Protein 9EBX (pdb70)

Foldseek 3Di:
DQVVLQQAKFKEWEWEWEDAANRTWIKIKIWIAHQQLGKTWMKMFTPVFDDLWDPVVCVVVRPCQGAHEDVVFVDHLSRVQAVAWKWKWKWKDWVPAKIKTKIWIFYDDDRYTYIYMYIYIDRGDCCPCTSVVFFDFFQPVPVPVCVVVVLVVQVVVQVVLVVVLLVLLVLLVVLVVVLLVVLLDPDPVCDVVNNLVSQVVSCVSHVQWQKKWRAFQAPPGAIWMWGDDPVDIDTDGDDDDPVLRVVQLPDDAKDKDDWAFDCPPNDTFIWIKIWGFNDDDNGRGIMIITRRLVVCACSFCNPDGAQKFKADAQRATCYGSPPVRHRHHPCVVAPFNQSSVQNVCQLVQHWDKTWGAHRLAFKIKIKTKGKDFSDDPDDSRRMMIMIHIDIGGHDFRWKKKWKKAFDPVQLWIWTWIKTWTQGHVDGTMIMTMTITMHHDDDDHGDGGHIWIWTKTKGWDDDPPDPGDMIIIMMRTHIDD

Secondary structure (DSSP, 8-state):
--TTT-SSEEEEEEEEEEEETTEEEEEEEEEEEETTTTEEEEEEEETTSS-SS-GGGGTTT--TTSSB--SSS---HHHHTTTSEEEEEEEEEETTS-EEEEEEEEEEETTEEEEEEEEEEES--TTSTTTTT-B--S---TTTTTHHHHHHHHHHHHHHHHHHHHHHHHHHHHHHHHHHHHHT---TTS-HHHHHHHHHHHHHH-TTEEEEEEEE-SSS-EEEEEEE-SS-EE-------TTHHHHHHH--S-EEPPPEEEEETTEEEEEEEEEEEE------EEEEEEEESGGGHHHHT-SS--SEEEE-GGGBEEE-SSGGGTTSBHHHH---GGGGHHHHHHHHT--EEEEEE-TTSS-EEEEEEEEEES--S----SEEEEEEEEEE----SEEEEEEEEE-STTSSEEEEEEEEEEBTTS-EEEEEEEEEEEESSSS------EEEEEEEEEEE--TT--SSEEEEEEE-EEE-

Nearest PDB structures (foldseek):
  5wbf-assembly3_C  TM=9.504E-01  e=7.948E-41  Helicobacter pylori 26695
  4w6n-assembly3_C  TM=9.765E-01  e=1.529E-29  synthetic construct
  4w7f-assembly1_A  TM=9.715E-01  e=1.165E-29  synthetic construct
  4w7a-assembly2_C  TM=9.648E-01  e=3.655E-29  synthetic construct
  2g3o-assembly3_F  TM=8.508E-01  e=2.512E-11  Pontellina plumata

B-factor: mean 69.01, std 14.74, range [38.27, 119.97]

Solvent-accessible surface area: 21844 Å² total

Organism: Helicobacter pylori (strain ATCC 700392 / 26695) (NCBI:txid85962)

Radius of gyration: 31.21 Å; Cα contacts (8 Å, |Δi|>4): 1112; chains: 1; bounding box: 50×90×73 Å

Structure (mmCIF, N/CA/C/O backbone):
data_9EBX
#
_entry.id   9EBX
#
_cell.length_a   34.350
_cell.length_b   57.980
_cell.length_c   67.319
_cell.angle_alpha   97.82
_cell.angle_beta   91.43
_cell.angle_gamma   104.24
#
_symmetry.space_group_name_H-M   'P 1'
#
loop_
_entity.id
_entity.type
_entity.pdbx_description
1 polymer 'Green fluorescent protein,Methyl-accepting chemotaxis transducer (TlpC)'
2 water water
#
loop_
_atom_site.group_PDB
_atom_site.id
_atom_site.type_symbol
_atom_site.label_atom_id
_atom_site.label_alt_id
_atom_site.label_comp_id
_atom_site.label_asym_id
_atom_site.label_entity_id
_atom_site.label_seq_id
_atom_site.pdbx_PDB_ins_code
_atom_site.Cartn_x
_atom_site.Cartn_y
_atom_site.Cartn_z
_atom_site.occupancy
_atom_site.B_iso_or_equiv
_atom_site.auth_seq_id
_atom_site.auth_comp_id
_atom_site.auth_asym_id
_atom_site.auth_atom_id
_atom_site.pdbx_PDB_model_num
ATOM 1 N N . LYS A 1 12 ? 14.085 22.039 7.362 1.00 91.32 12 LYS A N 1
ATOM 2 C CA . LYS A 1 12 ? 12.629 21.993 7.224 1.00 90.91 12 LYS A CA 1
ATOM 3 C C . LYS A 1 12 ? 12.160 20.614 6.768 1.00 95.10 12 LYS A C 1
ATOM 4 O O . LYS A 1 12 ? 11.277 20.025 7.388 1.00 91.56 12 LYS A O 1
ATOM 6 N N . GLY A 1 13 ? 12.757 20.113 5.678 1.00 95.47 13 GLY A N 1
ATOM 7 C CA . GLY A 1 13 ? 12.384 18.828 5.109 1.00 94.27 13 GLY A CA 1
ATOM 8 C C . GLY A 1 13 ? 11.290 18.947 4.053 1.00 94.43 13 GLY A C 1
ATOM 9 O O . GLY A 1 13 ? 11.438 18.434 2.946 1.00 93.31 13 GLY A O 1
ATOM 10 N N . GLU A 1 14 ? 10.194 19.627 4.416 1.00 95.79 14 GLU A N 1
ATOM 11 C CA . GLU A 1 14 ? 9.113 19.925 3.489 1.00 93.85 14 GLU A CA 1
ATOM 12 C C . GLU A 1 14 ? 9.619 20.602 2.216 1.00 90.77 14 GLU A C 1
ATOM 13 O O . GLU A 1 14 ? 9.037 20.421 1.148 1.00 95.66 14 GLU A O 1
ATOM 15 N N . GLU A 1 15 ? 10.701 21.382 2.346 1.00 91.05 15 GLU A N 1
ATOM 16 C CA . GLU A 1 15 ? 11.326 22.055 1.216 1.00 99.96 15 GLU A CA 1
ATOM 17 C C . GLU A 1 15 ? 11.740 21.095 0.101 1.00 101.40 15 GLU A C 1
ATOM 18 O O . GLU A 1 15 ? 11.627 21.437 -1.076 1.00 97.81 15 GLU A O 1
ATOM 20 N N . LEU A 1 16 ? 12.218 19.900 0.479 1.00 98.54 16 LEU A N 1
ATOM 21 C CA . LEU A 1 16 ? 12.610 18.885 -0.488 1.00 96.99 16 LEU A CA 1
ATOM 22 C C . LEU A 1 16 ? 11.426 18.488 -1.367 1.00 96.21 16 LEU A C 1
ATOM 23 O O . LEU A 1 16 ? 11.577 18.351 -2.580 1.00 98.85 16 LEU A O 1
ATOM 27 N N . PHE A 1 17 ? 10.251 18.314 -0.746 1.00 92.29 17 PHE A N 1
ATOM 28 C CA . PHE A 1 17 ? 9.038 17.952 -1.463 1.00 94.40 17 PHE A CA 1
ATOM 29 C C . PHE A 1 17 ? 8.285 19.210 -1.890 1.00 96.08 17 PHE A C 1
ATOM 30 O O . PHE A 1 17 ? 7.334 19.626 -1.228 1.00 103.75 17 PHE A O 1
ATOM 38 N N . THR A 1 18 ? 8.737 19.819 -2.993 1.00 94.21 18 THR A N 1
ATOM 39 C CA . THR A 1 18 ? 8.085 20.988 -3.565 1.00 95.59 18 THR A CA 1
ATOM 40 C C . THR A 1 18 ? 7.650 20.776 -5.018 1.00 92.15 18 THR A C 1
ATOM 41 O O . THR A 1 18 ? 6.880 21.570 -5.554 1.00 88.85 18 THR A O 1
ATOM 45 N N . GLY A 1 19 ? 8.145 19.700 -5.646 1.00 90.77 19 GLY A N 1
ATOM 46 C CA . GLY A 1 19 ? 7.732 19.313 -6.985 1.00 86.80 19 GLY A CA 1
ATOM 47 C C . GLY A 1 19 ? 7.802 17.798 -7.162 1.00 82.63 19 GLY A C 1
ATOM 48 O O . GLY A 1 19 ? 7.516 17.056 -6.228 1.00 85.01 19 GLY A O 1
ATOM 49 N N . VAL A 1 20 ? 8.189 17.357 -8.365 1.00 80.74 20 VAL A N 1
ATOM 50 C CA . VAL A 1 20 ? 8.360 15.944 -8.660 1.00 72.73 20 VAL A CA 1
ATOM 51 C C . VAL A 1 20 ? 9.669 15.445 -8.057 1.00 72.06 20 VAL A C 1
ATOM 52 O O . VAL A 1 20 ? 10.726 16.015 -8.312 1.00 77.46 20 VAL A O 1
ATOM 56 N N . VAL A 1 21 ? 9.577 14.382 -7.249 1.00 81.63 21 VAL A N 1
ATOM 57 C CA . VAL A 1 21 ? 10.738 13.739 -6.658 1.00 73.27 21 VAL A CA 1
ATOM 58 C C . VAL A 1 21 ? 10.777 12.299 -7.157 1.00 66.98 21 VAL A C 1
ATOM 59 O O . VAL A 1 21 ? 9.775 11.593 -7.064 1.00 66.29 21 VAL A O 1
ATOM 63 N N . PRO A 1 22 ? 11.916 11.812 -7.699 1.00 66.80 22 PRO A N 1
ATOM 64 C CA . PRO A 1 22 ? 12.008 10.421 -8.129 1.00 70.96 22 PRO A CA 1
ATOM 65 C C . PRO A 1 22 ? 11.908 9.428 -6.974 1.00 75.31 22 PRO A C 1
ATOM 66 O O . PRO A 1 22 ? 12.528 9.624 -5.929 1.00 74.49 22 PRO A O 1
ATOM 70 N N . ILE A 1 23 ? 11.124 8.366 -7.194 1.00 71.22 23 ILE A N 1
ATOM 71 C CA . ILE A 1 23 ? 10.906 7.322 -6.208 1.00 63.20 23 ILE A CA 1
ATOM 72 C C . ILE A 1 23 ? 11.668 6.064 -6.602 1.00 69.22 23 ILE A C 1
ATOM 73 O O . ILE A 1 23 ? 11.697 5.697 -7.775 1.00 69.68 23 ILE A O 1
ATOM 78 N N . LEU A 1 24 ? 12.258 5.408 -5.598 1.00 68.27 24 LEU A N 1
ATOM 79 C CA . LEU A 1 24 ? 12.857 4.097 -5.772 1.00 65.53 24 LEU A CA 1
ATOM 80 C C . LEU A 1 24 ? 12.415 3.208 -4.612 1.00 64.18 24 LEU A C 1
ATOM 81 O O . LEU A 1 24 ? 12.427 3.640 -3.463 1.00 68.14 24 LEU A O 1
ATOM 86 N N . VAL A 1 25 ? 12.008 1.974 -4.928 1.00 60.69 25 VAL A N 1
ATOM 87 C CA . VAL A 1 25 ? 11.534 1.037 -3.925 1.00 55.64 25 VAL A CA 1
ATOM 88 C C . VAL A 1 25 ? 12.217 -0.318 -4.091 1.00 62.45 25 VAL A C 1
ATOM 89 O O . VAL A 1 25 ? 12.341 -0.809 -5.211 1.00 58.41 25 VAL A O 1
ATOM 93 N N . GLU A 1 26 ? 12.631 -0.909 -2.959 1.00 62.30 26 GLU A N 1
ATOM 94 C CA . GLU A 1 26 ? 13.262 -2.220 -2.917 1.00 52.36 26 GLU A CA 1
ATOM 95 C C . GLU A 1 26 ? 12.662 -3.032 -1.770 1.00 59.67 26 GLU A C 1
ATOM 96 O O . GLU A 1 26 ? 12.583 -2.545 -0.645 1.00 53.39 26 GLU A O 1
ATOM 102 N N . LEU A 1 27 ? 12.257 -4.275 -2.058 1.00 56.03 27 LEU A N 1
ATOM 103 C CA . LEU A 1 27 ? 11.590 -5.121 -1.080 1.00 58.75 27 LEU A CA 1
ATOM 104 C C . LEU A 1 27 ? 12.241 -6.501 -1.070 1.00 52.27 27 LEU A C 1
ATOM 105 O O . LEU A 1 27 ? 12.335 -7.145 -2.112 1.00 55.18 27 LEU A O 1
ATOM 110 N N . ASP A 1 28 ? 12.692 -6.931 0.117 1.00 57.88 28 ASP A N 1
ATOM 111 C CA . ASP A 1 28 ? 13.212 -8.274 0.330 1.00 52.93 28 ASP A CA 1
ATOM 112 C C . ASP A 1 28 ? 12.178 -8.995 1.185 1.00 56.91 28 ASP A C 1
ATOM 113 O O . ASP A 1 28 ? 11.860 -8.528 2.275 1.00 63.85 28 ASP A O 1
ATOM 118 N N . GLY A 1 29 ? 11.653 -10.117 0.677 1.00 58.82 29 GLY A N 1
ATOM 119 C CA . GLY A 1 29 ? 10.462 -10.730 1.240 1.00 53.80 29 GLY A CA 1
ATOM 120 C C . GLY A 1 29 ? 10.531 -12.242 1.441 1.00 57.03 29 GLY A C 1
ATOM 121 O O . GLY A 1 29 ? 11.083 -12.960 0.610 1.00 60.78 29 GLY A O 1
ATOM 122 N N . ASP A 1 30 ? 9.945 -12.703 2.555 1.00 53.40 30 ASP A N 1
ATOM 123 C CA . ASP A 1 30 ? 9.750 -14.120 2.823 1.00 57.19 30 ASP A CA 1
ATOM 124 C C . ASP A 1 30 ? 8.345 -14.341 3.383 1.00 48.91 30 ASP A C 1
ATOM 125 O O . ASP A 1 30 ? 7.974 -13.738 4.388 1.00 50.00 30 ASP A O 1
ATOM 130 N N . VAL A 1 31 ? 7.563 -15.204 2.726 1.00 50.93 31 VAL A N 1
ATOM 131 C CA . VAL A 1 31 ? 6.219 -15.519 3.187 1.00 57.12 31 VAL A CA 1
ATOM 132 C C . VAL A 1 31 ? 6.044 -17.033 3.287 1.00 62.41 31 VAL A C 1
ATOM 133 O O . VAL A 1 31 ? 5.932 -17.710 2.269 1.00 65.27 31 VAL A O 1
ATOM 137 N N . ASN A 1 32 ? 6.000 -17.544 4.526 1.00 56.81 32 ASN A N 1
ATOM 138 C CA . ASN A 1 32 ? 6.011 -18.975 4.791 1.00 60.03 32 ASN A CA 1
ATOM 139 C C . ASN A 1 32 ? 7.135 -19.663 4.018 1.00 69.27 32 ASN A C 1
ATOM 140 O O . ASN A 1 32 ? 6.899 -20.637 3.305 1.00 74.42 32 ASN A O 1
ATOM 145 N N . GLY A 1 33 ? 8.354 -19.134 4.112 1.00 64.71 33 GLY A N 1
ATOM 146 C CA . GLY A 1 33 ? 9.492 -19.803 3.454 1.00 66.67 33 GLY A CA 1
ATOM 147 C C . GLY A 1 33 ? 9.641 -19.372 2.011 1.00 72.83 33 GLY A C 1
ATOM 148 O O . GLY A 1 33 ? 10.723 -19.593 1.435 1.00 66.52 33 GLY A O 1
ATOM 149 N N . HIS A 1 34 ? 8.592 -18.778 1.447 1.00 68.24 34 HIS A N 1
ATOM 150 C CA . HIS A 1 34 ? 8.620 -18.335 0.032 1.00 62.60 34 HIS A CA 1
ATOM 151 C C . HIS A 1 34 ? 9.334 -16.989 -0.054 1.00 60.15 34 HIS A C 1
ATOM 152 O O . HIS A 1 34 ? 8.724 -15.948 0.232 1.00 58.08 34 HIS A O 1
ATOM 159 N N . LYS A 1 35 ? 10.600 -17.023 -0.458 1.00 64.80 35 LYS A N 1
ATOM 160 C CA . LYS A 1 35 ? 11.416 -15.790 -0.537 1.00 61.80 35 LYS A CA 1
ATOM 161 C C . LYS A 1 35 ? 11.136 -15.093 -1.867 1.00 55.83 35 LYS A C 1
ATOM 162 O O . LYS A 1 35 ? 11.022 -15.787 -2.891 1.00 59.23 35 LYS A O 1
ATOM 164 N N . PHE A 1 36 ? 11.053 -13.770 -1.834 1.00 46.96 36 PHE A N 1
ATOM 165 C CA . PHE A 1 36 ? 10.703 -13.017 -3.060 1.00 60.57 36 PHE A CA 1
ATOM 166 C C . PHE A 1 36 ? 11.317 -11.645 -2.986 1.00 56.93 36 PHE A C 1
ATOM 167 O O . PHE A 1 36 ? 11.543 -11.121 -1.891 1.00 56.14 36 PHE A O 1
ATOM 175 N N . SER A 1 37 ? 11.575 -11.071 -4.152 1.00 47.78 37 SER A N 1
ATOM 176 C CA . SER A 1 37 ? 12.203 -9.734 -4.195 1.00 54.36 37 SER A CA 1
ATOM 177 C C . SER A 1 37 ? 11.422 -8.835 -5.159 1.00 52.92 37 SER A C 1
ATOM 178 O O . SER A 1 37 ? 11.070 -9.308 -6.252 1.00 52.12 37 SER A O 1
ATOM 181 N N . VAL A 1 38 ? 11.141 -7.602 -4.741 1.00 46.76 38 VAL A N 1
ATOM 182 C CA . VAL A 1 38 ? 10.339 -6.672 -5.586 1.00 57.10 38 VAL A CA 1
ATOM 183 C C . VAL A 1 38 ? 11.082 -5.342 -5.729 1.00 58.78 38 VAL A C 1
ATOM 184 O O . VAL A 1 38 ? 11.500 -4.786 -4.704 1.00 61.29 38 VAL A O 1
ATOM 188 N N . SER A 1 39 ? 11.250 -4.875 -6.958 1.00 53.24 39 SER A N 1
ATOM 189 C CA . SER A 1 39 ? 11.864 -3.587 -7.241 1.00 52.09 39 SER A CA 1
ATOM 190 C C . SER A 1 39 ? 10.836 -2.621 -7.829 1.00 66.52 39 SER A C 1
ATOM 191 O O . SER A 1 39 ? 9.954 -3.032 -8.585 1.00 57.58 39 SER A O 1
ATOM 194 N N . GLY A 1 40 ? 10.969 -1.334 -7.482 1.00 66.24 40 GLY A N 1
ATOM 195 C CA . GLY A 1 40 ? 10.012 -0.318 -7.887 1.00 48.89 40 GLY A CA 1
ATOM 196 C C . GLY A 1 40 ? 10.659 1.021 -8.231 1.00 59.46 40 GLY A C 1
ATOM 197 O O . GLY A 1 40 ? 11.706 1.368 -7.689 1.00 61.00 40 GLY A O 1
ATOM 198 N N . GLU A 1 41 ? 10.008 1.759 -9.138 1.00 55.63 41 GLU A N 1
ATOM 199 C CA . GLU A 1 41 ? 10.473 3.062 -9.587 1.00 64.65 41 GLU A CA 1
ATOM 200 C C . GLU A 1 41 ? 9.264 3.925 -9.936 1.00 62.01 41 GLU A C 1
ATOM 201 O O . GLU A 1 41 ? 8.198 3.406 -10.265 1.00 59.50 41 GLU A O 1
ATOM 203 N N . GLY A 1 42 ? 9.448 5.245 -9.860 1.00 53.41 42 GLY A N 1
ATOM 204 C CA . GLY A 1 42 ? 8.368 6.179 -10.112 1.00 55.63 42 GLY A CA 1
ATOM 205 C C . GLY A 1 42 ? 8.696 7.588 -9.631 1.00 61.82 42 GLY A C 1
ATOM 206 O O . GLY A 1 42 ? 9.859 7.920 -9.412 1.00 61.05 42 GLY A O 1
ATOM 207 N N . GLU A 1 43 ? 7.650 8.403 -9.473 1.00 52.60 43 GLU A N 1
ATOM 208 C CA . GLU A 1 43 ? 7.805 9.803 -9.120 1.00 61.67 43 GLU A CA 1
ATOM 209 C C . GLU A 1 43 ? 6.696 10.211 -8.159 1.00 65.05 43 GLU A C 1
ATOM 210 O O . GLU A 1 43 ? 5.551 9.785 -8.305 1.00 62.19 43 GLU A O 1
ATOM 212 N N . GLY A 1 44 ? 7.060 11.031 -7.171 1.00 66.81 44 GLY A N 1
ATOM 213 C CA . GLY A 1 44 ? 6.102 11.558 -6.215 1.00 74.77 44 GLY A CA 1
ATOM 214 C C . GLY A 1 44 ? 6.040 13.081 -6.277 1.00 72.32 44 GLY A C 1
ATOM 215 O O . GLY A 1 44 ? 7.075 13.746 -6.249 1.00 75.19 44 GLY A O 1
ATOM 216 N N . ASP A 1 45 ? 4.818 13.614 -6.372 1.00 66.37 45 ASP A N 1
ATOM 217 C CA . ASP A 1 45 ? 4.595 15.049 -6.327 1.00 73.67 45 ASP A CA 1
ATOM 218 C C . ASP A 1 45 ? 3.692 15.382 -5.143 1.00 79.15 45 ASP A C 1
ATOM 219 O O . ASP A 1 45 ? 2.493 15.114 -5.177 1.00 83.18 45 ASP A O 1
ATOM 224 N N . ALA A 1 46 ? 4.288 15.975 -4.103 1.00 78.20 46 ALA A N 1
ATOM 225 C CA . ALA A 1 46 ? 3.607 16.205 -2.840 1.00 77.03 46 ALA A CA 1
ATOM 226 C C . ALA A 1 46 ? 2.900 17.557 -2.772 1.00 84.92 46 ALA A C 1
ATOM 227 O O . ALA A 1 46 ? 2.423 17.942 -1.707 1.00 86.93 46 ALA A O 1
ATOM 229 N N . THR A 1 47 ? 2.848 18.273 -3.904 1.00 75.55 47 THR A N 1
ATOM 230 C CA . THR A 1 47 ? 2.011 19.455 -4.030 1.00 84.28 47 THR A CA 1
ATOM 231 C C . THR A 1 47 ? 0.549 19.027 -4.112 1.00 81.62 47 THR A C 1
ATOM 232 O O . THR A 1 47 ? -0.275 19.492 -3.331 1.00 92.39 47 THR A O 1
ATOM 236 N N . TYR A 1 48 ? 0.251 18.145 -5.074 1.00 80.43 48 TYR A N 1
ATOM 237 C CA . TYR A 1 48 ? -1.075 17.564 -5.224 1.00 87.45 48 TYR A CA 1
ATOM 238 C C . TYR A 1 48 ? -1.217 16.284 -4.400 1.00 83.38 48 TYR A C 1
ATOM 239 O O . TYR A 1 48 ? -2.330 15.818 -4.160 1.00 90.67 48 TYR A O 1
ATOM 241 N N . GLY A 1 49 ? -0.080 15.729 -3.962 1.00 78.34 49 GLY A N 1
ATOM 242 C CA . GLY A 1 49 ? -0.055 14.460 -3.255 1.00 79.30 49 GLY A CA 1
ATOM 243 C C . GLY A 1 49 ? -0.346 13.294 -4.194 1.00 74.75 49 GLY A C 1
ATOM 244 O O . GLY A 1 49 ? -1.179 12.444 -3.890 1.00 79.25 49 GLY A O 1
ATOM 245 N N . LYS A 1 50 ? 0.345 13.279 -5.340 1.00 74.31 50 LYS A N 1
ATOM 246 C CA . LYS A 1 50 ? 0.168 12.241 -6.341 1.00 68.36 50 LYS A CA 1
ATOM 247 C C . LYS A 1 50 ? 1.431 11.392 -6.432 1.00 60.55 50 LYS A C 1
ATOM 248 O O . LYS A 1 50 ? 2.541 11.916 -6.359 1.00 57.16 50 LYS A O 1
ATOM 250 N N . LEU A 1 51 ? 1.235 10.078 -6.579 1.00 54.70 51 LEU A N 1
ATOM 251 C CA . LEU A 1 51 ? 2.325 9.135 -6.757 1.00 62.91 51 LEU A CA 1
ATOM 252 C C . LEU A 1 51 ? 1.991 8.241 -7.945 1.00 64.72 51 LEU A C 1
ATOM 253 O O . LEU A 1 51 ? 0.855 7.788 -8.081 1.00 63.73 51 LEU A O 1
ATOM 255 N N . THR A 1 52 ? 2.994 8.019 -8.803 1.00 53.84 52 THR A N 1
ATOM 256 C CA . THR A 1 52 ? 2.871 7.123 -9.939 1.00 53.77 52 THR A CA 1
ATOM 257 C C . THR A 1 52 ? 4.069 6.186 -9.883 1.00 60.70 52 THR A C 1
ATOM 258 O O . THR A 1 52 ? 5.200 6.606 -10.111 1.00 64.86 52 THR A O 1
ATOM 262 N N . LEU A 1 53 ? 3.807 4.925 -9.536 1.00 60.68 53 LEU A N 1
ATOM 263 C CA . LEU A 1 53 ? 4.861 3.956 -9.302 1.00 58.35 53 LEU A CA 1
ATOM 264 C C . LEU A 1 53 ? 4.603 2.695 -10.120 1.00 61.12 53 LEU A C 1
ATOM 265 O O . LEU A 1 53 ? 3.460 2.373 -10.440 1.00 62.30 53 LEU A O 1
ATOM 270 N N . LYS A 1 54 ? 5.694 2.009 -10.475 1.00 54.89 54 LYS A N 1
ATOM 271 C CA . LYS A 1 54 ? 5.621 0.714 -11.126 1.00 53.27 54 LYS A CA 1
ATOM 272 C C . LYS A 1 54 ? 6.517 -0.251 -10.359 1.00 55.12 54 LYS A C 1
ATOM 273 O O . LYS A 1 54 ? 7.637 0.099 -9.993 1.00 52.98 54 LYS A O 1
ATOM 279 N N . PHE A 1 55 ? 5.994 -1.456 -10.112 1.00 51.91 55 PHE A N 1
ATOM 280 C CA . PHE A 1 55 ? 6.725 -2.491 -9.404 1.00 61.38 55 PHE A CA 1
ATOM 281 C C . PHE A 1 55 ? 6.852 -3.729 -10.286 1.00 55.22 55 PHE A C 1
ATOM 282 O O . PHE A 1 55 ? 5.915 -4.080 -11.002 1.00 56.14 55 PHE A O 1
ATOM 290 N N . ILE A 1 56 ? 8.029 -4.365 -10.235 1.00 54.40 56 ILE A N 1
ATOM 291 C CA . ILE A 1 56 ? 8.266 -5.631 -10.908 1.00 57.42 56 ILE A CA 1
ATOM 292 C C . ILE A 1 56 ? 8.816 -6.639 -9.901 1.00 61.37 56 ILE A C 1
ATOM 293 O O . ILE A 1 56 ? 9.482 -6.264 -8.939 1.00 67.24 56 ILE A O 1
ATOM 297 N N . CYS A 1 57 ? 8.521 -7.921 -10.131 1.00 58.84 57 CYS A N 1
ATOM 298 C CA . CYS A 1 57 ? 9.041 -8.993 -9.301 1.00 60.25 57 CYS A CA 1
ATOM 299 C C . CYS A 1 57 ? 10.294 -9.565 -9.958 1.00 69.44 57 CYS A C 1
ATOM 300 O O . CYS A 1 57 ? 10.214 -10.163 -11.030 1.00 74.45 57 CYS A O 1
ATOM 303 N N . THR A 1 58 ? 11.443 -9.373 -9.301 1.00 66.61 58 THR A N 1
ATOM 304 C CA . THR A 1 58 ? 12.729 -9.776 -9.850 1.00 61.65 58 THR A CA 1
ATOM 305 C C . THR A 1 58 ? 12.998 -11.274 -9.706 1.00 67.15 58 THR A C 1
ATOM 306 O O . THR A 1 58 ? 13.905 -11.795 -10.355 1.00 69.76 58 THR A O 1
ATOM 310 N N . THR A 1 59 ? 12.209 -11.950 -8.855 1.00 64.09 59 THR A N 1
ATOM 311 C CA . THR A 1 59 ? 12.409 -13.357 -8.539 1.00 58.75 59 THR A CA 1
ATOM 312 C C . THR A 1 59 ? 11.537 -14.310 -9.358 1.00 63.99 59 THR A C 1
ATOM 313 O O . THR A 1 59 ? 11.626 -15.524 -9.188 1.00 56.23 59 THR A O 1
ATOM 317 N N . GLY A 1 60 ? 10.671 -13.752 -10.215 1.00 65.98 60 GLY A N 1
ATOM 318 C CA . GLY A 1 60 ? 9.723 -14.541 -10.989 1.00 63.56 60 GLY A CA 1
ATOM 319 C C . GLY A 1 60 ? 8.271 -14.241 -10.621 1.00 67.39 60 GLY A C 1
ATOM 320 O O . GLY A 1 60 ? 7.830 -13.101 -10.741 1.00 72.33 60 GLY A O 1
ATOM 321 N N . LYS A 1 61 ? 7.541 -15.277 -10.178 1.00 67.09 61 LYS A N 1
ATOM 322 C CA . LYS A 1 61 ? 6.132 -15.158 -9.834 1.00 58.46 61 LYS A CA 1
ATOM 323 C C . LYS A 1 61 ? 5.974 -14.779 -8.366 1.00 64.98 61 LYS A C 1
ATOM 324 O O . LYS A 1 61 ? 6.608 -15.374 -7.498 1.00 74.86 61 LYS A O 1
ATOM 326 N N . LEU A 1 62 ? 5.114 -13.788 -8.106 1.00 65.74 62 LEU A N 1
ATOM 327 C CA . LEU A 1 62 ? 4.890 -13.296 -6.758 1.00 61.90 62 LEU A CA 1
ATOM 328 C C . LEU A 1 62 ? 4.171 -14.383 -5.961 1.00 64.33 62 LEU A C 1
ATOM 329 O O . LEU A 1 62 ? 3.143 -14.893 -6.405 1.00 64.28 62 LEU A O 1
ATOM 334 N N . PRO A 1 63 ? 4.696 -14.793 -4.780 1.00 58.28 63 PRO A N 1
ATOM 335 C CA . PRO A 1 63 ? 4.053 -15.827 -3.977 1.00 56.02 63 PRO A CA 1
ATOM 336 C C . PRO A 1 63 ? 2.734 -15.372 -3.362 1.00 55.59 63 PRO A C 1
ATOM 337 O O . PRO A 1 63 ? 1.892 -16.196 -3.019 1.00 57.43 63 PRO A O 1
ATOM 341 N N . VAL A 1 64 ? 2.607 -14.049 -3.202 1.00 58.41 64 VAL A N 1
ATOM 342 C CA . VAL A 1 64 ? 1.414 -13.410 -2.678 1.00 59.93 64 VAL A CA 1
ATOM 343 C C . VAL A 1 64 ? 0.789 -12.543 -3.768 1.00 52.44 64 VAL A C 1
ATOM 344 O O . VAL A 1 64 ? 1.470 -12.162 -4.711 1.00 53.30 64 VAL A O 1
ATOM 348 N N . PRO A 1 65 ? -0.518 -12.206 -3.685 1.00 57.38 65 PRO A N 1
ATOM 349 C CA . PRO A 1 65 ? -1.119 -11.244 -4.602 1.00 55.77 65 PRO A CA 1
ATOM 350 C C . PRO A 1 65 ? -0.592 -9.823 -4.420 1.00 52.76 65 PRO A C 1
ATOM 351 O O . PRO A 1 65 ? -0.338 -9.388 -3.301 1.00 56.18 65 PRO A O 1
ATOM 355 N N . TRP A 1 66 ? -0.464 -9.102 -5.538 1.00 51.57 66 TRP A N 1
ATOM 356 C CA . TRP A 1 66 ? 0.046 -7.740 -5.546 1.00 44.27 66 TRP A CA 1
ATOM 357 C C . TRP A 1 66 ? -0.713 -6.763 -4.648 1.00 52.70 66 TRP A C 1
ATOM 358 O O . TRP A 1 66 ? -0.093 -5.902 -4.029 1.00 50.22 66 TRP A O 1
ATOM 369 N N . PRO A 1 67 ? -2.065 -6.818 -4.560 1.00 50.71 67 PRO A N 1
ATOM 370 C CA . PRO A 1 67 ? -2.794 -5.892 -3.700 1.00 52.12 67 PRO A CA 1
ATOM 371 C C . PRO A 1 67 ? -2.345 -5.911 -2.238 1.00 54.97 67 PRO A C 1
ATOM 372 O O . PRO A 1 67 ? -2.417 -4.890 -1.558 1.00 56.53 67 PRO A O 1
ATOM 376 N N . THR A 1 68 ? -1.803 -7.041 -1.792 1.00 52.20 68 THR A N 1
ATOM 377 C CA . THR A 1 68 ? -1.367 -7.189 -0.385 1.00 50.21 68 THR A CA 1
ATOM 378 C C . THR A 1 68 ? -0.116 -6.392 -0.122 1.00 53.78 68 THR A C 1
ATOM 379 O O . THR A 1 68 ? 0.153 -6.115 1.054 1.00 51.35 68 THR A O 1
ATOM 383 N N . LEU A 1 69 ? 0.616 -6.008 -1.164 1.00 49.74 69 LEU A N 1
ATOM 384 C CA . LEU A 1 69 ? 1.921 -5.338 -0.947 1.00 49.59 69 LEU A CA 1
ATOM 385 C C . LEU A 1 69 ? 1.814 -3.822 -1.146 1.00 54.49 69 LEU A C 1
ATOM 386 O O . LEU A 1 69 ? 2.787 -3.126 -0.825 1.00 52.80 69 LEU A O 1
ATOM 391 N N . VAL A 1 70 ? 0.666 -3.329 -1.598 1.00 44.41 70 VAL A N 1
ATOM 392 C CA . VAL A 1 70 ? 0.533 -1.875 -1.905 1.00 50.20 70 VAL A CA 1
ATOM 393 C C . VAL A 1 70 ? 0.944 -1.045 -0.682 1.00 49.64 70 VAL A C 1
ATOM 394 O O . VAL A 1 70 ? 1.841 -0.203 -0.829 1.00 51.27 70 VAL A O 1
ATOM 398 N N . THR A 1 71 ? 0.324 -1.272 0.471 1.00 52.64 71 THR A N 1
ATOM 399 C CA . THR A 1 71 ? 0.598 -0.423 1.649 1.00 53.19 71 THR A CA 1
ATOM 400 C C . THR A 1 71 ? 2.059 -0.500 2.034 1.00 53.07 71 THR A C 1
ATOM 401 O O . THR A 1 71 ? 2.583 0.493 2.548 1.00 54.19 71 THR A O 1
ATOM 405 N N . THR A 1 72 ? 2.723 -1.616 1.776 1.00 42.94 72 THR A N 1
ATOM 406 C CA . THR A 1 72 ? 4.122 -1.718 2.223 1.00 57.50 72 THR A CA 1
ATOM 407 C C . THR A 1 72 ? 5.001 -1.097 1.161 1.00 51.91 72 THR A C 1
ATOM 408 O O . THR A 1 72 ? 5.831 -0.247 1.510 1.00 55.29 72 THR A O 1
ATOM 412 N N . LEU A 1 73 ? 4.793 -1.478 -0.097 1.00 53.50 73 LEU A N 1
ATOM 413 C CA . LEU A 1 73 ? 5.582 -0.926 -1.221 1.00 52.01 73 LEU A CA 1
ATOM 414 C C . LEU A 1 73 ? 5.382 0.597 -1.303 1.00 56.35 73 LEU A C 1
ATOM 415 O O . LEU A 1 73 ? 6.374 1.319 -1.483 1.00 56.74 73 LEU A O 1
ATOM 443 N N . VAL A 1 75 ? 5.905 5.640 1.830 1.00 71.72 75 VAL A N 1
ATOM 444 C CA . VAL A 1 75 ? 6.216 6.731 0.858 1.00 76.76 75 VAL A CA 1
ATOM 445 C C . VAL A 1 75 ? 5.162 7.810 1.154 1.00 70.27 75 VAL A C 1
ATOM 446 O O . VAL A 1 75 ? 4.784 8.576 0.256 1.00 73.53 75 VAL A O 1
ATOM 450 N N . GLN A 1 76 ? 4.703 7.845 2.402 1.00 73.12 76 GLN A N 1
ATOM 451 C CA . GLN A 1 76 ? 3.693 8.843 2.821 1.00 70.31 76 GLN A CA 1
ATOM 452 C C . GLN A 1 76 ? 4.444 10.140 3.087 1.00 63.04 76 GLN A C 1
ATOM 453 O O . GLN A 1 76 ? 3.797 11.132 3.450 1.00 70.23 76 GLN A O 1
ATOM 459 N N . CYS A 1 77 ? 5.764 10.109 2.914 1.00 65.24 77 CYS A N 1
ATOM 460 C CA . CYS A 1 77 ? 6.586 11.330 3.070 1.00 66.34 77 CYS A CA 1
ATOM 461 C C . CYS A 1 77 ? 6.015 12.403 2.142 1.00 85.07 77 CYS A C 1
ATOM 462 O O . CYS A 1 77 ? 6.288 13.593 2.362 1.00 86.90 77 CYS A O 1
ATOM 465 N N . PHE A 1 78 ? 5.254 11.984 1.141 1.00 64.48 78 PHE A N 1
ATOM 466 C CA . PHE A 1 78 ? 4.604 12.945 0.231 1.00 76.94 78 PHE A CA 1
ATOM 467 C C . PHE A 1 78 ? 3.302 13.337 0.854 1.00 84.75 78 PHE A C 1
ATOM 468 O O . PHE A 1 78 ? 3.325 13.796 2.005 1.00 85.32 78 PHE A O 1
ATOM 476 N N . ALA A 1 79 ? 2.202 13.165 0.126 1.00 75.69 79 ALA A N 1
ATOM 477 C CA . ALA A 1 79 ? 0.861 13.453 0.683 1.00 80.47 79 ALA A CA 1
ATOM 478 C C . ALA A 1 79 ? 0.596 14.957 0.723 1.00 83.97 79 ALA A C 1
ATOM 479 O O . ALA A 1 79 ? 1.478 15.739 1.119 1.00 87.43 79 ALA A O 1
ATOM 481 N N . ARG A 1 80 ? -0.616 15.345 0.339 1.00 77.86 80 ARG A N 1
ATOM 482 C CA . ARG A 1 80 ? -0.975 16.781 0.298 1.00 84.29 80 ARG A CA 1
ATOM 483 C C . ARG A 1 80 ? -1.474 17.209 1.678 1.00 84.91 80 ARG A C 1
ATOM 484 O O . ARG A 1 80 ? -2.654 16.958 1.984 1.00 76.95 80 ARG A O 1
ATOM 489 N N . TYR A 1 81 ? -0.595 17.808 2.478 1.00 88.99 81 TYR A N 1
ATOM 490 C CA . TYR A 1 81 ? -1.008 18.324 3.808 1.00 95.55 81 TYR A CA 1
ATOM 491 C C . TYR A 1 81 ? -1.532 19.733 3.601 1.00 86.97 81 TYR A C 1
ATOM 492 O O . TYR A 1 81 ? -0.783 20.620 3.151 1.00 81.80 81 TYR A O 1
ATOM 501 N N . PRO A 1 82 ? -2.817 19.981 3.904 1.00 87.00 82 PRO A N 1
ATOM 502 C CA . PRO A 1 82 ? -3.387 21.304 3.739 1.00 90.05 82 PRO A CA 1
ATOM 503 C C . PRO A 1 82 ? -2.642 22.312 4.579 1.00 94.56 82 PRO A C 1
ATOM 504 O O . PRO A 1 82 ? -1.935 21.922 5.521 1.00 101.14 82 PRO A O 1
ATOM 508 N N . ASP A 1 83 ? -2.808 23.596 4.264 1.00 96.65 83 ASP A N 1
ATOM 509 C CA . ASP A 1 83 ? -2.160 24.673 5.063 1.00 101.01 83 ASP A CA 1
ATOM 510 C C . ASP A 1 83 ? -2.737 24.634 6.480 1.00 99.91 83 ASP A C 1
ATOM 511 O O . ASP A 1 83 ? -1.951 24.772 7.437 1.00 97.21 83 ASP A O 1
ATOM 513 N N . HIS A 1 84 ? -4.054 24.466 6.602 1.00 96.68 84 HIS A N 1
ATOM 514 C CA . HIS A 1 84 ? -4.689 24.313 7.931 1.00 87.69 84 HIS A CA 1
ATOM 515 C C . HIS A 1 84 ? -3.833 23.341 8.734 1.00 98.54 84 HIS A C 1
ATOM 516 O O . HIS A 1 84 ? -3.553 23.606 9.919 1.00 98.80 84 HIS A O 1
ATOM 518 N N . MET A 1 85 ? -3.419 22.243 8.095 1.00 102.08 85 MET A N 1
ATOM 519 C CA . MET A 1 85 ? -2.533 21.258 8.771 1.00 94.65 85 MET A CA 1
ATOM 520 C C . MET A 1 85 ? -1.184 21.931 9.042 1.00 92.44 85 MET A C 1
ATOM 521 O O . MET A 1 85 ? -0.348 21.967 8.122 1.00 95.80 85 MET A O 1
ATOM 523 N N . LYS A 1 86 ? -0.992 22.436 10.261 1.00 96.16 86 LYS A N 1
ATOM 524 C CA . LYS A 1 86 ? 0.245 23.171 10.631 1.00 95.64 86 LYS A CA 1
ATOM 525 C C . LYS A 1 86 ? 1.470 22.632 9.882 1.00 92.99 86 LYS A C 1
ATOM 526 O O . LYS A 1 86 ? 2.209 23.464 9.324 1.00 105.50 86 LYS A O 1
ATOM 528 N N . GLN A 1 87 ? 1.697 21.324 9.898 1.00 82.98 87 GLN A N 1
ATOM 529 C CA . GLN A 1 87 ? 2.930 20.797 9.269 1.00 87.03 87 GLN A CA 1
ATOM 530 C C . GLN A 1 87 ? 4.129 21.560 9.844 1.00 84.79 87 GLN A C 1
ATOM 531 O O . GLN A 1 87 ? 4.242 21.584 11.087 1.00 91.93 87 GLN A O 1
ATOM 533 N N . ASP A 1 89 ? 3.097 16.419 10.128 1.00 94.79 89 ASP A N 1
ATOM 534 C CA . ASP A 1 89 ? 3.990 16.150 8.969 1.00 93.18 89 ASP A CA 1
ATOM 535 C C . ASP A 1 89 ? 5.354 15.683 9.473 1.00 85.49 89 ASP A C 1
ATOM 536 O O . ASP A 1 89 ? 6.358 16.373 9.207 1.00 90.10 89 ASP A O 1
ATOM 538 N N . PHE A 1 90 ? 5.387 14.548 10.160 1.00 82.37 90 PHE A N 1
ATOM 539 C CA . PHE A 1 90 ? 6.680 13.988 10.617 1.00 88.41 90 PHE A CA 1
ATOM 540 C C . PHE A 1 90 ? 7.400 13.470 9.398 1.00 81.47 90 PHE A C 1
ATOM 541 O O . PHE A 1 90 ? 8.635 13.599 9.302 1.00 77.84 90 PHE A O 1
ATOM 549 N N . PHE A 1 91 ? 6.636 12.923 8.459 1.00 79.78 91 PHE A N 1
ATOM 550 C CA . PHE A 1 91 ? 7.226 12.293 7.255 1.00 79.96 91 PHE A CA 1
ATOM 551 C C . PHE A 1 91 ? 8.260 13.194 6.612 1.00 79.34 91 PHE A C 1
ATOM 552 O O . PHE A 1 91 ? 9.356 12.714 6.276 1.00 81.99 91 PHE A O 1
ATOM 560 N N . LYS A 1 92 ? 7.926 14.468 6.425 1.00 82.58 92 LYS A N 1
ATOM 561 C CA . LYS A 1 92 ? 8.855 15.394 5.730 1.00 84.82 92 LYS A CA 1
ATOM 562 C C . LYS A 1 92 ? 9.951 15.854 6.698 1.00 87.04 92 LYS A C 1
ATOM 563 O O . LYS A 1 92 ? 11.126 15.820 6.310 1.00 90.32 92 LYS A O 1
ATOM 569 N N . SER A 1 93 ? 9.575 16.247 7.912 1.00 87.02 93 SER A N 1
ATOM 570 C CA . SER A 1 93 ? 10.556 16.743 8.911 1.00 87.94 93 SER A CA 1
ATOM 571 C C . SER A 1 93 ? 11.765 15.811 9.004 1.00 90.67 93 SER A C 1
ATOM 572 O O . SER A 1 93 ? 12.876 16.317 9.244 1.00 101.13 93 SER A O 1
ATOM 574 N N . ALA A 1 94 ? 11.553 14.510 8.842 1.00 91.29 94 ALA A N 1
ATOM 575 C CA . ALA A 1 94 ? 12.662 13.553 9.046 1.00 93.23 94 ALA A CA 1
ATOM 576 C C . ALA A 1 94 ? 13.364 13.273 7.729 1.00 94.69 94 ALA A C 1
ATOM 577 O O . ALA A 1 94 ? 14.443 12.655 7.743 1.00 88.59 94 ALA A O 1
ATOM 579 N N . MET A 1 95 ? 12.765 13.716 6.628 1.00 93.02 95 MET A N 1
ATOM 580 C CA . MET A 1 95 ? 13.333 13.343 5.308 1.00 94.53 95 MET A CA 1
ATOM 581 C C . MET A 1 95 ? 14.715 13.959 5.069 1.00 97.96 95 MET A C 1
ATOM 582 O O . MET A 1 95 ? 15.477 13.324 4.318 1.00 104.60 95 MET A O 1
ATOM 587 N N . PRO A 1 96 ? 15.105 15.137 5.605 1.00 88.38 96 PRO A N 1
ATOM 588 C CA . PRO A 1 96 ? 16.476 15.584 5.454 1.00 92.71 96 PRO A CA 1
ATOM 589 C C . PRO A 1 96 ? 17.324 14.329 5.631 1.00 99.88 96 PRO A C 1
ATOM 590 O O . PRO A 1 96 ? 18.297 14.164 4.872 1.00 101.74 96 PRO A O 1
ATOM 594 N N . GLU A 1 97 ? 16.977 13.461 6.592 1.00 102.44 97 GLU A N 1
ATOM 595 C CA . GLU A 1 97 ? 17.671 12.157 6.763 1.00 97.92 97 GLU A CA 1
ATOM 596 C C . GLU A 1 97 ? 16.701 11.007 6.402 1.00 101.87 97 GLU A C 1
ATOM 597 O O . GLU A 1 97 ? 16.452 10.823 5.196 1.00 105.46 97 GLU A O 1
ATOM 599 N N . GLY A 1 98 ? 16.162 10.275 7.387 1.00 82.80 98 GLY A N 1
ATOM 600 C CA . GLY A 1 98 ? 15.280 9.126 7.093 1.00 82.47 98 GLY A CA 1
ATOM 601 C C . GLY A 1 98 ? 14.401 8.694 8.263 1.00 91.54 98 GLY A C 1
ATOM 602 O O . GLY A 1 98 ? 14.807 8.936 9.415 1.00 91.70 98 GLY A O 1
ATOM 603 N N . TYR A 1 99 ? 13.246 8.064 7.990 1.00 83.49 99 TYR A N 1
ATOM 604 C CA . TYR A 1 99 ? 12.344 7.552 9.066 1.00 76.39 99 TYR A CA 1
ATOM 605 C C . TYR A 1 99 ? 12.115 6.055 8.894 1.00 78.92 99 TYR A C 1
ATOM 606 O O . TYR A 1 99 ? 12.280 5.537 7.777 1.00 75.86 99 TYR A O 1
ATOM 615 N N . VAL A 1 100 ? 11.725 5.379 9.981 1.00 85.32 100 VAL A N 1
ATOM 616 C CA . VAL A 1 100 ? 11.509 3.902 9.931 1.00 64.55 100 VAL A CA 1
ATOM 617 C C . VAL A 1 100 ? 10.012 3.610 10.017 1.00 65.41 100 VAL A C 1
ATOM 618 O O . VAL A 1 100 ? 9.398 4.009 11.013 1.00 71.54 100 VAL A O 1
ATOM 622 N N . GLN A 1 101 ? 9.471 2.944 9.002 1.00 74.66 101 GLN A N 1
ATOM 623 C CA . GLN A 1 101 ? 8.065 2.581 8.968 1.00 64.60 101 GLN A CA 1
ATOM 624 C C . GLN A 1 101 ? 7.954 1.080 9.209 1.00 67.46 101 GLN A C 1
ATOM 625 O O . GLN A 1 101 ? 8.280 0.277 8.337 1.00 71.41 101 GLN A O 1
ATOM 631 N N . GLU A 1 102 ? 7.528 0.721 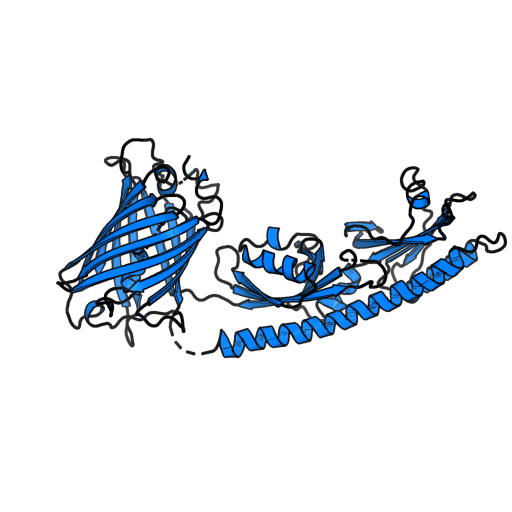10.422 1.00 63.31 102 GLU A N 1
ATOM 632 C CA . GLU A 1 102 ? 7.308 -0.667 10.782 1.00 60.93 102 GLU A CA 1
ATOM 633 C C . GLU A 1 102 ? 5.807 -0.931 10.807 1.00 60.57 102 GLU A C 1
ATOM 634 O O . GLU A 1 102 ? 5.041 -0.098 11.287 1.00 59.14 102 GLU A O 1
ATOM 640 N N . ARG A 1 103 ? 5.402 -2.078 10.248 1.00 51.51 103 ARG A N 1
ATOM 641 C CA . ARG A 1 103 ? 4.013 -2.499 10.281 1.00 53.86 103 ARG A CA 1
ATOM 642 C C . ARG A 1 103 ? 3.860 -3.981 10.598 1.00 53.78 103 ARG A C 1
ATOM 643 O O . ARG A 1 103 ? 4.714 -4.793 10.246 1.00 42.83 103 ARG A O 1
ATOM 651 N N . THR A 1 104 ? 2.742 -4.295 11.264 1.00 48.61 104 THR A N 1
ATOM 652 C CA . THR A 1 104 ? 2.202 -5.641 11.328 1.00 46.39 104 THR A CA 1
ATOM 653 C C . THR A 1 104 ? 0.847 -5.586 10.629 1.00 49.88 104 THR A C 1
ATOM 654 O O . THR A 1 104 ? 0.043 -4.698 10.909 1.00 51.31 104 THR A O 1
ATOM 658 N N . ILE A 1 105 ? 0.609 -6.519 9.704 1.00 52.36 105 ILE A N 1
ATOM 659 C CA . ILE A 1 105 ? -0.659 -6.573 8.995 1.00 53.44 105 ILE A CA 1
ATOM 660 C C . ILE A 1 105 ? -1.247 -7.964 9.208 1.00 55.02 105 ILE A C 1
ATOM 661 O O . ILE A 1 105 ? -0.716 -8.944 8.693 1.00 58.27 105 ILE A O 1
ATOM 666 N N . PHE A 1 106 ? -2.336 -8.027 9.985 1.00 55.49 106 PHE A N 1
ATOM 667 C CA . PHE A 1 106 ? -3.015 -9.273 10.293 1.00 47.50 106 PHE A CA 1
ATOM 668 C C . PHE A 1 106 ? -4.140 -9.498 9.292 1.00 50.02 106 PHE A C 1
ATOM 669 O O . PHE A 1 106 ? -5.003 -8.639 9.140 1.00 61.14 106 PHE A O 1
ATOM 677 N N . PHE A 1 107 ? -4.114 -10.653 8.618 1.00 54.67 107 PHE A N 1
ATOM 678 C CA . PHE A 1 107 ? -5.175 -11.050 7.708 1.00 48.29 107 PHE A CA 1
ATOM 679 C C . PHE A 1 107 ? -6.185 -11.942 8.425 1.00 53.52 107 PHE A C 1
ATOM 680 O O . PHE A 1 107 ? -5.803 -12.914 9.075 1.00 56.86 107 PHE A O 1
ATOM 688 N N . LYS A 1 108 ? -7.475 -11.604 8.292 1.00 57.87 108 LYS A N 1
ATOM 689 C CA . LYS A 1 108 ? -8.542 -12.323 8.972 1.00 51.24 108 LYS A CA 1
ATOM 690 C C . LYS A 1 108 ? -8.520 -13.791 8.550 1.00 63.85 108 LYS A C 1
ATOM 691 O O . LYS A 1 108 ? -8.543 -14.094 7.359 1.00 57.13 108 LYS A O 1
ATOM 695 N N . ASP A 1 109 ? -8.433 -14.686 9.545 1.00 57.94 109 ASP A N 1
ATOM 696 C CA . ASP A 1 109 ? -8.399 -16.126 9.332 1.00 56.42 109 ASP A CA 1
ATOM 697 C C . ASP A 1 109 ? -7.203 -16.582 8.496 1.00 59.22 109 ASP A C 1
ATOM 698 O O . ASP A 1 109 ? -7.301 -17.558 7.755 1.00 57.84 109 ASP A O 1
ATOM 703 N N . ASP A 1 110 ? -6.072 -15.879 8.629 1.00 56.70 110 ASP A N 1
ATOM 704 C CA . ASP A 1 110 ? -4.856 -16.248 7.922 1.00 61.40 110 ASP A CA 1
ATOM 705 C C . ASP A 1 110 ? -3.635 -15.675 8.644 1.00 55.13 110 ASP A C 1
ATOM 706 O O . ASP A 1 110 ? -3.751 -15.205 9.773 1.00 52.60 110 ASP A O 1
ATOM 711 N N . GLY A 1 111 ? -2.466 -15.735 7.994 1.00 54.32 111 GLY A N 1
ATOM 712 C CA . GLY A 1 111 ? -1.214 -15.282 8.582 1.00 53.60 111 GLY A CA 1
ATOM 713 C C . GLY A 1 111 ? -1.110 -13.766 8.716 1.00 57.98 111 GLY A C 1
ATOM 714 O O . GLY A 1 111 ? -2.083 -13.053 8.464 1.00 63.08 111 GLY A O 1
ATOM 715 N N . ASN A 1 112 ? 0.078 -13.290 9.113 1.00 55.07 112 ASN A N 1
ATOM 716 C CA . ASN A 1 112 ? 0.339 -11.864 9.227 1.00 57.46 112 ASN A CA 1
ATOM 717 C C . ASN A 1 112 ? 1.659 -11.466 8.570 1.00 60.94 112 ASN A C 1
ATOM 718 O O . ASN A 1 112 ? 2.621 -12.232 8.603 1.00 58.72 112 ASN A O 1
ATOM 723 N N . TYR A 1 113 ? 1.676 -10.267 7.964 1.00 53.75 113 TYR A N 1
ATOM 724 C CA . TYR A 1 113 ? 2.901 -9.644 7.485 1.00 53.10 113 TYR A CA 1
ATOM 725 C C . TYR A 1 113 ? 3.519 -8.820 8.607 1.00 44.92 113 TYR A C 1
ATOM 726 O O . TYR A 1 113 ? 2.820 -8.062 9.273 1.00 51.37 113 TYR A O 1
ATOM 735 N N . LYS A 1 114 ? 4.836 -8.966 8.775 1.00 50.03 114 LYS A N 1
ATOM 736 C CA . LYS A 1 114 ? 5.626 -8.063 9.593 1.00 54.96 114 LYS A CA 1
ATOM 737 C C . LYS A 1 114 ? 6.631 -7.379 8.675 1.00 51.38 114 LYS A C 1
ATOM 738 O O . LYS A 1 114 ? 7.303 -8.037 7.884 1.00 49.24 114 LYS A O 1
ATOM 744 N N . THR A 1 115 ? 6.712 -6.052 8.805 1.00 47.71 115 THR A N 1
ATOM 745 C CA . THR A 1 115 ? 7.363 -5.207 7.820 1.00 49.06 115 THR A CA 1
ATOM 746 C C . THR A 1 115 ? 8.231 -4.147 8.489 1.00 55.15 115 THR A C 1
ATOM 747 O O . THR A 1 115 ? 7.798 -3.510 9.446 1.00 58.72 115 THR A O 1
ATOM 751 N N . ARG A 1 116 ? 9.453 -3.980 7.968 1.00 54.76 116 ARG A N 1
ATOM 752 C CA . ARG A 1 116 ? 10.362 -2.934 8.410 1.00 61.79 116 ARG A CA 1
ATOM 753 C C . ARG A 1 116 ? 10.851 -2.151 7.194 1.00 58.24 116 ARG A C 1
ATOM 754 O O . ARG A 1 116 ? 11.410 -2.737 6.267 1.00 54.55 116 ARG A O 1
ATOM 762 N N . ALA A 1 117 ? 10.650 -0.828 7.224 1.00 56.73 117 ALA A N 1
ATOM 763 C CA . ALA A 1 117 ? 10.996 0.032 6.104 1.00 65.94 117 ALA A CA 1
ATOM 764 C C . ALA A 1 117 ? 11.886 1.201 6.519 1.00 67.74 117 ALA A C 1
ATOM 765 O O . ALA A 1 117 ? 11.574 1.910 7.473 1.00 66.53 117 ALA A O 1
ATOM 767 N N . GLU A 1 118 ? 12.991 1.384 5.784 1.00 68.37 118 GLU A N 1
ATOM 768 C CA . GLU A 1 118 ? 13.819 2.576 5.885 1.00 73.30 118 GLU A CA 1
ATOM 769 C C . GLU A 1 118 ? 13.505 3.509 4.720 1.00 69.70 118 GLU A C 1
ATOM 770 O O . GLU A 1 118 ? 13.717 3.150 3.565 1.00 68.38 118 GLU A O 1
ATOM 776 N N . VAL A 1 119 ? 12.991 4.702 5.043 1.00 74.03 119 VAL A N 1
ATOM 777 C CA . VAL A 1 119 ? 12.655 5.700 4.041 1.00 75.23 119 VAL A CA 1
ATOM 778 C C . VAL A 1 119 ? 13.649 6.853 4.145 1.00 79.47 119 VAL A C 1
ATOM 779 O O . VAL A 1 119 ? 13.526 7.702 5.026 1.00 82.26 119 VAL A O 1
ATOM 783 N N . LYS A 1 120 ? 14.629 6.863 3.231 1.00 81.77 120 LYS A N 1
ATOM 784 C CA . LYS A 1 120 ? 15.734 7.807 3.263 1.00 79.85 120 LYS A CA 1
ATOM 785 C C . LYS A 1 120 ? 16.053 8.331 1.865 1.00 77.39 120 LYS A C 1
ATOM 786 O O . LYS A 1 120 ? 16.067 7.567 0.902 1.00 78.04 120 LYS A O 1
ATOM 791 N N . PHE A 1 121 ? 16.305 9.643 1.774 1.00 88.36 121 PHE A N 1
ATOM 792 C CA . PHE A 1 121 ? 16.809 10.260 0.557 1.00 82.77 121 PHE A CA 1
ATOM 793 C C . PHE A 1 121 ? 18.197 9.715 0.234 1.00 78.49 121 PHE A C 1
ATOM 794 O O . PHE A 1 121 ? 19.128 9.894 1.013 1.00 83.95 121 PHE A O 1
ATOM 802 N N . GLU A 1 122 ? 18.308 9.021 -0.904 1.00 73.08 122 GLU A N 1
ATOM 803 C CA . GLU A 1 122 ? 19.586 8.548 -1.404 1.00 79.72 122 GLU A CA 1
ATOM 804 C C . GLU A 1 122 ? 19.884 9.329 -2.679 1.00 88.12 122 GLU A C 1
ATOM 805 O O . GLU A 1 122 ? 19.390 8.988 -3.752 1.00 81.77 122 GLU A O 1
ATOM 811 N N . GLY A 1 123 ? 20.682 10.395 -2.528 1.00 87.57 123 GLY A N 1
ATOM 812 C CA . GLY A 1 123 ? 20.837 11.405 -3.561 1.00 79.14 123 GLY A CA 1
ATOM 813 C C . GLY A 1 123 ? 19.635 12.345 -3.579 1.00 83.67 123 GLY A C 1
ATOM 814 O O . GLY A 1 123 ? 19.262 12.888 -2.541 1.00 83.30 123 GLY A O 1
ATOM 815 N N . ASP A 1 124 ? 19.051 12.530 -4.771 1.00 85.36 124 ASP A N 1
ATOM 816 C CA . ASP A 1 124 ? 17.811 13.271 -4.939 1.00 84.63 124 ASP A CA 1
ATOM 817 C C . ASP A 1 124 ? 16.607 12.332 -5.008 1.00 85.66 124 ASP A C 1
ATOM 818 O O . ASP A 1 124 ? 15.464 12.784 -4.977 1.00 86.63 124 ASP A O 1
ATOM 823 N N . THR A 1 125 ? 16.884 11.026 -5.117 1.00 83.64 125 THR A N 1
ATOM 824 C CA . THR A 1 125 ? 15.853 10.009 -5.235 1.00 85.67 125 THR A CA 1
ATOM 825 C C . THR A 1 125 ? 15.446 9.480 -3.861 1.00 81.82 125 THR A C 1
ATOM 826 O O . THR A 1 125 ? 16.294 9.034 -3.091 1.00 82.03 125 THR A O 1
ATOM 830 N N . LEU A 1 126 ? 14.141 9.527 -3.568 1.00 82.77 126 LEU A N 1
ATOM 831 C CA . LEU A 1 126 ? 13.607 9.003 -2.321 1.00 76.66 126 LEU A CA 1
ATOM 832 C C . LEU A 1 126 ? 13.501 7.484 -2.434 1.00 72.26 126 LEU A C 1
ATOM 833 O O . LEU A 1 126 ? 12.781 6.976 -3.291 1.00 66.04 126 LEU A O 1
ATOM 838 N N . VAL A 1 127 ? 14.228 6.780 -1.554 1.00 64.34 127 VAL A N 1
ATOM 839 C CA . VAL A 1 127 ? 14.363 5.334 -1.616 1.00 65.44 127 VAL A CA 1
ATOM 840 C C . VAL A 1 127 ? 13.697 4.649 -0.423 1.00 76.78 127 VAL A C 1
ATOM 841 O O . VAL A 1 127 ? 14.113 4.847 0.719 1.00 72.86 127 VAL A O 1
ATOM 843 N N . ASN A 1 128 ? 12.665 3.841 -0.707 1.00 70.57 128 ASN A N 1
ATOM 844 C CA . ASN A 1 128 ? 12.002 3.017 0.292 1.00 55.88 128 ASN A CA 1
ATOM 845 C C . ASN A 1 128 ? 12.570 1.599 0.273 1.00 60.93 128 ASN A C 1
ATOM 846 O O . ASN A 1 128 ? 12.376 0.871 -0.696 1.00 65.93 128 ASN A O 1
ATOM 851 N N . ARG A 1 129 ? 13.252 1.207 1.357 1.00 64.61 129 ARG A N 1
ATOM 852 C CA . ARG A 1 129 ? 13.934 -0.078 1.429 1.00 64.67 129 ARG A CA 1
ATOM 853 C C . ARG A 1 129 ? 13.267 -0.985 2.464 1.00 61.19 129 ARG A C 1
ATOM 854 O O . ARG A 1 129 ? 13.314 -0.701 3.659 1.00 61.04 129 ARG A O 1
ATOM 862 N N . ILE A 1 130 ? 12.662 -2.082 1.988 1.00 58.81 130 ILE A N 1
ATOM 863 C CA . ILE A 1 130 ? 11.772 -2.904 2.794 1.00 46.66 130 ILE A CA 1
ATOM 864 C C . ILE A 1 130 ? 12.317 -4.300 3.078 1.00 55.04 130 ILE A C 1
ATOM 865 O O . ILE A 1 130 ? 12.772 -4.990 2.167 1.00 48.30 130 ILE A O 1
ATOM 870 N N . GLU A 1 131 ? 12.201 -4.730 4.339 1.00 41.70 131 GLU A N 1
ATOM 871 C CA . GLU A 1 131 ? 12.255 -6.145 4.669 1.00 53.27 131 GLU A CA 1
ATOM 872 C C . GLU A 1 131 ? 10.848 -6.598 5.052 1.00 54.12 131 GLU A C 1
ATOM 873 O O . GLU A 1 131 ? 10.157 -5.911 5.803 1.00 55.05 131 GLU A O 1
ATOM 879 N N . LEU A 1 132 ? 10.433 -7.757 4.530 1.00 52.56 132 LEU A N 1
ATOM 880 C CA . LEU A 1 132 ? 9.103 -8.284 4.789 1.00 48.43 132 LEU A CA 1
ATOM 881 C C . LEU A 1 132 ? 9.160 -9.766 5.145 1.00 53.67 132 LEU A C 1
ATOM 882 O O . LEU A 1 132 ? 9.705 -10.571 4.387 1.00 50.06 132 LEU A O 1
ATOM 887 N N . LYS A 1 133 ? 8.577 -10.095 6.307 1.00 51.94 133 LYS A N 1
ATOM 888 C CA . LYS A 1 133 ? 8.416 -11.4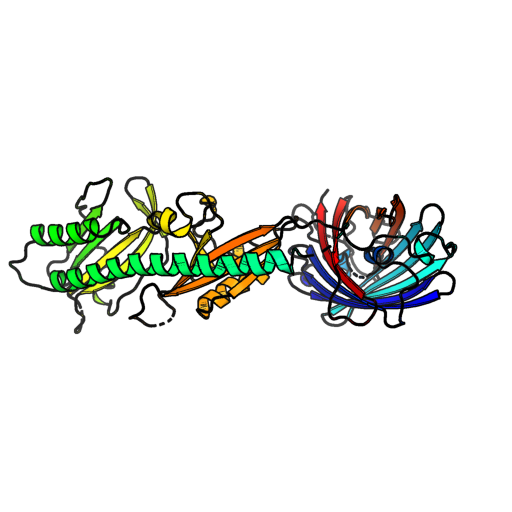67 6.761 1.00 50.47 133 LYS A CA 1
ATOM 889 C C . LYS A 1 133 ? 6.931 -11.778 6.932 1.00 49.01 133 LYS A C 1
ATOM 890 O O . LYS A 1 133 ? 6.198 -11.012 7.557 1.00 52.67 133 LYS A O 1
ATOM 892 N N . GLY A 1 134 ? 6.500 -12.915 6.374 1.00 49.55 134 GLY A N 1
ATOM 893 C CA . GLY A 1 134 ? 5.132 -13.383 6.529 1.00 55.25 134 GLY A CA 1
ATOM 894 C C . GLY A 1 134 ? 5.066 -14.818 7.046 1.00 58.86 134 GLY A C 1
ATOM 895 O O . GLY A 1 134 ? 5.611 -15.723 6.420 1.00 63.40 134 GLY A O 1
ATOM 896 N N . ILE A 1 135 ? 4.387 -15.010 8.184 1.00 53.92 135 ILE A N 1
ATOM 897 C CA . ILE A 1 135 ? 4.207 -16.329 8.774 1.00 65.28 135 ILE A CA 1
ATOM 898 C C . ILE A 1 135 ? 2.731 -16.668 8.968 1.00 59.36 135 ILE A C 1
ATOM 899 O O . ILE A 1 135 ? 1.879 -15.788 8.908 1.00 62.15 135 ILE A O 1
ATOM 904 N N . ASP A 1 136 ? 2.463 -17.958 9.213 1.00 69.27 136 ASP A N 1
ATOM 905 C CA . ASP A 1 136 ? 1.154 -18.458 9.604 1.00 59.23 136 ASP A CA 1
ATOM 906 C C . ASP A 1 136 ? 0.118 -18.354 8.488 1.00 64.03 136 ASP A C 1
ATOM 907 O O . ASP A 1 136 ? -1.078 -18.308 8.757 1.00 65.53 136 ASP A O 1
ATOM 912 N N . PHE A 1 137 ? 0.577 -18.335 7.233 1.00 63.15 137 PHE A N 1
ATOM 913 C CA . PHE A 1 137 ? -0.331 -18.239 6.103 1.00 68.50 137 PHE A CA 1
ATOM 914 C C . PHE A 1 137 ? -0.762 -19.634 5.661 1.00 66.70 137 PHE A C 1
ATOM 915 O O . PHE A 1 137 ? 0.008 -20.586 5.766 1.00 61.88 137 PHE A O 1
ATOM 923 N N . LYS A 1 138 ? -2.007 -19.729 5.177 1.00 68.14 138 LYS A N 1
ATOM 924 C CA . LYS A 1 138 ? -2.594 -20.989 4.750 1.00 64.01 138 LYS A CA 1
ATOM 925 C C . LYS A 1 138 ? -2.402 -21.176 3.248 1.00 68.35 138 LYS A C 1
ATOM 926 O O . LYS A 1 138 ? -2.996 -20.453 2.450 1.00 75.77 138 LYS A O 1
ATOM 928 N N . GLU A 1 139 ? -1.553 -22.140 2.869 1.00 71.80 139 GLU A N 1
ATOM 929 C CA . GLU A 1 139 ? -1.435 -22.552 1.479 1.00 76.15 139 GLU A CA 1
ATOM 930 C C . GLU A 1 139 ? -2.812 -23.001 0.998 1.00 79.17 139 GLU A C 1
ATOM 931 O O . GLU A 1 139 ? -3.509 -23.723 1.707 1.00 86.12 139 GLU A O 1
ATOM 937 N N . ASP A 1 140 ? -3.200 -22.543 -0.198 1.00 71.00 140 ASP A N 1
ATOM 938 C CA . ASP A 1 140 ? -4.537 -22.771 -0.727 1.00 80.16 140 ASP A CA 1
ATOM 939 C C . ASP A 1 140 ? -5.581 -21.878 -0.054 1.00 82.97 140 ASP A C 1
ATOM 940 O O . ASP A 1 140 ? -6.757 -21.924 -0.410 1.00 94.00 140 ASP A O 1
ATOM 942 N N . GLY A 1 141 ? -5.142 -21.059 0.911 1.00 75.72 141 GLY A N 1
ATOM 943 C CA . GLY A 1 141 ? -5.954 -19.976 1.436 1.00 62.44 141 GLY A CA 1
ATOM 944 C C . GLY A 1 141 ? -6.077 -18.851 0.410 1.00 72.66 141 GLY A C 1
ATOM 945 O O . GLY A 1 141 ? -5.752 -19.036 -0.762 1.00 63.31 141 GLY A O 1
ATOM 946 N N . ASN A 1 142 ? -6.545 -17.685 0.864 1.00 69.83 142 ASN A N 1
ATOM 947 C CA . ASN A 1 142 ? -6.799 -16.561 -0.022 1.00 65.86 142 ASN A CA 1
ATOM 948 C C . ASN A 1 142 ? -5.506 -16.022 -0.625 1.00 66.39 142 ASN A C 1
ATOM 949 O O . ASN A 1 142 ? -5.414 -15.838 -1.837 1.00 65.48 142 ASN A O 1
ATOM 954 N N . ILE A 1 143 ? -4.512 -15.797 0.238 1.00 61.95 143 ILE A N 1
ATOM 955 C CA . ILE A 1 143 ? -3.296 -15.097 -0.138 1.00 58.96 143 ILE A CA 1
ATOM 956 C C . ILE A 1 143 ? -2.353 -16.009 -0.916 1.00 58.84 143 ILE A C 1
ATOM 957 O O . ILE A 1 143 ? -2.065 -15.750 -2.079 1.00 63.02 143 ILE A O 1
ATOM 962 N N . LEU A 1 144 ? -1.893 -17.088 -0.272 1.00 71.40 144 LEU A N 1
ATOM 963 C CA . LEU A 1 144 ? -0.974 -18.027 -0.898 1.00 64.32 144 LEU A CA 1
ATOM 964 C C . LEU A 1 144 ? -1.641 -18.788 -2.040 1.00 64.26 144 LEU A C 1
ATOM 965 O O . LEU A 1 144 ? -0.982 -19.140 -3.015 1.00 68.38 144 LEU A O 1
ATOM 970 N N . GLY A 1 145 ? -2.952 -19.028 -1.910 1.00 66.06 145 GLY A N 1
ATOM 971 C CA . GLY A 1 145 ? -3.730 -19.674 -2.955 1.00 70.96 145 GLY A CA 1
ATOM 972 C C . GLY A 1 145 ? -4.234 -18.737 -4.053 1.00 66.48 145 GLY A C 1
ATOM 973 O O . GLY A 1 145 ? -4.959 -19.177 -4.942 1.00 67.05 145 GLY A O 1
ATOM 974 N N . HIS A 1 146 ? -3.850 -17.454 -3.981 1.00 65.46 146 HIS A N 1
ATOM 975 C CA . HIS A 1 146 ? -4.120 -16.486 -5.035 1.00 62.90 146 HIS A CA 1
ATOM 976 C C . HIS A 1 146 ? -5.597 -16.496 -5.420 1.00 59.22 146 HIS A C 1
ATOM 977 O O . HIS A 1 146 ? -5.966 -17.016 -6.471 1.00 66.60 146 HIS A O 1
ATOM 984 N N . LYS A 1 147 ? -6.429 -15.932 -4.536 1.00 65.04 147 LYS A N 1
ATOM 985 C CA . LYS A 1 147 ? -7.870 -15.889 -4.726 1.00 55.76 147 LYS A CA 1
ATOM 986 C C . LYS A 1 147 ? -8.413 -14.463 -4.645 1.00 68.54 147 LYS A C 1
ATOM 987 O O . LYS A 1 147 ? -9.626 -14.266 -4.625 1.00 71.48 147 LYS A O 1
ATOM 991 N N . LEU A 1 148 ? -7.508 -13.476 -4.629 1.00 63.19 148 LEU A N 1
ATOM 992 C CA . LEU A 1 148 ? -7.878 -12.077 -4.489 1.00 70.04 148 LEU A CA 1
ATOM 993 C C . LEU A 1 148 ? -7.943 -11.411 -5.860 1.00 67.04 148 LEU A C 1
ATOM 994 O O . LEU A 1 148 ? -7.242 -11.817 -6.783 1.00 66.16 148 LEU A O 1
ATOM 999 N N . GLU A 1 149 ? -8.795 -10.387 -5.976 1.00 71.41 149 GLU A N 1
ATOM 1000 C CA . GLU A 1 149 ? -8.870 -9.581 -7.184 1.00 68.78 149 GLU A CA 1
ATOM 1001 C C . GLU A 1 149 ? -7.729 -8.574 -7.212 1.00 63.18 149 GLU A C 1
ATOM 1002 O O . GLU A 1 149 ? -7.174 -8.237 -6.171 1.00 64.72 149 GLU A O 1
ATOM 1008 N N . TYR A 1 150 ? -7.426 -8.076 -8.415 1.00 65.06 150 TYR A N 1
ATOM 1009 C CA . TYR A 1 150 ? -6.342 -7.133 -8.620 1.00 55.02 150 TYR A CA 1
ATOM 1010 C C . TYR A 1 150 ? -6.851 -5.720 -8.905 1.00 65.73 150 TYR A C 1
ATOM 1011 O O . TYR A 1 150 ? -6.489 -4.777 -8.204 1.00 72.58 150 TYR A O 1
ATOM 1020 N N . ASN A 1 151 ? -7.676 -5.585 -9.951 1.00 70.12 151 ASN A N 1
ATOM 1021 C CA . ASN A 1 151 ? -8.132 -4.285 -10.421 1.00 75.74 151 ASN A CA 1
ATOM 1022 C C . ASN A 1 151 ? -9.511 -3.932 -9.864 1.00 82.86 151 ASN A C 1
ATOM 1023 O O . ASN A 1 151 ? -10.099 -4.706 -9.110 1.00 69.87 151 ASN A O 1
ATOM 1028 N N . SER A 1 152 ? -10.021 -2.764 -10.273 1.00 85.96 152 SER A N 1
ATOM 1029 C CA . SER A 1 152 ? -11.320 -2.268 -9.845 1.00 88.45 152 SER A CA 1
ATOM 1030 C C . SER A 1 152 ? -12.480 -2.970 -10.552 1.00 86.24 152 SER A C 1
ATOM 1031 O O . SER A 1 152 ? -13.303 -2.319 -11.193 1.00 86.24 152 SER A O 1
ATOM 1034 N N . SER A 1 153 ? -12.554 -4.299 -10.402 1.00 84.13 153 SER A N 1
ATOM 1035 C CA . SER A 1 153 ? -13.503 -5.124 -11.137 1.00 89.55 153 SER A CA 1
ATOM 1036 C C . SER A 1 153 ? -13.384 -4.913 -12.651 1.00 90.06 153 SER A C 1
ATOM 1037 O O . SER A 1 153 ? -13.014 -5.833 -13.378 1.00 89.43 153 SER A O 1
ATOM 1039 N N . PHE A 1 161 ? -10.902 -2.690 -23.356 1.00 102.59 161 PHE A N 1
ATOM 1040 C CA . PHE A 1 161 ? -11.786 -1.644 -23.874 1.00 108.98 161 PHE A CA 1
ATOM 1041 C C . PHE A 1 161 ? -11.525 -0.331 -23.134 1.00 116.08 161 PHE A C 1
ATOM 1042 O O . PHE A 1 161 ? -10.479 -0.178 -22.506 1.00 111.68 161 PHE A O 1
ATOM 1044 N N . THR A 1 162 ? -12.473 0.613 -23.237 1.00 114.94 162 THR A N 1
ATOM 1045 C CA . THR A 1 162 ? -12.440 1.883 -22.523 1.00 115.81 162 THR A CA 1
ATOM 1046 C C . THR A 1 162 ? -11.247 2.740 -22.948 1.00 112.33 162 THR A C 1
ATOM 1047 O O . THR A 1 162 ? -11.410 3.659 -23.747 1.00 113.29 162 THR A O 1
ATOM 1051 N N . GLU A 1 163 ? -10.054 2.435 -22.417 1.00 112.16 163 GLU A N 1
ATOM 1052 C CA . GLU A 1 163 ? -8.855 3.190 -22.747 1.00 111.23 163 GLU A CA 1
ATOM 1053 C C . GLU A 1 163 ? -8.483 3.044 -24.223 1.00 110.22 163 GLU A C 1
ATOM 1054 O O . GLU A 1 163 ? -7.871 3.944 -24.795 1.00 108.00 163 GLU A O 1
ATOM 1060 N N . SER A 1 164 ? -8.857 1.908 -24.828 1.00 107.45 164 SER A N 1
ATOM 1061 C CA . SER A 1 164 ? -8.607 1.660 -26.239 1.00 106.73 164 SER A CA 1
ATOM 1062 C C . SER A 1 164 ? -9.782 2.095 -27.113 1.00 107.65 164 SER A C 1
ATOM 1063 O O . SER A 1 164 ? -9.735 3.159 -27.726 1.00 103.37 164 SER A O 1
ATOM 1066 N N . VAL A 1 165 ? -10.837 1.270 -27.147 1.00 108.46 165 VAL A N 1
ATOM 1067 C CA . VAL A 1 165 ? -11.922 1.430 -28.104 1.00 105.60 165 VAL A CA 1
ATOM 1068 C C . VAL A 1 165 ? -12.648 2.764 -27.950 1.00 105.73 165 VAL A C 1
ATOM 1069 O O . VAL A 1 165 ? -12.975 3.406 -28.946 1.00 101.17 165 VAL A O 1
ATOM 1071 N N . LEU A 1 166 ? -12.886 3.174 -26.698 1.00 108.69 166 LEU A N 1
ATOM 1072 C CA . LEU A 1 166 ? -13.635 4.388 -26.415 1.00 104.98 166 LEU A CA 1
ATOM 1073 C C . LEU A 1 166 ? -12.722 5.612 -26.386 1.00 103.89 166 LEU A C 1
ATOM 1074 O O . LEU A 1 166 ? -12.929 6.546 -27.156 1.00 105.17 166 LEU A O 1
ATOM 1076 N N . GLN A 1 167 ? -11.706 5.591 -25.511 1.00 109.21 167 GLN A N 1
ATOM 1077 C CA . GLN A 1 167 ? -10.882 6.764 -25.257 1.00 105.34 167 GLN A CA 1
ATOM 1078 C C . GLN A 1 167 ? -10.144 7.243 -26.505 1.00 99.89 167 GLN A C 1
ATOM 1079 O O . GLN A 1 167 ? -10.164 8.434 -26.809 1.00 101.59 167 GLN A O 1
ATOM 1081 N N . SER A 1 168 ? -9.503 6.311 -27.224 1.00 98.33 168 SER A N 1
ATOM 1082 C CA . SER A 1 168 ? -8.754 6.650 -28.425 1.00 98.94 168 SER A CA 1
ATOM 1083 C C . SER A 1 168 ? -9.666 7.211 -29.514 1.00 96.76 168 SER A C 1
ATOM 1084 O O . SER A 1 168 ? -9.390 8.275 -30.063 1.00 96.03 168 SER A O 1
ATOM 1086 N N . GLN A 1 169 ? -10.760 6.497 -29.804 1.00 98.61 169 GLN A N 1
ATOM 1087 C CA . GLN A 1 169 ? -11.714 6.922 -30.816 1.00 97.23 169 GLN A CA 1
ATOM 1088 C C . GLN A 1 169 ? -12.478 8.177 -30.394 1.00 97.42 169 GLN A C 1
ATOM 1089 O O . GLN A 1 169 ? -12.880 8.967 -31.246 1.00 95.72 169 GLN A O 1
ATOM 1091 N N . ALA A 1 170 ? -12.681 8.348 -29.079 1.00 95.53 170 ALA A N 1
ATOM 1092 C CA . ALA A 1 170 ? -13.324 9.539 -28.546 1.00 93.10 170 ALA A CA 1
ATOM 1093 C C . ALA A 1 170 ? -12.455 10.768 -28.799 1.00 96.11 170 ALA A C 1
ATOM 1094 O O . ALA A 1 170 ? -12.938 11.780 -29.304 1.00 98.67 170 ALA A O 1
ATOM 1096 N N . THR A 1 171 ? -11.169 10.656 -28.445 1.00 96.28 171 THR A N 1
ATOM 1097 C CA . THR A 1 171 ? -10.194 11.700 -28.718 1.00 96.40 171 THR A CA 1
ATOM 1098 C C . THR A 1 171 ? -9.994 11.890 -30.221 1.00 89.88 171 THR A C 1
ATOM 1099 O O . THR A 1 171 ? -9.814 13.012 -30.684 1.00 86.47 171 THR A O 1
ATOM 1101 N N . GLU A 1 172 ? -10.031 10.784 -30.975 1.00 89.03 172 GLU A N 1
ATOM 1102 C CA . GLU A 1 172 ? -9.910 10.836 -32.424 1.00 87.51 172 GLU A CA 1
ATOM 1103 C C . GLU A 1 172 ? -10.989 11.732 -33.028 1.00 86.70 172 GLU A C 1
ATOM 1104 O O . GLU A 1 172 ? -10.689 12.597 -33.848 1.00 94.54 172 GLU A O 1
ATOM 1106 N N . LEU A 1 173 ? -12.242 11.519 -32.606 1.00 86.57 173 LEU A N 1
ATOM 1107 C CA . LEU A 1 173 ? -13.359 12.334 -33.059 1.00 87.45 173 LEU A CA 1
ATOM 1108 C C . LEU A 1 173 ? -13.210 13.775 -32.578 1.00 87.82 173 LEU A C 1
ATOM 1109 O O . LEU A 1 173 ? -13.541 14.709 -33.305 1.00 83.17 173 LEU A O 1
ATOM 1111 N N . LEU A 1 174 ? -12.704 13.941 -31.349 1.00 87.91 174 LEU A N 1
ATOM 1112 C CA . LEU A 1 174 ? -12.494 15.257 -30.765 1.00 84.50 174 LEU A CA 1
ATOM 1113 C C . LEU A 1 174 ? -11.702 16.183 -31.688 1.00 87.83 174 LEU A C 1
ATOM 1114 O O . LEU A 1 174 ? -12.047 17.356 -31.821 1.00 83.58 174 LEU A O 1
ATOM 1116 N N . GLN A 1 175 ? -10.653 15.641 -32.325 1.00 77.36 175 GLN A N 1
ATOM 1117 C CA . GLN A 1 175 ? -9.768 16.424 -33.174 1.00 80.82 175 GLN A CA 1
ATOM 1118 C C . GLN A 1 175 ? -10.396 16.842 -34.503 1.00 82.97 175 GLN A C 1
ATOM 1119 O O . GLN A 1 175 ? -10.208 17.974 -34.941 1.00 81.69 175 GLN A O 1
ATOM 1125 N N . LYS A 1 176 ? -11.117 15.917 -35.149 1.00 84.44 176 LYS A N 1
ATOM 1126 C CA . LYS A 1 176 ? -11.857 16.228 -36.364 1.00 75.02 176 LYS A CA 1
ATOM 1127 C C . LYS A 1 176 ? -12.848 17.361 -36.111 1.00 71.16 176 LYS A C 1
ATOM 1128 O O . LYS A 1 176 ? -12.968 18.272 -36.927 1.00 79.27 176 LYS A O 1
ATOM 1130 N N . LYS A 1 177 ? -13.543 17.293 -34.968 1.00 74.03 177 LYS A N 1
ATOM 1131 C CA . LYS A 1 177 ? -14.477 18.328 -34.554 1.00 78.65 177 LYS A CA 1
ATOM 1132 C C . LYS A 1 177 ? -13.748 19.626 -34.218 1.00 71.44 177 LYS A C 1
ATOM 1133 O O . LYS A 1 177 ? -14.215 20.708 -34.567 1.00 80.49 177 LYS A O 1
ATOM 1135 N N . ALA A 1 178 ? -12.599 19.504 -33.544 1.00 76.49 178 ALA A N 1
ATOM 1136 C CA . ALA A 1 178 ? -11.775 20.651 -33.192 1.00 71.73 178 ALA A CA 1
ATOM 1137 C C . ALA A 1 178 ? -11.155 21.308 -34.424 1.00 67.99 178 ALA A C 1
ATOM 1138 O O . ALA A 1 178 ? -10.911 22.512 -34.427 1.00 62.76 178 ALA A O 1
ATOM 1140 N N . GLN A 1 179 ? -10.895 20.503 -35.461 1.00 67.84 179 GLN A N 1
ATOM 1141 C CA . GLN A 1 179 ? -10.438 21.016 -36.741 1.00 74.45 179 GLN A CA 1
ATOM 1142 C C . GLN A 1 179 ? -11.585 21.722 -37.463 1.00 76.85 179 GLN A C 1
ATOM 1143 O O . GLN A 1 179 ? -11.390 22.799 -38.023 1.00 77.97 179 GLN A O 1
ATOM 1149 N N . LEU A 1 180 ? -12.778 21.107 -37.428 1.00 75.98 180 LEU A N 1
ATOM 1150 C CA . LEU A 1 180 ? -13.955 21.636 -38.102 1.00 78.63 180 LEU A CA 1
ATOM 1151 C C . LEU A 1 180 ? -14.289 23.050 -37.631 1.00 74.11 180 LEU A C 1
ATOM 1152 O O . LEU A 1 180 ? -14.485 23.944 -38.451 1.00 76.99 180 LEU A O 1
ATOM 1154 N N . VAL A 1 181 ? -14.332 23.244 -36.308 1.00 74.40 181 VAL A N 1
ATOM 1155 C CA . VAL A 1 181 ? -14.612 24.549 -35.731 1.00 72.57 181 VAL A CA 1
ATOM 1156 C C . VAL A 1 181 ? -13.499 25.524 -36.117 1.00 72.32 181 VAL A C 1
ATOM 1157 O O . VAL A 1 181 ? -13.777 26.615 -36.611 1.00 60.54 181 VAL A O 1
ATOM 1161 N N . SER A 1 182 ? -12.244 25.099 -35.907 1.00 65.57 182 SER A N 1
ATOM 1162 C CA . SER A 1 182 ? -11.067 25.866 -36.291 1.00 65.53 182 SER A CA 1
ATOM 1163 C C . SER A 1 182 ? -11.203 26.561 -37.646 1.00 67.23 182 SER A C 1
ATOM 1164 O O . SER A 1 182 ? -10.965 27.762 -37.755 1.00 59.02 182 SER A O 1
ATOM 1167 N N . PHE A 1 183 ? -11.586 25.794 -38.673 1.00 69.41 183 PHE A N 1
ATOM 1168 C CA . PHE A 1 183 ? -11.811 26.345 -39.999 1.00 72.23 183 PHE A CA 1
ATOM 1169 C C . PHE A 1 183 ? -12.785 27.517 -39.922 1.00 65.36 183 PHE A C 1
ATOM 1170 O O . PHE A 1 183 ? -12.476 28.614 -40.376 1.00 67.74 183 PHE A O 1
ATOM 1178 N N . LYS A 1 184 ? -13.949 27.273 -39.309 1.00 67.63 184 LYS A N 1
ATOM 1179 C CA . LYS A 1 184 ? -14.993 28.276 -39.184 1.00 59.53 184 LYS A CA 1
ATOM 1180 C C . LYS A 1 184 ? -14.461 29.568 -38.567 1.00 64.14 184 LYS A C 1
ATOM 1181 O O . LYS A 1 184 ? -14.692 30.646 -39.110 1.00 67.28 184 LYS A O 1
ATOM 1187 N N . ILE A 1 185 ? -13.723 29.440 -37.455 1.00 66.23 185 ILE A N 1
ATOM 1188 C CA . ILE A 1 185 ? -13.249 30.590 -36.700 1.00 58.71 185 ILE A CA 1
ATOM 1189 C C . ILE A 1 185 ? -12.248 31.387 -37.534 1.00 59.17 185 ILE A C 1
ATOM 1190 O O . ILE A 1 185 ? -12.189 32.610 -37.430 1.00 63.51 185 ILE A O 1
ATOM 1195 N N . GLN A 1 186 ? -11.469 30.682 -38.363 1.00 57.22 186 GLN A N 1
ATOM 1196 C CA . GLN A 1 186 ? -10.551 31.325 -39.291 1.00 59.36 186 GLN A CA 1
ATOM 1197 C C . GLN A 1 186 ? -11.321 32.003 -40.427 1.00 62.33 186 GLN A C 1
ATOM 1198 O O . GLN A 1 186 ? -10.859 32.993 -40.996 1.00 59.44 186 GLN A O 1
ATOM 1200 N N . GLY A 1 187 ? -12.496 31.449 -40.753 1.00 62.85 187 GLY A N 1
ATOM 1201 C CA . GLY A 1 187 ? -13.415 32.054 -41.703 1.00 63.56 187 GLY A CA 1
ATOM 1202 C C . GLY A 1 187 ? -13.928 33.423 -41.257 1.00 60.62 187 GLY A C 1
ATOM 1203 O O . GLY A 1 187 ? -13.865 34.387 -42.018 1.00 59.09 187 GLY A O 1
ATOM 1204 N N . ILE A 1 188 ? -14.437 33.501 -40.021 1.00 57.79 188 ILE A N 1
ATOM 1205 C CA . ILE A 1 188 ? -14.955 34.755 -39.499 1.00 59.08 188 ILE A CA 1
ATOM 1206 C C . ILE A 1 188 ? -13.849 35.805 -39.565 1.00 63.57 188 ILE A C 1
ATOM 1207 O O . ILE A 1 188 ? -14.047 36.884 -40.116 1.00 62.16 188 ILE A O 1
ATOM 1212 N N . MET A 1 189 ? -12.678 35.466 -39.014 1.00 65.71 189 MET A N 1
ATOM 1213 C CA . MET A 1 189 ? -11.568 36.401 -38.923 1.00 62.67 189 MET A CA 1
ATOM 1214 C C . MET A 1 189 ? -11.071 36.822 -40.305 1.00 61.61 189 MET A C 1
ATOM 1215 O O . MET A 1 189 ? -10.640 37.959 -40.493 1.00 62.48 189 MET A O 1
ATOM 1220 N N . LYS A 1 190 ? -11.139 35.894 -41.268 1.00 60.22 190 LYS A N 1
ATOM 1221 C CA . LYS A 1 190 ? -10.778 36.189 -42.645 1.00 65.36 190 LYS A CA 1
ATOM 1222 C C . LYS A 1 190 ? -11.659 37.301 -43.214 1.00 67.27 190 LYS A C 1
ATOM 1223 O O . LYS A 1 190 ? -11.158 38.214 -43.866 1.00 60.59 190 LYS A O 1
ATOM 1225 N N . ARG A 1 191 ? -12.968 37.225 -42.942 1.00 63.90 191 ARG A N 1
ATOM 1226 C CA . ARG A 1 191 ? -13.913 38.244 -43.368 1.00 65.63 191 ARG A CA 1
ATOM 1227 C C . ARG A 1 191 ? -13.637 39.596 -42.714 1.00 63.30 191 ARG A C 1
ATOM 1228 O O . ARG A 1 191 ? -13.761 40.630 -43.366 1.00 72.14 191 ARG A O 1
ATOM 1236 N N . ILE A 1 192 ? -13.270 39.577 -41.427 1.00 61.29 192 ILE A N 1
ATOM 1237 C CA . ILE A 1 192 ? -13.052 40.797 -40.665 1.00 60.81 192 ILE A CA 1
ATOM 1238 C C . ILE A 1 192 ? -11.801 41.530 -41.151 1.00 58.76 192 ILE A C 1
ATOM 1239 O O . ILE A 1 192 ? -11.855 42.721 -41.441 1.00 52.69 192 ILE A O 1
ATOM 1244 N N . PHE A 1 193 ? -10.673 40.814 -41.233 1.00 59.58 193 PHE A N 1
ATOM 1245 C CA . PHE A 1 193 ? -9.433 41.393 -41.734 1.00 60.36 193 PHE A CA 1
ATOM 1246 C C . PHE A 1 193 ? -9.574 41.886 -43.171 1.00 66.03 193 PHE A C 1
ATOM 1247 O O . PHE A 1 193 ? -8.924 42.851 -43.568 1.00 73.05 193 PHE A O 1
ATOM 1255 N N . MET A 1 194 ? -10.433 41.214 -43.941 1.00 64.42 194 MET A N 1
ATOM 1256 C CA . MET A 1 194 ? -10.686 41.583 -45.323 1.00 61.95 194 MET A CA 1
ATOM 1257 C C . MET A 1 194 ? -11.401 42.933 -45.373 1.00 60.42 194 MET A C 1
ATOM 1258 O O . MET A 1 194 ? -11.063 43.790 -46.187 1.00 63.84 194 MET A O 1
ATOM 1263 N N . GLY A 1 195 ? -12.374 43.124 -44.472 1.00 60.04 195 GLY A N 1
ATOM 1264 C CA . GLY A 1 195 ? -13.047 44.405 -44.324 1.00 52.25 195 GLY A CA 1
ATOM 1265 C C . GLY A 1 195 ? -12.108 45.510 -43.846 1.00 60.97 195 GLY A C 1
ATOM 1266 O O . GLY A 1 195 ? -12.220 46.657 -44.277 1.00 62.98 195 GLY A O 1
ATOM 1267 N N . ALA A 1 196 ? -11.189 45.140 -42.946 1.00 59.16 196 ALA A N 1
ATOM 1268 C CA . ALA A 1 196 ? -10.201 46.055 -42.402 1.00 58.18 196 ALA A CA 1
ATOM 1269 C C . ALA A 1 196 ? -9.200 46.518 -43.460 1.00 52.33 196 ALA A C 1
ATOM 1270 O O . ALA A 1 196 ? -8.627 47.599 -43.343 1.00 56.23 196 ALA A O 1
ATOM 1272 N N . ASN A 1 197 ? -8.986 45.681 -44.481 1.00 56.88 197 ASN A N 1
ATOM 1273 C CA . ASN A 1 197 ? -8.186 46.053 -45.636 1.00 61.61 197 ASN A CA 1
ATOM 1274 C C . ASN A 1 197 ? -8.815 47.216 -46.403 1.00 61.67 197 ASN A C 1
ATOM 1275 O O . ASN A 1 197 ? -8.133 48.185 -46.731 1.00 62.37 197 ASN A O 1
ATOM 1280 N N . THR A 1 198 ? -10.127 47.119 -46.662 1.00 61.12 198 THR A N 1
ATOM 1281 C CA . THR A 1 198 ? -10.825 48.115 -47.463 1.00 58.86 198 THR A CA 1
ATOM 1282 C C . THR A 1 198 ? -10.879 49.454 -46.728 1.00 57.91 198 THR A C 1
ATOM 1283 O O . THR A 1 198 ? -10.638 50.497 -47.328 1.00 57.10 198 THR A O 1
ATOM 1287 N N . LEU A 1 199 ? -11.180 49.409 -45.424 1.00 71.98 199 LEU A N 1
ATOM 1288 C CA . LEU A 1 199 ? -11.202 50.603 -44.592 1.00 66.22 199 LEU A CA 1
ATOM 1289 C C . LEU A 1 199 ? -9.855 51.317 -44.508 1.00 65.88 199 LEU A C 1
ATOM 1290 O O . LEU A 1 199 ? -9.797 52.543 -44.524 1.00 62.05 199 LEU A O 1
ATOM 1295 N N . GLU A 1 200 ? -8.776 50.538 -44.387 1.00 66.24 200 GLU A N 1
ATOM 1296 C CA . GLU A 1 200 ? -7.434 51.093 -44.360 1.00 62.83 200 GLU A CA 1
ATOM 1297 C C . GLU A 1 200 ? -7.197 51.950 -45.601 1.00 60.79 200 GLU A C 1
ATOM 1298 O O . GLU A 1 200 ? -6.749 53.090 -45.494 1.00 58.59 200 GLU A O 1
ATOM 1304 N N . LYS A 1 201 ? -7.512 51.383 -46.772 1.00 61.80 201 LYS A N 1
ATOM 1305 C CA . LYS A 1 201 ? -7.353 52.083 -48.038 1.00 65.79 201 LYS A CA 1
ATOM 1306 C C . LYS A 1 201 ? -8.125 53.399 -48.024 1.00 58.21 201 LYS A C 1
ATOM 1307 O O . LYS A 1 201 ? -7.561 54.458 -48.293 1.00 60.60 201 LYS A O 1
ATOM 1313 N N . PHE A 1 202 ? -9.424 53.302 -47.712 1.00 54.29 202 PHE A N 1
ATOM 1314 C CA . PHE A 1 202 ? -10.299 54.457 -47.636 1.00 50.88 202 PHE A CA 1
ATOM 1315 C C . PHE A 1 202 ? -9.765 55.491 -46.650 1.00 54.78 202 PHE A C 1
ATOM 1316 O O . PHE A 1 202 ? -9.579 56.651 -47.007 1.00 61.24 202 PHE A O 1
ATOM 1324 N N . LEU A 1 203 ? -9.522 55.048 -45.410 1.00 66.23 203 LEU A N 1
ATOM 1325 C CA . LEU A 1 203 ? -9.160 55.941 -44.319 1.00 61.96 203 LEU A CA 1
ATOM 1326 C C . LEU A 1 203 ? -7.778 56.571 -44.478 1.00 58.39 203 LEU A C 1
ATOM 1327 O O . LEU A 1 203 ? -7.566 57.696 -44.029 1.00 56.44 203 LEU A O 1
ATOM 1332 N N . SER A 1 204 ? -6.854 55.846 -45.123 1.00 56.50 204 SER A N 1
ATOM 1333 C CA . SER A 1 204 ? -5.505 56.341 -45.352 1.00 56.10 204 SER A CA 1
ATOM 1334 C C . SER A 1 204 ? -5.446 57.422 -46.433 1.00 60.37 204 SER A C 1
ATOM 1335 O O . SER A 1 204 ? -4.378 57.961 -46.715 1.00 50.04 204 SER A O 1
ATOM 1338 N N . ASP A 1 205 ? -6.605 57.724 -47.035 1.00 60.80 205 ASP A N 1
ATOM 1339 C CA . ASP A 1 205 ? -6.739 58.807 -47.995 1.00 60.15 205 ASP A CA 1
ATOM 1340 C C . ASP A 1 205 ? -6.906 60.142 -47.270 1.00 63.45 205 ASP A C 1
ATOM 1341 O O . ASP A 1 205 ? -7.959 60.408 -46.691 1.00 62.84 205 ASP A O 1
ATOM 1346 N N . GLU A 1 206 ? -5.863 60.982 -47.333 1.00 61.86 206 GLU A N 1
ATOM 1347 C CA . GLU A 1 206 ? -5.832 62.256 -46.631 1.00 54.63 206 GLU A CA 1
ATOM 1348 C C . GLU A 1 206 ? -6.479 63.414 -47.391 1.00 66.74 206 GLU A C 1
ATOM 1349 O O . GLU A 1 206 ? -6.100 64.566 -47.194 1.00 74.13 206 GLU A O 1
ATOM 1355 N N . ASN A 1 207 ? -7.458 63.118 -48.253 1.00 67.06 207 ASN A N 1
ATOM 1356 C CA . ASN A 1 207 ? -8.075 64.143 -49.077 1.00 57.70 207 ASN A CA 1
ATOM 1357 C C . ASN A 1 207 ? -9.043 64.999 -48.261 1.00 61.83 207 ASN A C 1
ATOM 1358 O O . ASN A 1 207 ? -9.986 64.481 -47.665 1.00 61.46 207 ASN A O 1
ATOM 1363 N N . SER A 1 208 ? -8.803 66.316 -48.275 1.00 70.03 208 SER A N 1
ATOM 1364 C CA . SER A 1 208 ? -9.597 67.291 -47.541 1.00 62.76 208 SER A CA 1
ATOM 1365 C C . SER A 1 208 ? -11.111 67.150 -47.677 1.00 66.64 208 SER A C 1
ATOM 1366 O O . SER A 1 208 ? -11.834 67.337 -46.701 1.00 76.38 208 SER A O 1
ATOM 1368 N N . ALA A 1 209 ? -11.579 66.842 -48.893 1.00 59.17 209 ALA A N 1
ATOM 1369 C CA . ALA A 1 209 ? -13.003 66.830 -49.194 1.00 60.68 209 ALA A CA 1
ATOM 1370 C C . ALA A 1 209 ? -13.735 65.595 -48.671 1.00 58.61 209 ALA A C 1
ATOM 1371 O O . ALA A 1 209 ? -14.966 65.564 -48.682 1.00 65.10 209 ALA A O 1
ATOM 1373 N N . ILE A 1 210 ? -12.979 64.578 -48.233 1.00 65.27 210 ILE A N 1
ATOM 1374 C CA . ILE A 1 210 ? -13.563 63.413 -47.587 1.00 65.83 210 ILE A CA 1
ATOM 1375 C C . ILE A 1 210 ? -13.947 63.806 -46.162 1.00 65.93 210 ILE A C 1
ATOM 1376 O O . ILE A 1 210 ? -13.111 63.780 -45.259 1.00 68.76 210 ILE A O 1
ATOM 1381 N N . ASN A 1 211 ? -15.220 64.180 -45.984 1.00 55.87 211 ASN A N 1
ATOM 1382 C CA . ASN A 1 211 ? -15.737 64.586 -44.686 1.00 63.27 211 ASN A CA 1
ATOM 1383 C C . ASN A 1 211 ? -15.810 63.421 -43.698 1.00 59.99 211 ASN A C 1
ATOM 1384 O O . ASN A 1 211 ? -15.690 62.257 -44.079 1.00 54.89 211 ASN A O 1
ATOM 1389 N N . ASP A 1 212 ? -16.015 63.757 -42.420 1.00 56.11 212 ASP A N 1
ATOM 1390 C CA . ASP A 1 212 ? -16.136 62.759 -41.372 1.00 64.93 212 ASP A CA 1
ATOM 1391 C C . ASP A 1 212 ? -17.455 61.991 -41.443 1.00 65.06 212 ASP A C 1
ATOM 1392 O O . ASP A 1 212 ? -17.486 60.803 -41.127 1.00 65.95 212 ASP A O 1
ATOM 1397 N N . THR A 1 213 ? -18.536 62.655 -41.873 1.00 52.42 213 THR A N 1
ATOM 1398 C CA . THR A 1 213 ? -19.822 61.983 -41.994 1.00 51.74 213 THR A CA 1
ATOM 1399 C C . THR A 1 213 ? -19.732 60.786 -42.939 1.00 57.42 213 THR A C 1
ATOM 1400 O O . THR A 1 213 ? -20.457 59.809 -42.766 1.00 62.21 213 THR A O 1
ATOM 1402 N N . LEU A 1 214 ? -18.829 60.869 -43.927 1.00 58.86 214 LEU A N 1
ATOM 1403 C CA . LEU A 1 214 ? -18.616 59.793 -44.884 1.00 58.78 214 LEU A CA 1
ATOM 1404 C C . LEU A 1 214 ? -17.668 58.725 -44.336 1.00 59.72 214 LEU A C 1
ATOM 1405 O O . LEU A 1 214 ? -17.778 57.550 -44.686 1.00 54.32 214 LEU A O 1
ATOM 1410 N N . LYS A 1 215 ? -16.726 59.145 -43.483 1.00 57.96 215 LYS A N 1
ATOM 1411 C CA . LYS A 1 215 ? -15.885 58.207 -42.758 1.00 59.30 215 LYS A CA 1
ATOM 1412 C C . LYS A 1 215 ? -16.732 57.370 -41.802 1.00 57.05 215 LYS A C 1
ATOM 1413 O O . LYS A 1 215 ? -16.537 56.162 -41.702 1.00 50.59 215 LYS A O 1
ATOM 1419 N N . ARG A 1 216 ? -17.699 58.015 -41.138 1.00 56.30 216 ARG A N 1
ATOM 1420 C CA . ARG A 1 216 ? -18.594 57.321 -40.225 1.00 58.60 216 ARG A CA 1
ATOM 1421 C C . ARG A 1 216 ? -19.385 56.227 -40.936 1.00 58.83 216 ARG A C 1
ATOM 1422 O O . ARG A 1 216 ? -19.629 55.171 -40.354 1.00 60.95 216 ARG A O 1
ATOM 1430 N N . ARG A 1 217 ? -19.773 56.483 -42.193 1.00 53.09 217 ARG A N 1
ATOM 1431 C CA . ARG A 1 217 ? -20.535 55.512 -42.963 1.00 56.43 217 ARG A CA 1
ATOM 1432 C C . ARG A 1 217 ? -19.690 54.275 -43.253 1.00 49.42 217 ARG A C 1
ATOM 1433 O O . ARG A 1 217 ? -20.162 53.153 -43.092 1.00 47.83 217 ARG A O 1
ATOM 1435 N N . MET A 1 218 ? -18.437 54.495 -43.670 1.00 54.92 218 MET A N 1
ATOM 1436 C CA . MET A 1 218 ? -17.520 53.408 -43.975 1.00 49.59 218 MET A CA 1
ATOM 1437 C C . MET A 1 218 ? -17.202 52.603 -42.715 1.00 58.25 218 MET A C 1
ATOM 1438 O O . MET A 1 218 ? -17.057 51.383 -42.774 1.00 51.00 218 MET A O 1
ATOM 1443 N N . LEU A 1 219 ? -17.089 53.300 -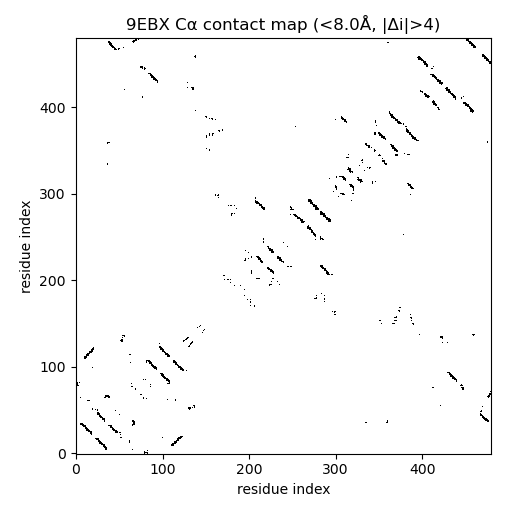41.577 1.00 48.99 219 LEU A N 1
ATOM 1444 C CA . LEU A 1 219 ? -16.902 52.643 -40.294 1.00 54.30 219 LEU A CA 1
ATOM 1445 C C . LEU A 1 219 ? -18.123 51.794 -39.961 1.00 52.29 219 LEU A C 1
ATOM 1446 O O . LEU A 1 219 ? -17.984 50.655 -39.526 1.00 51.19 219 LEU A O 1
ATOM 1451 N N . SER A 1 220 ? -19.316 52.346 -40.206 1.00 51.77 220 SER A N 1
ATOM 1452 C CA . SER A 1 220 ? -20.554 51.645 -39.911 1.00 46.05 220 SER A CA 1
ATOM 1453 C C . SER A 1 220 ? -20.714 50.366 -40.728 1.00 48.34 220 SER A C 1
ATOM 1454 O O . SER A 1 220 ? -21.170 49.356 -40.200 1.00 60.36 220 SER A O 1
ATOM 1457 N N . GLU A 1 221 ? -20.318 50.401 -42.006 1.00 51.73 221 GLU A N 1
ATOM 1458 C CA . GLU A 1 221 ? -20.490 49.248 -42.878 1.00 56.91 221 GLU A CA 1
ATOM 1459 C C . GLU A 1 221 ? -19.601 48.087 -42.444 1.00 51.61 221 GLU A C 1
ATOM 1460 O O . GLU A 1 221 ? -20.062 46.947 -42.399 1.00 58.72 221 GLU A O 1
ATOM 1466 N N . PHE A 1 222 ? -18.338 48.392 -42.117 1.00 51.44 222 PHE A N 1
ATOM 1467 C CA . PHE A 1 222 ? -17.414 47.403 -41.582 1.00 49.22 222 PHE A CA 1
ATOM 1468 C C . PHE A 1 222 ? -18.045 46.644 -40.418 1.00 42.02 222 PHE A C 1
ATOM 1469 O O . PHE A 1 222 ? -18.036 45.417 -40.405 1.00 49.08 222 PHE A O 1
ATOM 1477 N N . LEU A 1 223 ? -18.605 47.391 -39.459 1.00 42.13 223 LEU A N 1
ATOM 1478 C CA . LEU A 1 223 ? -19.346 46.811 -38.351 1.00 42.90 223 LEU A CA 1
ATOM 1479 C C . LEU A 1 223 ? -20.540 45.997 -38.846 1.00 56.68 223 LEU A C 1
ATOM 1480 O O . LEU A 1 223 ? -20.696 44.839 -38.465 1.00 50.17 223 LEU A O 1
ATOM 1485 N N . LEU A 1 224 ? -21.375 46.596 -39.703 1.00 47.41 224 LEU A N 1
ATOM 1486 C CA . LEU A 1 224 ? -22.577 45.921 -40.168 1.00 42.49 224 LEU A CA 1
ATOM 1487 C C . LEU A 1 224 ? -22.268 44.579 -40.827 1.00 42.21 224 LEU A C 1
ATOM 1488 O O . LEU A 1 224 ? -23.052 43.640 -40.709 1.00 57.97 224 LEU A O 1
ATOM 1493 N N . ALA A 1 225 ? -21.121 44.491 -41.509 1.00 43.09 225 ALA A N 1
ATOM 1494 C CA . ALA A 1 225 ? -20.722 43.260 -42.171 1.00 49.73 225 ALA A CA 1
ATOM 1495 C C . ALA A 1 225 ? -20.045 42.273 -41.219 1.00 59.23 225 ALA A C 1
ATOM 1496 O O . ALA A 1 225 ? -19.826 41.117 -41.582 1.00 67.12 225 ALA A O 1
ATOM 1498 N N . ASN A 1 226 ? -19.720 42.729 -40.001 1.00 52.12 226 ASN A N 1
ATOM 1499 C CA . ASN A 1 226 ? -18.976 41.927 -39.040 1.00 50.92 226 ASN A CA 1
ATOM 1500 C C . ASN A 1 226 ? -19.455 42.167 -37.611 1.00 50.23 226 ASN A C 1
ATOM 1501 O O . ASN A 1 226 ? -18.887 42.998 -36.901 1.00 50.59 226 ASN A O 1
ATOM 1506 N N . PRO A 1 227 ? -20.497 41.440 -37.142 1.00 45.65 227 PRO A N 1
ATOM 1507 C CA . PRO A 1 227 ? -21.059 41.671 -35.815 1.00 43.58 227 PRO A CA 1
ATOM 1508 C C . PRO A 1 227 ? -20.190 41.146 -34.668 1.00 64.10 227 PRO A C 1
ATOM 1509 O O . PRO A 1 227 ? -20.455 41.431 -33.499 1.00 57.91 227 PRO A O 1
ATOM 1513 N N . HIS A 1 228 ? -19.137 40.389 -35.002 1.00 51.57 228 HIS A N 1
ATOM 1514 C CA . HIS A 1 228 ? -18.130 40.032 -34.017 1.00 62.77 228 HIS A CA 1
ATOM 1515 C C . HIS A 1 228 ? -17.215 41.204 -33.661 1.00 60.31 228 HIS A C 1
ATOM 1516 O O . HIS A 1 228 ? -16.407 41.085 -32.742 1.00 54.77 228 HIS A O 1
ATOM 1523 N N . VAL A 1 229 ? -17.328 42.322 -34.392 1.00 52.84 229 VAL A N 1
ATOM 1524 C CA . VAL A 1 229 ? -16.610 43.535 -34.034 1.00 54.30 229 VAL A CA 1
ATOM 1525 C C . VAL A 1 229 ? -17.542 44.480 -33.282 1.00 54.44 229 VAL A C 1
ATOM 1526 O O . VAL A 1 229 ? -18.536 44.935 -33.833 1.00 55.95 229 VAL A O 1
ATOM 1530 N N . LEU A 1 230 ? -17.205 44.767 -32.020 1.00 59.77 230 LEU A N 1
ATOM 1531 C CA . LEU A 1 230 ? -17.974 45.681 -31.191 1.00 55.37 230 LEU A CA 1
ATOM 1532 C C . LEU A 1 230 ? -17.820 47.140 -31.614 1.00 50.35 230 LEU A C 1
ATOM 1533 O O . LEU A 1 230 ? -18.782 47.909 -31.583 1.00 51.19 230 LEU A O 1
ATOM 1538 N N . LEU A 1 231 ? -16.591 47.514 -31.987 1.00 46.95 231 LEU A N 1
ATOM 1539 C CA . LEU A 1 231 ? -16.214 48.911 -32.078 1.00 43.47 231 LEU A CA 1
ATOM 1540 C C . LEU A 1 231 ? -15.096 49.083 -33.102 1.00 54.90 231 LEU A C 1
ATOM 1541 O O . LEU A 1 231 ? -14.320 48.159 -33.339 1.00 49.60 231 LEU A O 1
ATOM 1546 N N . VAL A 1 232 ? -15.064 50.262 -33.734 1.00 45.45 232 VAL A N 1
ATOM 1547 C CA . VAL A 1 232 ? -14.033 50.601 -34.699 1.00 42.24 232 VAL A CA 1
ATOM 1548 C C . VAL A 1 232 ? -13.720 52.084 -34.546 1.00 49.18 232 VAL A C 1
ATOM 1549 O O . VAL A 1 232 ? -14.582 52.851 -34.127 1.00 49.73 232 VAL A O 1
ATOM 1553 N N . SER A 1 233 ? -12.475 52.459 -34.867 1.00 49.23 233 SER A N 1
ATOM 1554 C CA . SER A 1 233 ? -12.019 53.832 -34.740 1.00 50.81 233 SER A CA 1
ATOM 1555 C C . SER A 1 233 ? -11.015 54.218 -35.824 1.00 54.17 233 SER A C 1
ATOM 1556 O O . SER A 1 233 ? -10.087 53.471 -36.123 1.00 53.61 233 SER A O 1
ATOM 1559 N N . ALA A 1 234 ? -11.230 55.394 -36.419 1.00 52.73 234 ALA A N 1
ATOM 1560 C CA . ALA A 1 234 ? -10.240 56.024 -37.270 1.00 54.62 234 ALA A CA 1
ATOM 1561 C C . ALA A 1 234 ? -9.509 57.016 -36.378 1.00 46.25 234 ALA A C 1
ATOM 1562 O O . ALA A 1 234 ? -10.122 57.926 -35.834 1.00 47.76 234 ALA A O 1
ATOM 1564 N N . ILE A 1 235 ? -8.210 56.795 -36.179 1.00 55.70 235 ILE A N 1
ATOM 1565 C CA . ILE A 1 235 ? -7.414 57.701 -35.371 1.00 60.47 235 ILE A CA 1
ATOM 1566 C C . ILE A 1 235 ? -6.488 58.454 -36.319 1.00 57.78 235 ILE A C 1
ATOM 1567 O O . ILE A 1 235 ? -5.869 57.846 -37.189 1.00 59.47 235 ILE A O 1
ATOM 1572 N N . TYR A 1 236 ? -6.440 59.781 -36.155 1.00 54.34 236 TYR A N 1
ATOM 1573 C CA . TYR A 1 236 ? -5.599 60.638 -36.970 1.00 63.00 236 TYR A CA 1
ATOM 1574 C C . TYR A 1 236 ? -4.611 61.375 -36.073 1.00 62.85 236 TYR A C 1
ATOM 1575 O O . TYR A 1 236 ? -5.003 61.962 -35.067 1.00 69.59 236 TYR A O 1
ATOM 1584 N N . THR A 1 237 ? -3.328 61.295 -36.442 1.00 71.18 237 THR A N 1
ATOM 1585 C CA . THR A 1 237 ? -2.247 61.927 -35.700 1.00 79.39 237 THR A CA 1
ATOM 1586 C C . THR A 1 237 ? -1.474 62.923 -36.561 1.00 78.38 237 THR A C 1
ATOM 1587 O O . THR A 1 237 ? -0.499 63.512 -36.107 1.00 79.05 237 THR A O 1
ATOM 1591 N N . ASN A 1 238 ? -1.935 63.115 -37.801 1.00 80.83 238 ASN A N 1
ATOM 1592 C CA . ASN A 1 238 ? -1.228 63.922 -38.783 1.00 90.62 238 ASN A CA 1
ATOM 1593 C C . ASN A 1 238 ? -1.233 65.401 -38.398 1.00 89.56 238 ASN A C 1
ATOM 1594 O O . ASN A 1 238 ? -0.271 65.884 -37.805 1.00 92.79 238 ASN A O 1
ATOM 1599 N N . ASN A 1 239 ? -2.315 66.109 -38.743 1.00 90.56 239 ASN A N 1
ATOM 1600 C CA . ASN A 1 239 ? -2.462 67.521 -38.426 1.00 92.71 239 ASN A CA 1
ATOM 1601 C C . ASN A 1 239 ? -3.803 67.796 -37.748 1.00 87.76 239 ASN A C 1
ATOM 1602 O O . ASN A 1 239 ? -3.867 68.566 -36.791 1.00 87.29 239 ASN A O 1
ATOM 1604 N N . ASN A 1 240 ? -4.869 67.163 -38.255 1.00 90.89 240 ASN A N 1
ATOM 1605 C CA . ASN A 1 240 ? -6.192 67.255 -37.657 1.00 90.08 240 ASN A CA 1
ATOM 1606 C C . ASN A 1 240 ? -6.376 66.165 -36.603 1.00 87.87 240 ASN A C 1
ATOM 1607 O O . ASN A 1 240 ? -7.165 65.243 -36.797 1.00 86.54 240 ASN A O 1
ATOM 1612 N N . GLU A 1 241 ? -5.646 66.290 -35.487 1.00 87.64 241 GLU A N 1
ATOM 1613 C CA . GLU A 1 241 ? -5.627 65.273 -34.447 1.00 76.63 241 GLU A CA 1
ATOM 1614 C C . GLU A 1 241 ? -7.030 64.950 -33.935 1.00 72.40 241 GLU A C 1
ATOM 1615 O O . GLU A 1 241 ? -7.586 65.699 -33.136 1.00 76.11 241 GLU A O 1
ATOM 1617 N N . ARG A 1 242 ? -7.593 63.828 -34.406 1.00 68.63 242 ARG A N 1
ATOM 1618 C CA . ARG A 1 242 ? -8.936 63.416 -34.027 1.00 73.08 242 ARG A CA 1
ATOM 1619 C C . ARG A 1 242 ? -9.116 61.901 -34.105 1.00 70.12 242 ARG A C 1
ATOM 1620 O O . ARG A 1 242 ? -8.299 61.203 -34.706 1.00 64.74 242 ARG A O 1
ATOM 1628 N N . VAL A 1 243 ? -10.200 61.418 -33.481 1.00 60.59 243 VAL A N 1
ATOM 1629 C CA . VAL A 1 243 ? -10.589 60.016 -33.515 1.00 58.72 243 VAL A CA 1
ATOM 1630 C C . VAL A 1 243 ? -12.068 59.918 -33.878 1.00 61.51 243 VAL A C 1
ATOM 1631 O O . VAL A 1 243 ? -12.905 60.555 -33.243 1.00 67.52 243 VAL A O 1
ATOM 1635 N N . ILE A 1 244 ? -12.369 59.117 -34.908 1.00 58.88 244 ILE A N 1
ATOM 1636 C CA . ILE A 1 244 ? -13.735 58.860 -35.329 1.00 52.98 244 ILE A CA 1
ATOM 1637 C C . ILE A 1 244 ? -14.101 57.422 -34.973 1.00 50.42 244 ILE A C 1
ATOM 1638 O O . ILE A 1 244 ? -13.601 56.488 -35.595 1.00 58.03 244 ILE A O 1
ATOM 1643 N N . THR A 1 245 ? -14.981 57.258 -33.977 1.00 48.20 245 THR A N 1
ATOM 1644 C CA . THR A 1 245 ? -15.394 55.944 -33.510 1.00 53.46 245 THR A CA 1
ATOM 1645 C C . THR A 1 245 ? -16.846 55.628 -33.866 1.00 51.64 245 THR A C 1
ATOM 1646 O O . THR A 1 245 ? -17.724 56.464 -33.678 1.00 54.41 245 THR A O 1
ATOM 1650 N N . ALA A 1 246 ? -17.082 54.407 -34.365 1.00 49.40 246 ALA A N 1
ATOM 1651 C CA . ALA A 1 246 ? -18.413 53.826 -34.439 1.00 46.47 246 ALA A CA 1
ATOM 1652 C C . ALA A 1 246 ? -18.501 52.574 -33.566 1.00 47.08 246 ALA A C 1
ATOM 1653 O O . ALA A 1 246 ? -17.641 51.699 -33.638 1.00 52.90 246 ALA A O 1
ATOM 1655 N N . MET A 1 247 ? -19.561 52.491 -32.755 1.00 52.46 247 MET A N 1
ATOM 1656 C CA . MET A 1 247 ? -19.763 51.369 -31.855 1.00 54.75 247 MET A CA 1
ATOM 1657 C C . MET A 1 247 ? -21.107 50.711 -32.155 1.00 59.47 247 MET A C 1
ATOM 1658 O O . MET A 1 247 ? -22.117 51.396 -32.318 1.00 56.34 247 MET A O 1
ATOM 1663 N N . SER A 1 248 ? -21.099 49.374 -32.206 1.00 55.76 248 SER A N 1
ATOM 1664 C CA . SER A 1 248 ? -22.273 48.589 -32.549 1.00 53.55 248 SER A CA 1
ATOM 1665 C C . SER A 1 248 ? -22.947 48.02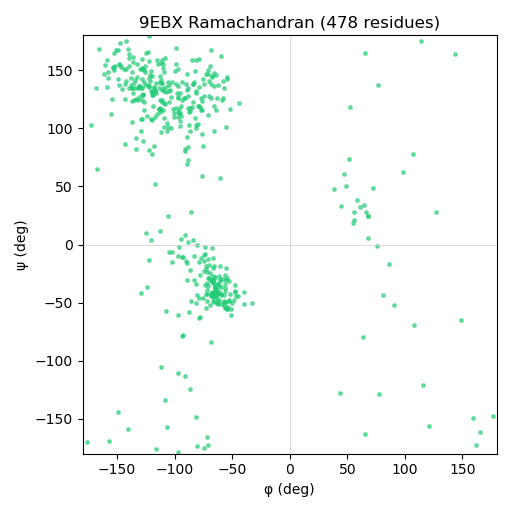2 -31.299 1.00 66.47 248 SER A C 1
ATOM 1666 O O . SER A 1 248 ? -22.383 47.170 -30.612 1.00 64.67 248 SER A O 1
ATOM 1669 N N . MET A 1 249 ? -24.166 48.502 -31.022 1.00 66.63 249 MET A N 1
ATOM 1670 C CA . MET A 1 249 ? -24.889 48.144 -29.813 1.00 64.85 249 MET A CA 1
ATOM 1671 C C . MET A 1 249 ? -25.868 47.018 -30.149 1.00 68.81 249 MET A C 1
ATOM 1672 O O . MET A 1 249 ? -25.439 45.903 -30.435 1.00 73.96 249 MET A O 1
ATOM 1677 N N . ASP A 1 250 ? -27.176 47.306 -30.129 1.00 65.44 250 ASP A N 1
ATOM 1678 C CA . ASP A 1 250 ? -28.193 46.293 -30.366 1.00 71.98 250 ASP A CA 1
ATOM 1679 C C . ASP A 1 250 ? -28.990 46.676 -31.610 1.00 67.03 250 ASP A C 1
ATOM 1680 O O . ASP A 1 250 ? -30.044 47.300 -31.508 1.00 65.34 250 ASP A O 1
ATOM 1685 N N . SER A 1 251 ? -28.456 46.304 -32.781 1.00 54.30 251 SER A N 1
ATOM 1686 C CA . SER A 1 251 ? -28.964 46.756 -34.068 1.00 65.23 251 SER A CA 1
ATOM 1687 C C . SER A 1 251 ? -28.734 48.250 -34.285 1.00 52.98 251 SER A C 1
ATOM 1688 O O . SER A 1 251 ? -29.173 48.797 -35.290 1.00 59.15 251 SER A O 1
ATOM 1691 N N . LYS A 1 252 ? -28.018 48.890 -33.352 1.00 50.85 252 LYS A N 1
ATOM 1692 C CA . LYS A 1 252 ? -27.790 50.322 -33.379 1.00 44.82 252 LYS A CA 1
ATOM 1693 C C . LYS A 1 252 ? -26.299 50.621 -33.517 1.00 54.21 252 LYS A C 1
ATOM 1694 O O . LYS A 1 252 ? -25.470 50.033 -32.825 1.00 53.80 252 LYS A O 1
ATOM 1700 N N . ILE A 1 253 ? -25.964 51.525 -34.443 1.00 51.83 253 ILE A N 1
ATOM 1701 C CA . ILE A 1 253 ? -24.619 52.058 -34.537 1.00 50.61 253 ILE A CA 1
ATOM 1702 C C . ILE A 1 253 ? -24.657 53.465 -33.950 1.00 55.11 253 ILE A C 1
ATOM 1703 O O . ILE A 1 253 ? -25.550 54.248 -34.261 1.00 60.23 253 ILE A O 1
ATOM 1708 N N . ALA A 1 254 ? -23.686 53.753 -33.076 1.00 60.52 254 ALA A N 1
ATOM 1709 C CA . ALA A 1 254 ? -23.525 55.063 -32.467 1.00 65.42 254 ALA A CA 1
ATOM 1710 C C . ALA A 1 254 ? -22.086 55.542 -32.652 1.00 60.75 254 ALA A C 1
ATOM 1711 O O . ALA A 1 254 ? -21.183 54.736 -32.879 1.00 55.04 254 ALA A O 1
ATOM 1713 N N . TYR A 1 255 ? -21.889 56.860 -32.527 1.00 59.97 255 TYR A N 1
ATOM 1714 C CA . TYR A 1 255 ? -20.600 57.489 -32.773 1.00 55.88 255 TYR A CA 1
ATOM 1715 C C . TYR A 1 255 ? -20.120 58.255 -31.543 1.00 69.45 255 TYR A C 1
ATOM 1716 O O . TYR A 1 255 ? -20.278 59.474 -31.474 1.00 69.12 255 TYR A O 1
ATOM 1725 N N . PRO A 1 256 ? -19.514 57.560 -30.548 1.00 70.80 256 PRO A N 1
ATOM 1726 C CA . PRO A 1 256 ? -18.993 58.213 -29.353 1.00 68.68 256 PRO A CA 1
ATOM 1727 C C . PRO A 1 256 ? -17.843 59.176 -29.638 1.00 74.12 256 PRO A C 1
ATOM 1728 O O . PRO A 1 256 ? -17.029 58.930 -30.527 1.00 73.67 256 PRO A O 1
ATOM 1732 N N . ASN A 1 257 ? -17.783 60.264 -28.864 1.00 77.23 257 ASN A N 1
ATOM 1733 C CA . ASN A 1 257 ? -16.764 61.285 -29.044 1.00 78.87 257 ASN A CA 1
ATOM 1734 C C . ASN A 1 257 ? -15.551 60.969 -28.174 1.00 86.29 257 ASN A C 1
ATOM 1735 O O . ASN A 1 257 ? -15.416 61.503 -27.076 1.00 90.68 257 ASN A O 1
ATOM 1737 N N . THR A 1 258 ? -14.681 60.085 -28.681 1.00 87.35 258 THR A N 1
ATOM 1738 C CA . THR A 1 258 ? -13.473 59.684 -27.977 1.00 85.95 258 THR A CA 1
ATOM 1739 C C . THR A 1 258 ? -12.460 60.826 -27.996 1.00 93.06 258 THR A C 1
ATOM 1740 O O . THR A 1 258 ? -12.404 61.590 -28.956 1.00 101.46 258 THR A O 1
ATOM 1744 N N . THR A 1 259 ? -11.671 60.935 -26.921 1.00 103.04 259 THR A N 1
ATOM 1745 C CA . THR A 1 259 ? -10.656 61.970 -26.796 1.00 103.76 259 THR A CA 1
ATOM 1746 C C . THR A 1 259 ? -9.271 61.340 -26.916 1.00 103.99 259 THR A C 1
ATOM 1747 O O . THR A 1 259 ? -9.072 60.194 -26.515 1.00 103.18 259 THR A O 1
ATOM 1751 N N . LEU A 1 260 ? -8.321 62.109 -27.461 1.00 106.53 260 LEU A N 1
ATOM 1752 C CA . LEU A 1 260 ? -6.983 61.611 -27.735 1.00 110.28 260 LEU A CA 1
ATOM 1753 C C . LEU A 1 260 ? -6.098 61.691 -26.493 1.00 108.03 260 LEU A C 1
ATOM 1754 O O . LEU A 1 260 ? -6.134 62.679 -25.762 1.00 110.85 260 LEU A O 1
ATOM 1759 N N . ASN A 1 261 ? -5.305 60.637 -26.273 1.00 107.23 261 ASN A N 1
ATOM 1760 C CA . ASN A 1 261 ? -4.341 60.602 -25.185 1.00 106.72 261 ASN A CA 1
ATOM 1761 C C . ASN A 1 261 ? -2.939 60.860 -25.730 1.00 110.54 261 ASN A C 1
ATOM 1762 O O . ASN A 1 261 ? -2.585 60.360 -26.794 1.00 111.40 261 ASN A O 1
ATOM 1764 N N . GLU A 1 262 ? -2.151 61.643 -24.981 1.00 114.25 262 GLU A N 1
ATOM 1765 C CA . GLU A 1 262 ? -0.788 61.983 -25.363 1.00 108.22 262 GLU A CA 1
ATOM 1766 C C . GLU A 1 262 ? 0.107 60.751 -25.479 1.00 104.75 262 GLU A C 1
ATOM 1767 O O . GLU A 1 262 ? 1.089 60.772 -26.218 1.00 99.44 262 GLU A O 1
ATOM 1769 N N . ASN A 1 263 ? -0.234 59.694 -24.728 1.00 108.43 263 ASN A N 1
ATOM 1770 C CA . ASN A 1 263 ? 0.457 58.416 -24.805 1.00 105.82 263 ASN A CA 1
ATOM 1771 C C . ASN A 1 263 ? -0.022 57.583 -25.993 1.00 105.06 263 ASN A C 1
ATOM 1772 O O . ASN A 1 263 ? 0.789 56.979 -26.691 1.00 101.68 263 ASN A O 1
ATOM 1774 N N . MET A 1 264 ? -1.344 57.553 -26.208 1.00 106.09 264 MET A N 1
ATOM 1775 C CA . MET A 1 264 ? -1.933 56.833 -27.326 1.00 95.49 264 MET A CA 1
ATOM 1776 C C . MET A 1 264 ? -1.472 57.478 -28.630 1.00 94.89 264 MET A C 1
ATOM 1777 O O . MET A 1 264 ? -1.099 56.780 -29.569 1.00 94.36 264 MET A O 1
ATOM 1782 N N . THR A 1 265 ? -1.508 58.817 -28.668 1.00 95.19 265 THR A N 1
ATOM 1783 C CA . THR A 1 265 ? -0.842 59.588 -29.706 1.00 93.58 265 THR A CA 1
ATOM 1784 C C . THR A 1 265 ? 0.664 59.496 -29.475 1.00 97.74 265 THR A C 1
ATOM 1785 O O . THR A 1 265 ? 1.105 59.349 -28.339 1.00 100.69 265 THR A O 1
ATOM 1787 N N . ASN A 1 266 ? 1.438 59.574 -30.565 1.00 92.43 266 ASN A N 1
ATOM 1788 C CA . ASN A 1 266 ? 2.870 59.301 -30.562 1.00 93.89 266 ASN A CA 1
ATOM 1789 C C . ASN A 1 266 ? 3.139 57.796 -30.625 1.00 84.46 266 ASN A C 1
ATOM 1790 O O . ASN A 1 266 ? 4.021 57.359 -31.361 1.00 81.35 266 ASN A O 1
ATOM 1795 N N . GLN A 1 267 ? 2.388 57.006 -29.847 1.00 77.26 267 GLN A N 1
ATOM 1796 C CA . GLN A 1 267 ? 2.413 55.558 -29.991 1.00 84.27 267 GLN A CA 1
ATOM 1797 C C . GLN A 1 267 ? 1.832 55.159 -31.347 1.00 80.79 267 GLN A C 1
ATOM 1798 O O . GLN A 1 267 ? 2.366 54.274 -32.014 1.00 77.46 267 GLN A O 1
ATOM 1800 N N . ILE A 1 268 ? 0.743 55.829 -31.749 1.00 74.99 268 ILE A N 1
ATOM 1801 C CA . ILE A 1 268 ? 0.148 55.621 -33.060 1.00 71.53 268 ILE A CA 1
ATOM 1802 C C . ILE A 1 268 ? 1.089 56.148 -34.140 1.00 72.97 268 ILE A C 1
ATOM 1803 O O . ILE A 1 268 ? 1.280 55.496 -35.164 1.00 75.28 268 ILE A O 1
ATOM 1805 N N . ARG A 1 269 ? 1.683 57.324 -33.896 1.00 76.58 269 ARG A N 1
ATOM 1806 C CA . ARG A 1 269 ? 2.724 57.864 -34.760 1.00 77.69 269 ARG A CA 1
ATOM 1807 C C . ARG A 1 269 ? 3.895 56.899 -34.952 1.00 76.77 269 ARG A C 1
ATOM 1808 O O . ARG A 1 269 ? 4.542 56.912 -35.999 1.00 73.58 269 ARG A O 1
ATOM 1816 N N . SER A 1 270 ? 4.163 56.072 -33.932 1.00 67.02 270 SER A N 1
ATOM 1817 C CA . SER A 1 270 ? 5.267 55.126 -33.971 1.00 67.10 270 SER A CA 1
ATOM 1818 C C . SER A 1 270 ? 4.910 53.785 -34.611 1.00 66.62 270 SER A C 1
ATOM 1819 O O . SER A 1 270 ? 5.805 53.072 -35.058 1.00 59.05 270 SER A O 1
ATOM 1821 N N . LEU A 1 271 ? 3.612 53.444 -34.646 1.00 59.73 271 LEU A N 1
ATOM 1822 C CA . LEU A 1 271 ? 3.173 52.142 -35.126 1.00 51.62 271 LEU A CA 1
ATOM 1823 C C . LEU A 1 271 ? 3.548 51.960 -36.594 1.00 58.10 271 LEU A C 1
ATOM 1824 O O . LEU A 1 271 ? 3.384 52.875 -37.396 1.00 50.49 271 LEU A O 1
ATOM 1829 N N . LYS A 1 272 ? 4.047 50.764 -36.930 1.00 56.03 272 LYS A N 1
ATOM 1830 C CA . LYS A 1 272 ? 4.532 50.472 -38.270 1.00 63.70 272 LYS A CA 1
ATOM 1831 C C . LYS A 1 272 ? 3.853 49.263 -38.907 1.00 62.36 272 LYS A C 1
ATOM 1832 O O . LYS A 1 272 ? 3.627 49.252 -40.114 1.00 64.79 272 LYS A O 1
ATOM 1838 N N . SER A 1 273 ? 3.547 48.240 -38.103 1.00 57.56 273 SER A N 1
ATOM 1839 C CA . SER A 1 273 ? 2.863 47.060 -38.603 1.00 62.06 273 SER A CA 1
ATOM 1840 C C . SER A 1 273 ? 1.585 46.783 -37.816 1.00 64.45 273 SER A C 1
ATOM 1841 O O . SER A 1 273 ? 1.379 47.342 -36.739 1.00 64.95 273 SER A O 1
ATOM 1844 N N . ILE A 1 274 ? 0.727 45.927 -38.380 1.00 61.03 274 ILE A N 1
ATOM 1845 C CA . ILE A 1 274 ? -0.473 45.481 -37.694 1.00 62.07 274 ILE A CA 1
ATOM 1846 C C . ILE A 1 274 ? -0.069 44.820 -36.382 1.00 62.41 274 ILE A C 1
ATOM 1847 O O . ILE A 1 274 ? 0.929 44.105 -36.328 1.00 65.45 274 ILE A O 1
ATOM 1852 N N . THR A 1 275 ? -0.857 45.081 -35.334 1.00 63.81 275 THR A N 1
ATOM 1853 C CA . THR A 1 275 ? -0.651 44.456 -34.040 1.00 62.47 275 THR A CA 1
ATOM 1854 C C . THR A 1 275 ? -1.984 44.129 -33.374 1.00 59.37 275 THR A C 1
ATOM 1855 O O . THR A 1 275 ? -3.053 44.455 -33.893 1.00 58.53 275 THR A O 1
ATOM 1859 N N . HIS A 1 276 ? -1.895 43.460 -32.223 1.00 52.11 276 HIS A N 1
ATOM 1860 C CA . HIS A 1 276 ? -3.051 43.230 -31.381 1.00 57.66 276 HIS A CA 1
ATOM 1861 C C . HIS A 1 276 ? -2.642 43.422 -29.925 1.00 62.18 276 HIS A C 1
ATOM 1862 O O . HIS A 1 276 ? -1.454 43.471 -29.616 1.00 55.23 276 HIS A O 1
ATOM 1869 N N . SER A 1 277 ? -3.645 43.580 -29.053 1.00 55.29 277 SER A N 1
ATOM 1870 C CA . SER A 1 277 ? -3.413 43.705 -27.627 1.00 47.89 277 SER A CA 1
ATOM 1871 C C . SER A 1 277 ? -3.652 42.345 -26.985 1.00 57.03 277 SER A C 1
ATOM 1872 O O . SER A 1 277 ? -4.163 41.436 -27.637 1.00 51.97 277 SER A O 1
ATOM 1875 N N . ASP A 1 278 ? -3.264 42.224 -25.711 1.00 50.93 278 ASP A N 1
ATOM 1876 C CA . ASP A 1 278 ? -3.657 41.080 -24.906 1.00 55.05 278 ASP A CA 1
ATOM 1877 C C . ASP A 1 278 ? -5.163 41.170 -24.680 1.00 53.18 278 ASP A C 1
ATOM 1878 O O . ASP A 1 278 ? -5.705 42.265 -24.538 1.00 52.27 278 ASP A O 1
ATOM 1883 N N . PRO A 1 279 ? -5.889 40.032 -24.631 1.00 51.67 279 PRO A N 1
ATOM 1884 C CA . PRO A 1 279 ? -7.311 40.078 -24.324 1.00 43.06 279 PRO A CA 1
ATOM 1885 C C . PRO A 1 279 ? -7.587 40.813 -23.016 1.00 52.26 279 PRO A C 1
ATOM 1886 O O . PRO A 1 279 ? -6.805 40.711 -22.074 1.00 63.60 279 PRO A O 1
ATOM 1890 N N . TYR A 1 280 ? -8.680 41.582 -22.980 1.00 51.18 280 TYR A N 1
ATOM 1891 C CA . TYR A 1 280 ? -9.157 42.160 -21.736 1.00 49.43 280 TYR A CA 1
ATOM 1892 C C . TYR A 1 280 ? -10.671 42.336 -21.788 1.00 57.53 280 TYR A C 1
ATOM 1893 O O . TYR A 1 280 ? -11.277 42.192 -22.849 1.00 60.54 280 TYR A O 1
ATOM 1902 N N . TYR A 1 281 ? -11.260 42.616 -20.618 1.00 50.95 281 TYR A N 1
ATOM 1903 C CA . TYR A 1 281 ? -12.664 42.969 -20.514 1.00 43.35 281 TYR A CA 1
ATOM 1904 C C . TYR A 1 281 ? -12.844 44.468 -20.761 1.00 62.26 281 TYR A C 1
ATOM 1905 O O . TYR A 1 281 ? -12.309 45.292 -20.020 1.00 59.93 281 TYR A O 1
ATOM 1914 N N . LYS A 1 282 ? -13.603 44.818 -21.807 1.00 51.11 282 LYS A N 1
ATOM 1915 C CA . LYS A 1 282 ? -13.927 46.209 -22.069 1.00 53.16 282 LYS A CA 1
ATOM 1916 C C . LYS A 1 282 ? -15.131 46.600 -21.217 1.00 57.35 282 LYS A C 1
ATOM 1917 O O . LYS A 1 282 ? -16.188 45.974 -21.286 1.00 53.09 282 LYS A O 1
ATOM 1923 N N . GLU A 1 283 ? -14.933 47.640 -20.402 1.00 62.18 283 GLU A N 1
ATOM 1924 C CA . GLU A 1 283 ? -15.966 48.180 -19.540 1.00 60.13 283 GLU A CA 1
ATOM 1925 C C . GLU A 1 283 ? -16.737 49.239 -20.321 1.00 64.53 283 GLU A C 1
ATOM 1926 O O . GLU A 1 283 ? -16.443 50.430 -20.233 1.00 69.14 283 GLU A O 1
ATOM 1928 N N . VAL A 1 284 ? -17.712 48.776 -21.109 1.00 69.89 284 VAL A N 1
ATOM 1929 C CA . VAL A 1 284 ? -18.504 49.647 -21.959 1.00 73.81 284 VAL A CA 1
ATOM 1930 C C . VAL A 1 284 ? -19.983 49.377 -21.703 1.00 77.42 284 VAL A C 1
ATOM 1931 O O . VAL A 1 284 ? -20.350 48.268 -21.317 1.00 68.96 284 VAL A O 1
ATOM 1933 N N . ASN A 1 285 ? -20.807 50.417 -21.899 1.00 87.39 285 ASN A N 1
ATOM 1934 C CA . ASN A 1 285 ? -22.256 50.345 -21.762 1.00 85.31 285 ASN A CA 1
ATOM 1935 C C . ASN A 1 285 ? -22.739 49.598 -20.518 1.00 86.16 285 ASN A C 1
ATOM 1936 O O . ASN A 1 285 ? -23.788 48.957 -20.550 1.00 80.35 285 ASN A O 1
ATOM 1938 N N . GLY A 1 286 ? -21.972 49.703 -19.424 1.00 81.45 286 GLY A N 1
ATOM 1939 C CA . GLY A 1 286 ? -22.268 48.988 -18.192 1.00 73.38 286 GLY A CA 1
ATOM 1940 C C . GLY A 1 286 ? -22.134 47.471 -18.305 1.00 83.27 286 GLY A C 1
ATOM 1941 O O . GLY A 1 286 ? -22.797 46.735 -17.576 1.00 83.22 286 GLY A O 1
ATOM 1942 N N . ASP A 1 287 ? -21.258 47.019 -19.213 1.00 84.34 287 ASP A N 1
ATOM 1943 C CA . ASP A 1 287 ? -21.043 45.602 -19.458 1.00 79.72 287 ASP A CA 1
ATOM 1944 C C . ASP A 1 287 ? -19.554 45.270 -19.487 1.00 68.93 287 ASP A C 1
ATOM 1945 O O . ASP A 1 287 ? -18.727 46.139 -19.757 1.00 69.38 287 ASP A O 1
ATOM 1947 N N . LYS A 1 288 ? -19.238 44.003 -19.183 1.00 75.00 288 LYS A N 1
ATOM 1948 C CA . LYS A 1 288 ? -17.899 43.455 -19.321 1.00 69.68 288 LYS A CA 1
ATOM 1949 C C . LYS A 1 288 ? -17.830 42.578 -20.567 1.00 64.70 288 LYS A C 1
ATOM 1950 O O . LYS A 1 288 ? -18.262 41.427 -20.537 1.00 67.37 288 LYS A O 1
ATOM 1956 N N . ILE A 1 289 ? -17.285 43.133 -21.655 1.00 57.03 289 ILE A N 1
ATOM 1957 C CA . ILE A 1 289 ? -17.116 42.389 -22.892 1.00 53.95 289 ILE A CA 1
ATOM 1958 C C . ILE A 1 289 ? -15.644 42.018 -23.048 1.00 56.56 289 ILE A C 1
ATOM 1959 O O . ILE A 1 289 ? -14.776 42.889 -23.046 1.00 50.20 289 ILE A O 1
ATOM 1964 N N . TYR A 1 290 ? -15.385 40.713 -23.174 1.00 60.97 290 TYR A N 1
ATOM 1965 C CA . TYR A 1 290 ? -14.042 40.186 -23.331 1.00 54.65 290 TYR A CA 1
ATOM 1966 C C . TYR A 1 290 ? -13.607 40.303 -24.786 1.00 46.63 290 TYR A C 1
ATOM 1967 O O . TYR A 1 290 ? -14.338 39.886 -25.678 1.00 52.80 290 TYR A O 1
ATOM 1976 N N . GLY A 1 291 ? -12.413 40.861 -25.012 1.00 49.06 291 GLY A N 1
ATOM 1977 C CA . GLY A 1 291 ? -11.860 40.948 -26.353 1.00 45.09 291 GLY A CA 1
ATOM 1978 C C . GLY A 1 291 ? -10.450 41.533 -26.418 1.00 56.53 291 GLY A C 1
ATOM 1979 O O . GLY A 1 291 ? -9.801 41.718 -25.391 1.00 46.34 291 GLY A O 1
ATOM 1980 N N . MET A 1 292 ? -9.995 41.821 -27.645 1.00 47.57 292 MET A N 1
ATOM 1981 C CA . MET A 1 292 ? -8.722 42.485 -27.864 1.00 47.24 292 MET A CA 1
ATOM 1982 C C . MET A 1 292 ? -8.871 43.567 -28.927 1.00 54.24 292 MET A C 1
ATOM 1983 O O . MET A 1 292 ? -9.779 43.516 -29.755 1.00 58.35 292 MET A O 1
ATOM 1988 N N . ASP A 1 293 ? -7.951 44.536 -28.890 1.00 55.01 293 ASP A N 1
ATOM 1989 C CA . ASP A 1 293 ? -7.864 45.555 -29.918 1.00 51.54 293 ASP A CA 1
ATOM 1990 C C . ASP A 1 293 ? -6.926 45.080 -31.022 1.00 61.47 293 ASP A C 1
ATOM 1991 O O . ASP A 1 293 ? -5.899 44.472 -30.731 1.00 55.87 293 ASP A O 1
ATOM 1996 N N . ILE A 1 294 ? -7.330 45.333 -32.275 1.00 49.15 294 ILE A N 1
ATOM 1997 C CA . ILE A 1 294 ? -6.515 45.085 -33.452 1.00 55.89 294 ILE A CA 1
ATOM 1998 C C . ILE A 1 294 ? -6.199 46.441 -34.073 1.00 55.04 294 ILE A C 1
ATOM 1999 O O . ILE A 1 294 ? -7.113 47.141 -34.497 1.00 48.06 294 ILE A O 1
ATOM 2004 N N . THR A 1 295 ? -4.911 46.811 -34.111 1.00 56.60 295 THR A N 1
ATOM 2005 C CA . THR A 1 295 ? -4.518 48.111 -34.629 1.00 49.29 295 THR A CA 1
ATOM 2006 C C . THR A 1 295 ? -3.737 47.933 -35.927 1.00 49.10 295 THR A C 1
ATOM 2007 O O . THR A 1 295 ? -2.756 47.196 -35.975 1.00 55.74 295 THR A O 1
ATOM 2011 N N . LEU A 1 296 ? -4.225 48.592 -36.984 1.00 59.51 296 LEU A N 1
ATOM 2012 C CA . LEU A 1 296 ? -3.566 48.630 -38.276 1.00 50.59 296 LEU A CA 1
ATOM 2013 C C . LEU A 1 296 ? -3.073 50.058 -38.469 1.00 57.10 296 LEU A C 1
ATOM 2014 O O . LEU A 1 296 ? -3.828 51.003 -38.241 1.00 51.26 296 LEU A O 1
ATOM 2019 N N . PRO A 1 297 ? -1.807 50.266 -38.896 1.00 49.39 297 PRO A N 1
ATOM 2020 C CA . PRO A 1 297 ? -1.343 51.600 -39.238 1.00 52.59 297 PRO A CA 1
ATOM 2021 C C . PRO A 1 297 ? -1.900 52.055 -40.581 1.00 52.93 297 PRO A C 1
ATOM 2022 O O . PRO A 1 297 ? -2.041 51.245 -41.495 1.00 47.80 297 PRO A O 1
ATOM 2026 N N . LEU A 1 298 ? -2.238 53.345 -40.672 1.00 50.48 298 LEU A N 1
ATOM 2027 C CA . LEU A 1 298 ? -2.659 53.947 -41.926 1.00 64.55 298 LEU A CA 1
ATOM 2028 C C . LEU A 1 298 ? -1.446 54.609 -42.578 1.00 58.98 298 LEU A C 1
ATOM 2029 O O . LEU A 1 298 ? -1.025 55.686 -42.162 1.00 61.35 298 LEU A O 1
ATOM 2034 N N . MET A 1 299 ? -0.884 53.933 -43.590 1.00 58.27 299 MET A N 1
ATOM 2035 C CA . MET A 1 299 ? 0.342 54.357 -44.251 1.00 78.91 299 MET A CA 1
ATOM 2036 C C . MET A 1 299 ? 1.500 54.284 -43.252 1.00 86.58 299 MET A C 1
ATOM 2037 O O . MET A 1 299 ? 1.285 54.127 -42.051 1.00 86.79 299 MET A O 1
ATOM 2042 N N . GLY A 1 300 ? 2.737 54.327 -43.759 1.00 94.67 300 GLY A N 1
ATOM 2043 C CA . GLY A 1 300 ? 3.912 54.273 -42.904 1.00 102.16 300 GLY A CA 1
ATOM 2044 C C . GLY A 1 300 ? 5.215 54.628 -43.617 1.00 97.77 300 GLY A C 1
ATOM 2045 O O . GLY A 1 300 ? 6.094 53.781 -43.759 1.00 99.99 300 GLY A O 1
ATOM 2046 N N . LYS A 1 301 ? 5.320 55.889 -44.056 1.00 95.73 301 LYS A N 1
ATOM 2047 C CA . LYS A 1 301 ? 6.533 56.407 -44.667 1.00 99.21 301 LYS A CA 1
ATOM 2048 C C . LYS A 1 301 ? 7.057 57.574 -43.833 1.00 109.75 301 LYS A C 1
ATOM 2049 O O . LYS A 1 301 ? 6.859 58.735 -44.190 1.00 109.08 301 LYS A O 1
ATOM 2051 N N . ASN A 1 302 ? 7.716 57.239 -42.713 1.00 105.97 302 ASN A N 1
ATOM 2052 C CA . ASN A 1 302 ? 8.295 58.215 -41.802 1.00 102.98 302 ASN A CA 1
ATOM 2053 C C . ASN A 1 302 ? 7.256 59.225 -41.310 1.00 102.91 302 ASN A C 1
ATOM 2054 O O . ASN A 1 302 ? 6.107 58.862 -41.067 1.00 97.98 302 ASN A O 1
ATOM 2056 N N . ALA A 1 305 ? 2.540 57.697 -41.712 1.00 84.44 305 ALA A N 1
ATOM 2057 C CA . ALA A 1 305 ? 1.828 57.464 -40.459 1.00 74.97 305 ALA A CA 1
ATOM 2058 C C . ALA A 1 305 ? 0.796 58.561 -40.212 1.00 74.69 305 ALA A C 1
ATOM 2059 O O . ALA A 1 305 ? 1.030 59.471 -39.418 1.00 73.67 305 ALA A O 1
ATOM 2061 N N . ILE A 1 306 ? -0.344 58.460 -40.910 1.00 63.55 306 ILE A N 1
ATOM 2062 C CA . ILE A 1 306 ? -1.417 59.435 -40.790 1.00 75.63 306 ILE A CA 1
ATOM 2063 C C . ILE A 1 306 ? -2.195 59.156 -39.505 1.00 72.15 306 ILE A C 1
ATOM 2064 O O . ILE A 1 306 ? -2.808 60.055 -38.930 1.00 71.39 306 ILE A O 1
ATOM 2068 N N . GLY A 1 307 ? -2.156 57.888 -39.076 1.00 71.37 307 GLY A N 1
ATOM 2069 C CA . GLY A 1 307 ? -2.886 57.423 -37.912 1.00 65.24 307 GLY A CA 1
ATOM 2070 C C . GLY A 1 307 ? -3.061 55.909 -37.965 1.00 60.14 307 GLY A C 1
ATOM 2071 O O . GLY A 1 307 ? -2.220 55.209 -38.527 1.00 52.22 307 GLY A O 1
ATOM 2072 N N . ALA A 1 308 ? -4.168 55.421 -37.392 1.00 59.41 308 ALA A N 1
ATOM 2073 C CA . ALA A 1 308 ? -4.433 53.994 -37.323 1.00 47.83 308 ALA A CA 1
ATOM 2074 C C . ALA A 1 308 ? -5.925 53.675 -37.346 1.00 52.76 308 ALA A C 1
ATOM 2075 O O . ALA A 1 308 ? -6.739 54.394 -36.767 1.00 51.93 308 ALA A O 1
ATOM 2077 N N . LEU A 1 309 ? -6.258 52.582 -38.040 1.00 57.72 309 LEU A N 1
ATOM 2078 C CA . LEU A 1 309 ? -7.529 51.901 -37.881 1.00 55.76 309 LEU A CA 1
ATOM 2079 C C . LEU A 1 309 ? -7.412 50.874 -36.758 1.00 57.38 309 LEU A C 1
ATOM 2080 O O . LEU A 1 309 ? -6.672 49.896 -36.880 1.00 50.75 309 LEU A O 1
ATOM 2085 N N . ASN A 1 310 ? -8.158 51.118 -35.673 1.00 54.92 310 ASN A N 1
ATOM 2086 C CA . ASN A 1 310 ? -8.265 50.187 -34.563 1.00 51.88 310 ASN A CA 1
ATOM 2087 C C . ASN A 1 310 ? -9.710 49.726 -34.394 1.00 49.18 310 ASN A C 1
ATOM 2088 O O . ASN A 1 310 ? -10.631 50.539 -34.446 1.00 53.23 310 ASN A O 1
ATOM 2093 N N . PHE A 1 311 ? -9.901 48.415 -34.204 1.00 47.15 311 PHE A N 1
ATOM 2094 C CA . PHE A 1 311 ? -11.200 47.889 -33.819 1.00 54.17 311 PHE A CA 1
ATOM 2095 C C . PHE A 1 311 ? -11.078 46.954 -32.617 1.00 49.71 311 PHE A C 1
ATOM 2096 O O . PHE A 1 311 ? -10.042 46.328 -32.405 1.00 42.63 311 PHE A O 1
ATOM 2104 N N . PHE A 1 312 ? -12.154 46.889 -31.828 1.00 40.26 312 PHE A N 1
ATOM 2105 C CA . PHE A 1 312 ? -12.214 46.005 -30.680 1.00 44.16 312 PHE A CA 1
ATOM 2106 C C . PHE A 1 312 ? -12.938 44.720 -31.064 1.00 42.21 312 PHE A C 1
ATOM 2107 O O . PHE A 1 312 ? -14.149 44.730 -31.286 1.00 40.59 312 PHE A O 1
ATOM 2115 N N . LEU A 1 313 ? -12.172 43.626 -31.136 1.00 44.47 313 LEU A N 1
ATOM 2116 C CA . LEU A 1 313 ? -12.712 42.317 -31.459 1.00 41.08 313 LEU A CA 1
ATOM 2117 C C . LEU A 1 313 ? -13.396 41.768 -30.216 1.00 48.85 313 LEU A C 1
ATOM 2118 O O . LEU A 1 313 ? -12.744 41.589 -29.190 1.00 49.90 313 LEU A O 1
ATOM 2123 N N . ASN A 1 314 ? -14.711 41.540 -30.332 1.00 48.61 314 ASN A N 1
ATOM 2124 C CA . ASN A 1 314 ? -15.525 40.968 -29.273 1.00 46.80 314 ASN A CA 1
ATOM 2125 C C . ASN A 1 314 ? -15.351 39.450 -29.283 1.00 49.13 314 ASN A C 1
ATOM 2126 O O . ASN A 1 314 ? -15.898 38.758 -30.139 1.00 47.47 314 ASN A O 1
ATOM 2131 N N . ILE A 1 315 ? -14.557 38.944 -28.334 1.00 55.15 315 ILE A N 1
ATOM 2132 C CA . ILE A 1 315 ? -14.282 37.519 -28.239 1.00 50.59 315 ILE A CA 1
ATOM 2133 C C . ILE A 1 315 ? -15.507 36.782 -27.702 1.00 47.73 315 ILE A C 1
ATOM 2134 O O . ILE A 1 315 ? -15.785 35.660 -28.119 1.00 46.53 315 ILE A O 1
ATOM 2139 N N . ASP A 1 316 ? -16.252 37.431 -26.798 1.00 53.35 316 ASP A N 1
ATOM 2140 C CA . ASP A 1 316 ? -17.483 36.860 -26.273 1.00 54.55 316 ASP A CA 1
ATOM 2141 C C . ASP A 1 316 ? -18.454 36.474 -27.389 1.00 55.61 316 ASP A C 1
ATOM 2142 O O . ASP A 1 316 ? -19.217 35.524 -27.232 1.00 60.67 316 ASP A O 1
ATOM 2147 N N . ALA A 1 317 ? -18.391 37.188 -28.522 1.00 51.75 317 ALA A N 1
ATOM 2148 C CA . ALA A 1 317 ? -19.266 36.922 -29.654 1.00 54.68 317 ALA A CA 1
ATOM 2149 C C . ALA A 1 317 ? -18.955 35.622 -30.397 1.00 58.25 317 ALA A C 1
ATOM 2150 O O . ALA A 1 317 ? -19.753 35.183 -31.219 1.00 54.03 317 ALA A O 1
ATOM 2152 N N . PHE A 1 318 ? -17.794 35.015 -30.121 1.00 54.88 318 PHE A N 1
ATOM 2153 C CA . PHE A 1 318 ? -17.441 33.739 -30.726 1.00 59.20 318 PHE A CA 1
ATOM 2154 C C . PHE A 1 318 ? -17.933 32.540 -29.918 1.00 62.69 318 PHE A C 1
ATOM 2155 O O . PHE A 1 318 ? -17.675 31.397 -30.293 1.00 66.35 318 PHE A O 1
ATOM 2163 N N . TYR A 1 319 ? -18.642 32.815 -28.815 1.00 57.03 319 TYR A N 1
ATOM 2164 C CA . TYR A 1 319 ? -19.082 31.774 -27.902 1.00 64.95 319 TYR A CA 1
ATOM 2165 C C . TYR A 1 319 ? -19.807 30.655 -28.641 1.00 66.46 319 TYR A C 1
ATOM 2166 O O . TYR A 1 319 ? -19.404 29.497 -28.549 1.00 67.52 319 TYR A O 1
ATOM 2175 N N . THR A 1 320 ? -20.858 31.018 -29.387 1.00 55.72 320 THR A N 1
ATOM 2176 C CA . THR A 1 320 ? -21.686 30.029 -30.060 1.00 63.37 320 THR A CA 1
ATOM 2177 C C . THR A 1 320 ? -20.907 29.388 -31.206 1.00 62.52 320 THR A C 1
ATOM 2178 O O . THR A 1 320 ? -21.147 28.230 -31.547 1.00 66.08 320 THR A O 1
ATOM 2180 N N . ASP A 1 321 ? -19.963 30.143 -31.780 1.00 57.46 321 ASP A N 1
ATOM 2181 C CA . ASP A 1 321 ? -19.083 29.619 -32.811 1.00 59.27 321 ASP A CA 1
ATOM 2182 C C . ASP A 1 321 ? -18.136 28.534 -32.289 1.00 69.85 321 ASP A C 1
ATOM 2183 O O . ASP A 1 321 ? -17.804 27.604 -33.024 1.00 74.32 321 ASP A O 1
ATOM 2188 N N . VAL A 1 322 ? -17.725 28.640 -31.015 1.00 64.39 322 VAL A N 1
ATOM 2189 C CA . VAL A 1 322 ? -16.755 27.724 -30.429 1.00 65.24 322 VAL A CA 1
ATOM 2190 C C . VAL A 1 322 ? -17.416 26.602 -29.632 1.00 67.10 322 VAL A C 1
ATOM 2191 O O . VAL A 1 322 ? -17.233 25.424 -29.936 1.00 63.98 322 VAL A O 1
ATOM 2195 N N . VAL A 1 323 ? -18.166 26.982 -28.593 1.00 65.47 323 VAL A N 1
ATOM 2196 C CA . VAL A 1 323 ? -18.862 26.024 -27.751 1.00 61.50 323 VAL A CA 1
ATOM 2197 C C . VAL A 1 323 ? -19.966 25.304 -28.521 1.00 61.45 323 VAL A C 1
ATOM 2198 O O . VAL A 1 323 ? -20.108 24.091 -28.403 1.00 62.94 323 VAL A O 1
ATOM 2202 N N . GLY A 1 324 ? -20.741 26.064 -29.306 1.00 75.44 324 GLY A N 1
ATOM 2203 C CA . GLY A 1 324 ? -21.902 25.537 -30.006 1.00 65.37 324 GLY A CA 1
ATOM 2204 C C . GLY A 1 324 ? -23.196 26.147 -29.476 1.00 66.16 324 GLY A C 1
ATOM 2205 O O . GLY A 1 324 ? -23.175 26.909 -28.512 1.00 69.96 324 GLY A O 1
ATOM 2206 N N . LYS A 1 325 ? -24.317 25.800 -30.116 1.00 76.39 325 LYS A N 1
ATOM 2207 C CA . LYS A 1 325 ? -25.622 26.302 -29.714 1.00 70.99 325 LYS A CA 1
ATOM 2208 C C . LYS A 1 325 ? -26.091 25.608 -28.437 1.00 73.57 325 LYS A C 1
ATOM 2209 O O . LYS A 1 325 ? -26.932 26.143 -27.719 1.00 74.17 325 LYS A O 1
ATOM 2213 N N . LYS A 1 326 ? -25.545 24.411 -28.178 1.00 79.76 326 LYS A N 1
ATOM 2214 C CA . LYS A 1 326 ? -25.717 23.719 -26.909 1.00 75.55 326 LYS A CA 1
ATOM 2215 C C . LYS A 1 326 ? -24.396 23.720 -26.145 1.00 74.51 326 LYS A C 1
ATOM 2216 O O . LYS A 1 326 ? -23.327 23.819 -26.746 1.00 62.44 326 LYS A O 1
ATOM 2218 N N . LYS A 1 327 ? -24.490 23.610 -24.814 1.00 74.45 327 LYS A N 1
ATOM 2219 C CA . LYS A 1 327 ? -23.319 23.538 -23.956 1.00 77.07 327 LYS A CA 1
ATOM 2220 C C . LYS A 1 327 ? -22.524 22.276 -24.288 1.00 76.03 327 LYS A C 1
ATOM 2221 O O . LYS A 1 327 ? -23.079 21.177 -24.292 1.00 78.20 327 LYS A O 1
ATOM 2223 N N . SER A 1 328 ? -21.230 22.457 -24.582 1.00 72.28 328 SER A N 1
ATOM 2224 C CA . SER A 1 328 ? -20.342 21.359 -24.930 1.00 72.76 328 SER A CA 1
ATOM 2225 C C . SER A 1 328 ? -18.971 21.570 -24.295 1.00 73.31 328 SER A C 1
ATOM 2226 O O . SER A 1 328 ? -18.662 22.663 -23.825 1.00 69.22 328 SER A O 1
ATOM 2229 N N . ASN A 1 329 ? -18.158 20.515 -24.344 1.00 76.39 329 ASN A N 1
ATOM 2230 C CA . ASN A 1 329 ? -16.807 20.564 -23.731 1.00 76.31 329 ASN A CA 1
ATOM 2231 C C . ASN A 1 329 ? -15.812 21.106 -24.758 1.00 72.60 329 ASN A C 1
ATOM 2232 O O . ASN A 1 329 ? -15.004 20.315 -25.271 1.00 71.34 329 ASN A O 1
ATOM 2237 N N . THR A 1 330 ? -15.883 22.406 -25.042 1.00 73.48 330 THR A N 1
ATOM 2238 C CA . THR A 1 330 ? -14.994 23.033 -26.033 1.00 66.88 330 THR A CA 1
ATOM 2239 C C . THR A 1 330 ? -14.538 24.350 -25.473 1.00 65.94 330 THR A C 1
ATOM 2240 O O . THR A 1 330 ? -15.347 25.018 -24.827 1.00 67.00 330 THR A O 1
ATOM 2244 N N . PHE A 1 331 ? -13.287 24.725 -25.726 1.00 67.02 331 PHE A N 1
ATOM 2245 C CA . PHE A 1 331 ? -12.822 26.056 -25.270 1.00 65.47 331 PHE A CA 1
ATOM 2246 C C . PHE A 1 331 ? -11.956 26.714 -26.323 1.00 57.58 331 PHE A C 1
ATOM 2247 O O . PHE A 1 331 ? -11.454 26.015 -27.216 1.00 61.74 331 PHE A O 1
ATOM 2255 N N . LEU A 1 332 ? -11.801 28.034 -26.223 1.00 55.75 332 LEU A N 1
ATOM 2256 C CA . LEU A 1 332 ? -10.876 28.755 -27.128 1.00 56.02 332 LEU A CA 1
ATOM 2257 C C . LEU A 1 332 ? -9.665 29.145 -26.287 1.00 53.89 332 LEU A C 1
ATOM 2258 O O . LEU A 1 332 ? -9.853 29.707 -25.197 1.00 60.13 332 LEU A O 1
ATOM 2263 N N . MET A 1 333 ? -8.474 28.870 -26.791 1.00 48.83 333 MET A N 1
ATOM 2264 C CA . MET A 1 333 ? -7.274 29.120 -26.010 1.00 57.69 333 MET A CA 1
ATOM 2265 C C . MET A 1 333 ? -6.388 30.150 -26.706 1.00 55.23 333 MET A C 1
ATOM 2266 O O . MET A 1 333 ? -6.185 30.085 -27.916 1.00 59.37 333 MET A O 1
ATOM 2271 N N . GLY A 1 334 ? -5.869 31.099 -25.922 1.00 50.87 334 GLY A N 1
ATOM 2272 C CA . GLY A 1 334 ? -4.952 32.111 -26.417 1.00 48.50 334 GLY A CA 1
ATOM 2273 C C . GLY A 1 334 ? -3.522 31.858 -25.944 1.00 62.40 334 GLY A C 1
ATOM 2274 O O . GLY A 1 334 ? -3.176 30.730 -25.598 1.00 62.24 334 GLY A O 1
ATOM 2275 N N . LYS A 1 335 ? -2.716 32.928 -25.925 1.00 56.47 335 LYS A N 1
ATOM 2276 C CA . LYS A 1 335 ? -1.303 32.841 -25.596 1.00 60.25 335 LYS A CA 1
ATOM 2277 C C . LYS A 1 335 ? -1.139 32.426 -24.135 1.00 70.28 335 LYS A C 1
ATOM 2278 O O . LYS A 1 335 ? -1.976 32.765 -23.297 1.00 66.42 335 LYS A O 1
ATOM 2284 N N . ASP A 1 336 ? -0.060 31.679 -23.859 1.00 68.26 336 ASP A N 1
ATOM 2285 C CA . ASP A 1 336 ? 0.232 31.135 -22.539 1.00 71.45 336 ASP A CA 1
ATOM 2286 C C . ASP A 1 336 ? -0.912 30.282 -21.994 1.00 68.29 336 ASP A C 1
ATOM 2287 O O . ASP A 1 336 ? -1.079 30.155 -20.783 1.00 75.18 336 ASP A O 1
ATOM 2292 N N . GLY A 1 337 ? -1.682 29.679 -22.904 1.00 65.30 337 GLY A N 1
ATOM 2293 C CA . GLY A 1 337 ? -2.847 28.897 -22.532 1.00 65.54 337 GLY A CA 1
ATOM 2294 C C . GLY A 1 337 ? -3.906 29.662 -21.741 1.00 62.43 337 GLY A C 1
ATOM 2295 O O . GLY A 1 337 ? -4.506 29.103 -20.826 1.00 67.69 337 GLY A O 1
ATOM 2296 N N . ARG A 1 338 ? -4.132 30.933 -22.103 1.00 58.93 338 ARG A N 1
ATOM 2297 C CA . ARG A 1 338 ? -5.209 31.715 -21.512 1.00 57.41 338 ARG A CA 1
ATOM 2298 C C . ARG A 1 338 ? -6.527 31.148 -22.031 1.00 56.75 338 ARG A C 1
ATOM 2299 O O . ARG A 1 338 ? -6.611 30.757 -23.193 1.00 57.04 338 ARG A O 1
ATOM 2307 N N . LEU A 1 339 ? -7.537 31.070 -21.155 1.00 62.41 339 LEU A N 1
ATOM 2308 C CA . LEU A 1 339 ? -8.866 30.638 -21.560 1.00 63.89 339 LEU A CA 1
ATOM 2309 C C . LEU A 1 339 ? -9.669 31.838 -22.056 1.00 63.79 339 LEU A C 1
ATOM 2310 O O . LEU A 1 339 ? -10.147 32.645 -21.260 1.00 61.75 339 LEU A O 1
ATOM 2315 N N . LEU A 1 340 ? -9.785 31.941 -23.388 1.00 60.81 340 LEU A N 1
ATOM 2316 C CA . LEU A 1 340 ? -10.468 33.047 -24.037 1.00 60.82 340 LEU A CA 1
ATOM 2317 C C . LEU A 1 340 ? -11.972 32.805 -24.036 1.00 59.57 340 LEU A C 1
ATOM 2318 O O . LEU A 1 340 ? -12.734 33.681 -23.634 1.00 69.79 340 LEU A O 1
ATOM 2323 N N . ILE A 1 341 ? -12.379 31.612 -24.490 1.00 61.48 341 ILE A N 1
ATOM 2324 C CA . ILE A 1 341 ? -13.762 31.169 -24.407 1.00 57.17 341 ILE A CA 1
ATOM 2325 C C . ILE A 1 341 ? -13.813 29.816 -23.706 1.00 61.59 341 ILE A C 1
ATOM 2326 O O . ILE A 1 341 ? -13.010 28.933 -24.005 1.00 60.15 341 ILE A O 1
ATOM 2331 N N . ASN A 1 342 ? -14.788 29.667 -22.800 1.00 69.37 342 ASN A N 1
ATOM 2332 C CA . ASN A 1 342 ? -14.976 28.447 -22.032 1.00 61.58 342 ASN A CA 1
ATOM 2333 C C . ASN A 1 342 ? -16.408 28.373 -21.498 1.00 71.77 342 ASN A C 1
ATOM 2334 O O . ASN A 1 342 ? -16.924 29.364 -20.985 1.00 70.35 342 ASN A O 1
ATOM 2339 N N . PRO A 1 343 ? -17.098 27.210 -21.586 1.00 74.96 343 PRO A N 1
ATOM 2340 C CA . PRO A 1 343 ? -18.452 27.078 -21.051 1.00 70.30 343 PRO A CA 1
ATOM 2341 C C . PRO A 1 343 ? -18.612 27.631 -19.635 1.00 73.02 343 PRO A C 1
ATOM 2342 O O . PRO A 1 343 ? -19.614 28.278 -19.334 1.00 75.38 343 PRO A O 1
ATOM 2346 N N . ASN A 1 344 ? -17.616 27.375 -18.779 1.00 66.99 344 ASN A N 1
ATOM 2347 C CA . ASN A 1 344 ? -17.537 27.988 -17.462 1.00 76.31 344 ASN A CA 1
ATOM 2348 C C . ASN A 1 344 ? -16.989 29.410 -17.587 1.00 74.85 344 ASN A C 1
ATOM 2349 O O . ASN A 1 344 ? -15.784 29.599 -17.756 1.00 74.43 344 ASN A O 1
ATOM 2354 N N . ARG A 1 345 ? -17.886 30.401 -17.484 1.00 79.83 345 ARG A N 1
ATOM 2355 C CA . ARG A 1 345 ? -17.531 31.806 -17.628 1.00 79.13 345 ARG A CA 1
ATOM 2356 C C . ARG A 1 345 ? -16.632 32.315 -16.502 1.00 70.88 345 ARG A C 1
ATOM 2357 O O . ARG A 1 345 ? -15.796 33.192 -16.720 1.00 70.39 345 ARG A O 1
ATOM 2359 N N . GLU A 1 346 ? -16.798 31.747 -15.303 1.00 74.19 346 GLU A N 1
ATOM 2360 C CA . GLU A 1 346 ? -16.043 32.173 -14.134 1.00 81.08 346 GLU A CA 1
ATOM 2361 C C . GLU A 1 346 ? -14.547 31.872 -14.229 1.00 78.36 346 GLU A C 1
ATOM 2362 O O . GLU A 1 346 ? -13.772 32.364 -13.412 1.00 87.91 346 GLU A O 1
ATOM 2364 N N . ILE A 1 347 ? -14.146 31.068 -15.224 1.00 74.78 347 ILE A N 1
ATOM 2365 C CA . ILE A 1 347 ? -12.745 30.739 -15.441 1.00 76.45 347 ILE A CA 1
ATOM 2366 C C . ILE A 1 347 ? -12.123 31.472 -16.633 1.00 70.91 347 ILE A C 1
ATOM 2367 O O . ILE A 1 347 ? -10.916 31.392 -16.845 1.00 62.04 347 ILE A O 1
ATOM 2372 N N . GLN A 1 348 ? -12.940 32.211 -17.398 1.00 76.27 348 GLN A N 1
ATOM 2373 C CA . GLN A 1 348 ? -12.443 32.989 -18.525 1.00 59.17 348 GLN A CA 1
ATOM 2374 C C . GLN A 1 348 ? -11.324 33.930 -18.080 1.00 65.03 348 GLN A C 1
ATOM 2375 O O . GLN A 1 348 ? -11.364 34.461 -16.972 1.00 79.76 348 GLN A O 1
ATOM 2381 N N . ASP A 1 349 ? -10.336 34.123 -18.964 1.00 51.24 349 ASP A N 1
ATOM 2382 C CA . ASP A 1 349 ? -9.171 34.955 -18.700 1.00 60.63 349 ASP A CA 1
ATOM 2383 C C . ASP A 1 349 ? -8.291 34.414 -17.574 1.00 64.18 349 ASP A C 1
ATOM 2384 O O . ASP A 1 349 ? -7.687 35.191 -16.838 1.00 64.57 349 ASP A O 1
ATOM 2389 N N . LYS A 1 350 ? -8.218 33.081 -17.466 1.00 54.25 350 LYS A N 1
ATOM 2390 C CA . LYS A 1 350 ? -7.335 32.415 -16.520 1.00 63.78 350 LYS A CA 1
ATOM 2391 C C . LYS A 1 350 ? -6.466 31.420 -17.286 1.00 67.84 350 LYS A C 1
ATOM 2392 O O . LYS A 1 350 ? -6.894 30.871 -18.298 1.00 73.32 350 LYS A O 1
ATOM 2394 N N . ILE A 1 351 ? -5.235 31.207 -16.806 1.00 75.78 351 ILE A N 1
ATOM 2395 C CA . ILE A 1 351 ? -4.307 30.301 -17.464 1.00 72.55 351 ILE A CA 1
ATOM 2396 C C . ILE A 1 351 ? -4.663 28.860 -17.102 1.00 74.81 351 ILE A C 1
ATOM 2397 O O . ILE A 1 351 ? -4.948 28.560 -15.944 1.00 75.36 351 ILE A O 1
ATOM 2402 N N . LEU A 1 352 ? -4.654 27.983 -18.114 1.00 68.50 352 LEU A N 1
ATOM 2403 C CA . LEU A 1 352 ? -5.094 26.605 -17.959 1.00 72.73 352 LEU A CA 1
ATOM 2404 C C . LEU A 1 352 ? -4.196 25.837 -16.990 1.00 73.30 352 LEU A C 1
ATOM 2405 O O . LEU A 1 352 ? -4.689 25.089 -16.152 1.00 69.99 352 LEU A O 1
ATOM 2410 N N . SER A 1 353 ? -2.877 26.036 -17.114 1.00 78.18 353 SER A N 1
ATOM 2411 C CA . SER A 1 353 ? -1.903 25.432 -16.218 1.00 68.21 353 SER A CA 1
ATOM 2412 C C . SER A 1 353 ? -2.086 25.890 -14.774 1.00 75.33 353 SER A C 1
ATOM 2413 O O . SER A 1 353 ? -1.848 25.121 -13.845 1.00 77.22 353 SER A O 1
ATOM 2416 N N . ALA A 1 354 ? -2.502 27.150 -14.604 1.00 70.86 354 ALA A N 1
ATOM 2417 C CA . ALA A 1 354 ? -2.697 27.736 -13.288 1.00 75.56 354 ALA A CA 1
ATOM 2418 C C . ALA A 1 354 ? -3.829 27.064 -12.514 1.00 77.70 354 ALA A C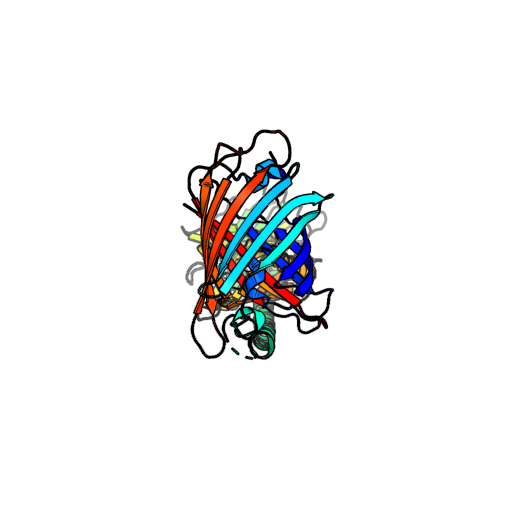 1
ATOM 2419 O O . ALA A 1 354 ? -3.685 26.776 -11.327 1.00 80.72 354 ALA A O 1
ATOM 2421 N N . ILE A 1 355 ? -4.949 26.816 -13.202 1.00 73.08 355 ILE A N 1
ATOM 2422 C CA . ILE A 1 355 ? -6.150 26.295 -12.568 1.00 79.75 355 ILE A CA 1
ATOM 2423 C C . ILE A 1 355 ? -6.104 24.781 -12.358 1.00 78.44 355 ILE A C 1
ATOM 2424 O O . ILE A 1 355 ? -6.643 24.288 -11.371 1.00 75.90 355 ILE A O 1
ATOM 2429 N N . ASN A 1 356 ? -5.457 24.052 -13.278 1.00 78.24 356 ASN A N 1
ATOM 2430 C CA . ASN A 1 356 ? -5.333 22.605 -13.168 1.00 79.83 356 ASN A CA 1
ATOM 2431 C C . ASN A 1 356 ? -3.987 22.185 -12.579 1.00 72.04 356 ASN A C 1
ATOM 2432 O O . ASN A 1 356 ? -2.943 22.634 -13.044 1.00 74.05 356 ASN A O 1
ATOM 2437 N N . PRO A 1 357 ? -3.957 21.296 -11.560 1.00 76.31 357 PRO A N 1
ATOM 2438 C CA . PRO A 1 357 ? -2.700 20.933 -10.909 1.00 80.84 357 PRO A CA 1
ATOM 2439 C C . PRO A 1 357 ? -1.788 20.052 -11.762 1.00 74.16 357 PRO A C 1
ATOM 2440 O O . PRO A 1 357 ? -0.603 20.342 -11.905 1.00 74.59 357 PRO A O 1
ATOM 2444 N N . ASP A 1 358 ? -2.361 18.984 -12.328 1.00 73.62 358 ASP A N 1
ATOM 2445 C CA . ASP A 1 358 ? -1.597 17.992 -13.064 1.00 65.26 358 ASP A CA 1
ATOM 2446 C C . ASP A 1 358 ? -0.733 18.672 -14.122 1.00 61.18 358 ASP A C 1
ATOM 2447 O O . ASP A 1 358 ? -1.254 19.285 -15.050 1.00 73.08 358 ASP A O 1
ATOM 2452 N N . ARG A 1 359 ? 0.590 18.545 -13.962 1.00 70.57 359 ARG A N 1
ATOM 2453 C CA . ARG A 1 359 ? 1.563 19.243 -14.788 1.00 61.80 359 ARG A CA 1
ATOM 2454 C C . ARG A 1 359 ? 1.586 18.769 -16.240 1.00 67.77 359 ARG A C 1
ATOM 2455 O O . ARG A 1 359 ? 2.338 19.307 -17.050 1.00 67.21 359 ARG A O 1
ATOM 2458 N N . ARG A 1 360 ? 0.775 17.753 -16.556 1.00 61.30 360 ARG A N 1
ATOM 2459 C CA . ARG A 1 360 ? 0.641 17.276 -17.921 1.00 60.30 360 ARG A CA 1
ATOM 2460 C C . ARG A 1 360 ? -0.179 18.241 -18.781 1.00 71.61 360 ARG A C 1
ATOM 2461 O O . ARG A 1 360 ? -0.168 18.135 -20.007 1.00 55.44 360 ARG A O 1
ATOM 2469 N N . VAL A 1 361 ? -0.879 19.183 -18.127 1.00 66.17 361 VAL A N 1
ATOM 2470 C CA . VAL A 1 361 ? -1.668 20.199 -18.811 1.00 71.55 361 VAL A CA 1
ATOM 2471 C C . VAL A 1 361 ? -0.807 21.237 -19.531 1.00 70.38 361 VAL A C 1
ATOM 2472 O O . VAL A 1 361 ? -1.305 21.953 -20.398 1.00 60.78 361 VAL A O 1
ATOM 2476 N N . ALA A 1 362 ? 0.479 21.318 -19.157 1.00 67.21 362 ALA A N 1
ATOM 2477 C CA . ALA A 1 362 ? 1.436 22.183 -19.833 1.00 60.66 362 ALA A CA 1
ATOM 2478 C C . ALA A 1 362 ? 1.714 21.750 -21.273 1.00 67.61 362 ALA A C 1
ATOM 2479 O O . ALA A 1 362 ? 2.213 22.542 -22.071 1.00 67.55 362 ALA A O 1
ATOM 2481 N N . LYS A 1 363 ? 1.385 20.492 -21.596 1.00 63.40 363 LYS A N 1
ATOM 2482 C CA . LYS A 1 363 ? 1.547 19.963 -22.942 1.00 65.95 363 LYS A CA 1
ATOM 2483 C C . LYS A 1 363 ? 0.614 20.637 -23.951 1.00 68.57 363 LYS A C 1
ATOM 2484 O O . LYS A 1 363 ? 0.860 20.583 -25.155 1.00 66.51 363 LYS A O 1
ATOM 2488 N N . ALA A 1 364 ? -0.456 21.268 -23.448 1.00 68.69 364 ALA A N 1
ATOM 2489 C CA . ALA A 1 364 ? -1.397 22.010 -24.272 1.00 72.76 364 ALA A CA 1
ATOM 2490 C C . ALA A 1 364 ? -0.778 23.275 -24.862 1.00 73.47 364 ALA A C 1
ATOM 2491 O O . ALA A 1 364 ? -0.974 23.574 -26.039 1.00 65.13 364 ALA A O 1
ATOM 2493 N N . VAL A 1 365 ? -0.039 24.013 -24.026 1.00 71.41 365 VAL A N 1
ATOM 2494 C CA . VAL A 1 365 ? 0.558 25.274 -24.434 1.00 69.05 365 VAL A CA 1
ATOM 2495 C C . VAL A 1 365 ? 1.720 25.009 -25.389 1.00 66.28 365 VAL A C 1
ATOM 2496 O O . VAL A 1 365 ? 2.069 25.872 -26.191 1.00 72.30 365 VAL A O 1
ATOM 2500 N N . GLU A 1 366 ? 2.293 23.801 -25.311 1.00 67.74 366 GLU A N 1
ATOM 2501 C CA . GLU A 1 366 ? 3.360 23.383 -26.206 1.00 71.53 366 GLU A CA 1
ATOM 2502 C C . GLU A 1 366 ? 2.838 23.035 -27.598 1.00 69.85 366 GLU A C 1
ATOM 2503 O O . GLU A 1 366 ? 3.425 23.454 -28.594 1.00 73.47 366 GLU A O 1
ATOM 2509 N N . TYR A 1 367 ? 1.741 22.266 -27.657 1.00 69.04 367 TYR A N 1
ATOM 2510 C CA . TYR A 1 367 ? 1.011 22.055 -28.900 1.00 67.78 367 TYR A CA 1
ATOM 2511 C C . TYR A 1 367 ? 0.655 23.391 -29.547 1.00 61.82 367 TYR A C 1
ATOM 2512 O O . TYR A 1 367 ? 0.853 23.581 -30.746 1.00 69.90 367 TYR A O 1
ATOM 2521 N N . TYR A 1 368 ? 0.115 24.302 -28.727 1.00 64.89 368 TYR A N 1
ATOM 2522 C CA . TYR A 1 368 ? -0.222 25.651 -29.149 1.00 69.44 368 TYR A CA 1
ATOM 2523 C C . TYR A 1 368 ? 0.956 26.322 -29.850 1.00 59.57 368 TYR A C 1
ATOM 2524 O O . TYR A 1 368 ? 0.857 26.655 -31.027 1.00 58.96 368 TYR A O 1
ATOM 2533 N N . ASN A 1 369 ? 2.070 26.472 -29.122 1.00 69.09 369 ASN A N 1
ATOM 2534 C CA . ASN A 1 369 ? 3.266 27.133 -29.628 1.00 67.09 369 ASN A CA 1
ATOM 2535 C C . ASN A 1 369 ? 3.882 26.436 -30.842 1.00 66.67 369 ASN A C 1
ATOM 2536 O O . ASN A 1 369 ? 4.396 27.099 -31.741 1.00 78.39 369 ASN A O 1
ATOM 2541 N N . GLN A 1 370 ? 3.826 25.098 -30.862 1.00 62.62 370 GLN A N 1
ATOM 2542 C CA . GLN A 1 370 ? 4.305 24.324 -31.997 1.00 59.59 370 GLN A CA 1
ATOM 2543 C C . GLN A 1 370 ? 3.384 24.425 -33.212 1.00 63.91 370 GLN A C 1
ATOM 2544 O O . GLN A 1 370 ? 3.814 24.154 -34.332 1.00 66.73 370 GLN A O 1
ATOM 2546 N N . ASN A 1 371 ? 2.118 24.796 -32.969 1.00 63.79 371 ASN A N 1
ATOM 2547 C CA . ASN A 1 371 ? 1.076 24.844 -33.986 1.00 69.13 371 ASN A CA 1
ATOM 2548 C C . ASN A 1 371 ? 0.739 23.432 -34.466 1.00 70.99 371 ASN A C 1
ATOM 2549 O O . ASN A 1 371 ? 0.227 23.255 -35.569 1.00 67.95 371 ASN A O 1
ATOM 2554 N N . GLU A 1 372 ? 1.001 22.439 -33.603 1.00 70.27 372 GLU A N 1
ATOM 2555 C CA . GLU A 1 372 ? 0.796 21.036 -33.926 1.00 70.87 372 GLU A CA 1
ATOM 2556 C C . GLU A 1 372 ? -0.373 20.508 -33.097 1.00 71.17 372 GLU A C 1
ATOM 2557 O O . GLU A 1 372 ? -0.343 20.586 -31.872 1.00 78.08 372 GLU A O 1
ATOM 2563 N N . ALA A 1 373 ? -1.401 19.981 -33.773 1.00 68.58 373 ALA A N 1
ATOM 2564 C CA . ALA A 1 373 ? -2.535 19.377 -33.093 1.00 73.27 373 ALA A CA 1
ATOM 2565 C C . ALA A 1 373 ? -2.114 18.084 -32.396 1.00 76.81 373 ALA A C 1
ATOM 2566 O O . ALA A 1 373 ? -1.364 17.282 -32.951 1.00 73.66 373 ALA A O 1
ATOM 2568 N N . GLY A 1 374 ? -2.614 17.900 -31.171 1.00 72.48 374 GLY A N 1
ATOM 2569 C CA . GLY A 1 374 ? -2.288 16.732 -30.375 1.00 78.54 374 GLY A CA 1
ATOM 2570 C C . GLY A 1 374 ? -3.236 16.570 -29.193 1.00 78.55 374 GLY A C 1
ATOM 2571 O O . GLY A 1 374 ? -4.014 17.474 -28.892 1.00 79.02 374 GLY A O 1
ATOM 2572 N N . THR A 1 375 ? -3.159 15.401 -28.548 1.00 74.70 375 THR A N 1
ATOM 2573 C CA . THR A 1 375 ? -3.997 15.084 -27.405 1.00 72.22 375 THR A CA 1
ATOM 2574 C C . THR A 1 375 ? -3.155 15.096 -26.136 1.00 72.81 375 THR A C 1
ATOM 2575 O O . THR A 1 375 ? -1.929 15.038 -26.207 1.00 77.56 375 THR A O 1
ATOM 2579 N N . LEU A 1 376 ? -3.829 15.222 -24.990 1.00 72.34 376 LEU A N 1
ATOM 2580 C CA . LEU A 1 376 ? -3.146 15.198 -23.671 1.00 58.55 376 LEU A CA 1
ATOM 2581 C C . LEU A 1 376 ? -4.158 14.693 -22.632 1.00 72.32 376 LEU A C 1
ATOM 2582 O O . LEU A 1 376 ? -5.366 14.879 -22.855 1.00 66.56 376 LEU A O 1
ATOM 2587 N N . SER A 1 377 ? -3.685 14.055 -21.560 1.00 64.76 377 SER A N 1
ATOM 2588 C CA . SER A 1 377 ? -4.598 13.594 -20.483 1.00 67.59 377 SER A CA 1
ATOM 2589 C C . SER A 1 377 ? -4.173 14.220 -19.156 1.00 67.12 377 SER A C 1
ATOM 2590 O O . SER A 1 377 ? -2.964 14.370 -18.939 1.00 68.22 377 SER A O 1
ATOM 2593 N N . TYR A 1 378 ? -5.144 14.570 -18.319 1.00 63.77 378 TYR A N 1
ATOM 2594 C CA . TYR A 1 378 ? -4.817 15.209 -17.020 1.00 71.15 378 TYR A CA 1
ATOM 2595 C C . TYR A 1 378 ? -5.830 14.790 -15.968 1.00 77.05 378 TYR A C 1
ATOM 2596 O O . TYR A 1 378 ? -6.980 14.463 -16.312 1.00 79.27 378 TYR A O 1
ATOM 2605 N N . HIS A 1 379 ? -5.402 14.800 -14.708 1.00 69.40 379 HIS A N 1
ATOM 2606 C CA . HIS A 1 379 ? -6.282 14.331 -13.607 1.00 77.66 379 HIS A CA 1
ATOM 2607 C C . HIS A 1 379 ? -6.950 15.518 -12.910 1.00 82.54 379 HIS A C 1
ATOM 2608 O O . HIS A 1 379 ? -6.396 16.627 -12.944 1.00 84.78 379 HIS A O 1
ATOM 2615 N N . SER A 1 380 ? -8.106 15.279 -12.284 1.00 83.54 380 SER A N 1
ATOM 2616 C CA . SER A 1 380 ? -8.860 16.346 -11.645 1.00 88.95 380 SER A CA 1
ATOM 2617 C C . SER A 1 380 ? -8.437 16.560 -10.194 1.00 97.15 380 SER A C 1
ATOM 2618 O O . SER A 1 380 ? -8.593 15.663 -9.367 1.00 99.22 380 SER A O 1
ATOM 2621 N N . LEU A 1 381 ? -7.912 17.758 -9.900 1.00 95.96 381 LEU A N 1
ATOM 2622 C CA . LEU A 1 381 ? -7.549 18.145 -8.545 1.00 100.32 381 LEU A CA 1
ATOM 2623 C C . LEU A 1 381 ? -6.834 16.989 -7.846 1.00 99.28 381 LEU A C 1
ATOM 2624 O O . LEU A 1 381 ? -5.861 16.460 -8.380 1.00 102.51 381 LEU A O 1
ATOM 2626 N N . SER A 1 382 ? -7.313 16.616 -6.651 1.00 104.03 382 SER A N 1
ATOM 2627 C CA . SER A 1 382 ? -6.924 15.375 -5.999 1.00 98.65 382 SER A CA 1
ATOM 2628 C C . SER A 1 382 ? -8.096 14.395 -5.910 1.00 99.80 382 SER A C 1
ATOM 2629 O O . SER A 1 382 ? -8.005 13.377 -5.223 1.00 102.94 382 SER A O 1
ATOM 2631 N N . GLY A 1 383 ? -9.188 14.702 -6.627 1.00 92.62 383 GLY A N 1
ATOM 2632 C CA . GLY A 1 383 ? -10.375 13.862 -6.654 1.00 92.01 383 GLY A CA 1
ATOM 2633 C C . GLY A 1 383 ? -10.239 12.686 -7.619 1.00 97.41 383 GLY A C 1
ATOM 2634 O O . GLY A 1 383 ? -9.139 12.176 -7.818 1.00 96.80 383 GLY A O 1
ATOM 2635 N N . ASN A 1 384 ? -11.363 12.264 -8.217 1.00 88.83 384 ASN A N 1
ATOM 2636 C CA . ASN A 1 384 ? -11.369 11.128 -9.127 1.00 90.39 384 ASN A CA 1
ATOM 2637 C C . ASN A 1 384 ? -12.027 11.500 -10.455 1.00 84.62 384 ASN A C 1
ATOM 2638 O O . ASN A 1 384 ? -13.236 11.348 -10.619 1.00 84.47 384 ASN A O 1
ATOM 2643 N N . THR A 1 385 ? -11.215 11.997 -11.393 1.00 86.22 385 THR A N 1
ATOM 2644 C CA . THR A 1 385 ? -11.656 12.242 -12.758 1.00 84.22 385 THR A CA 1
ATOM 2645 C C . THR A 1 385 ? -10.449 12.520 -13.652 1.00 81.64 385 THR A C 1
ATOM 2646 O O . THR A 1 385 ? -9.556 13.277 -13.277 1.00 79.98 385 THR A O 1
ATOM 2650 N N . GLU A 1 386 ? -10.438 11.890 -14.833 1.00 79.91 386 GLU A N 1
ATOM 2651 C CA . GLU A 1 386 ? -9.403 12.107 -15.829 1.00 75.31 386 GLU A CA 1
ATOM 2652 C C . GLU A 1 386 ? -10.055 12.655 -17.095 1.00 82.85 386 GLU A C 1
ATOM 2653 O O . GLU A 1 386 ? -10.910 11.996 -17.686 1.00 81.73 386 GLU A O 1
ATOM 2659 N N . THR A 1 387 ? -9.648 13.869 -17.491 1.00 82.87 387 THR A N 1
ATOM 2660 C CA . THR A 1 387 ? -10.163 14.503 -18.694 1.00 84.02 387 THR A CA 1
ATOM 2661 C C . THR A 1 387 ? -9.192 14.266 -19.846 1.00 74.95 387 THR A C 1
ATOM 2662 O O . THR A 1 387 ? -8.004 14.554 -19.723 1.00 72.99 387 THR A O 1
ATOM 2666 N N . PHE A 1 388 ? -9.715 13.730 -20.954 1.00 77.30 388 PHE A N 1
ATOM 2667 C CA . PHE A 1 388 ? -8.941 13.529 -22.165 1.00 69.51 388 PHE A CA 1
ATOM 2668 C C . PHE A 1 388 ? -9.150 14.743 -23.064 1.00 78.93 388 PHE A C 1
ATOM 2669 O O . PHE A 1 388 ? -10.278 15.035 -23.461 1.00 80.46 388 PHE A O 1
ATOM 2677 N N . LEU A 1 389 ? -8.050 15.446 -23.365 1.00 76.47 389 LEU A N 1
ATOM 2678 C CA . LEU A 1 389 ? -8.104 16.698 -24.101 1.00 70.82 389 LEU A CA 1
ATOM 2679 C C . LEU A 1 389 ? -7.495 16.547 -25.489 1.00 64.04 389 LEU A C 1
ATOM 2680 O O . LEU A 1 389 ? -6.484 15.872 -25.656 1.00 69.47 389 LEU A O 1
ATOM 2685 N N . ALA A 1 390 ? -8.152 17.165 -26.477 1.00 73.36 390 ALA A N 1
ATOM 2686 C CA . ALA A 1 390 ? -7.574 17.391 -27.790 1.00 67.38 390 ALA A CA 1
ATOM 2687 C C . ALA A 1 390 ? -7.461 18.897 -28.004 1.00 63.11 390 ALA A C 1
ATOM 2688 O O . ALA A 1 390 ? -8.355 19.641 -27.615 1.00 65.33 390 ALA A O 1
ATOM 2690 N N . ILE A 1 391 ? -6.340 19.330 -28.593 1.00 70.12 391 ILE A N 1
ATOM 2691 C CA . ILE A 1 391 ? -6.067 20.735 -28.835 1.00 61.69 391 ILE A CA 1
ATOM 2692 C C . ILE A 1 391 ? -5.745 20.901 -30.316 1.00 67.28 391 ILE A C 1
ATOM 2693 O O . ILE A 1 391 ? -5.072 20.055 -30.902 1.00 63.11 391 ILE A O 1
ATOM 2695 N N . GLN A 1 392 ? -6.249 21.994 -30.905 1.00 68.47 392 GLN A N 1
ATOM 2696 C CA . GLN A 1 392 ? -6.111 22.259 -32.328 1.00 65.70 392 GLN A CA 1
ATOM 2697 C C . GLN A 1 392 ? -5.681 23.710 -32.528 1.00 65.52 392 GLN A C 1
ATOM 2698 O O . GLN A 1 392 ? -6.525 24.602 -32.620 1.00 66.44 392 GLN A O 1
ATOM 2704 N N . PRO A 1 393 ? -4.359 23.990 -32.590 1.00 61.57 393 PRO A N 1
ATOM 2705 C CA . PRO A 1 393 ? -3.883 25.343 -32.856 1.00 62.99 393 PRO A CA 1
ATOM 2706 C C . PRO A 1 393 ? -4.171 25.809 -34.280 1.00 62.38 393 PRO A C 1
ATOM 2707 O O . PRO A 1 393 ? -4.285 24.991 -35.191 1.00 57.83 393 PRO A O 1
ATOM 2711 N N . PHE A 1 394 ? -4.291 27.131 -34.450 1.00 54.74 394 PHE A N 1
ATOM 2712 C CA . PHE A 1 394 ? -4.455 27.736 -35.763 1.00 66.95 394 PHE A CA 1
ATOM 2713 C C . PHE A 1 394 ? -4.117 29.223 -35.711 1.00 56.29 394 PHE A C 1
ATOM 2714 O O . PHE A 1 394 ? -4.348 29.879 -34.698 1.00 57.82 394 PHE A O 1
ATOM 2722 N N . ASP A 1 395 ? -3.570 29.746 -36.813 1.00 59.12 395 ASP A N 1
ATOM 2723 C CA . ASP A 1 395 ? -3.328 31.175 -36.934 1.00 72.13 395 ASP A CA 1
ATOM 2724 C C . ASP A 1 395 ? -4.533 31.847 -37.585 1.00 58.20 395 ASP A C 1
ATOM 2725 O O . ASP A 1 395 ? -4.979 31.421 -38.647 1.00 57.81 395 ASP A O 1
ATOM 2730 N N . PHE A 1 396 ? -5.063 32.880 -36.916 1.00 56.47 396 PHE A N 1
ATOM 2731 C CA . PHE A 1 396 ? -6.222 33.613 -37.402 1.00 67.01 396 PHE A CA 1
ATOM 2732 C C . PHE A 1 396 ? -5.823 34.859 -38.191 1.00 68.42 396 PHE A C 1
ATOM 2733 O O . PHE A 1 396 ? -6.682 35.640 -38.591 1.00 65.54 396 PHE A O 1
ATOM 2741 N N . PHE A 1 397 ? -4.511 35.036 -38.391 1.00 63.69 397 PHE A N 1
ATOM 2742 C CA . PHE A 1 397 ? -3.970 36.066 -39.259 1.00 57.97 397 PHE A CA 1
ATOM 2743 C C . PHE A 1 397 ? -2.598 35.594 -39.728 1.00 72.70 397 PHE A C 1
ATOM 2744 O O . PHE A 1 397 ? -1.667 35.501 -38.931 1.00 70.87 397 PHE A O 1
ATOM 2752 N N . GLU A 1 398 ? -2.489 35.295 -41.025 1.00 82.91 398 GLU A N 1
ATOM 2753 C CA . GLU A 1 398 ? -1.332 34.596 -41.563 1.00 89.05 398 GLU A CA 1
ATOM 2754 C C . GLU A 1 398 ? -0.213 35.534 -42.006 1.00 85.28 398 GLU A C 1
ATOM 2755 O O . GLU A 1 398 ? 0.956 35.167 -41.932 1.00 91.02 398 GLU A O 1
ATOM 2761 N N . GLU A 1 399 ? -0.584 36.744 -42.443 1.00 78.11 399 GLU A N 1
ATOM 2762 C CA . GLU A 1 399 ? 0.353 37.674 -43.055 1.00 86.99 399 GLU A CA 1
ATOM 2763 C C . GLU A 1 399 ? 1.583 37.959 -42.193 1.00 92.14 399 GLU A C 1
ATOM 2764 O O . GLU A 1 399 ? 2.711 37.772 -42.648 1.00 90.44 399 GLU A O 1
ATOM 2766 N N . LYS A 1 400 ? 1.357 38.401 -40.948 1.00 87.22 400 LYS A N 1
ATOM 2767 C CA . LYS A 1 400 ? 2.439 38.824 -40.071 1.00 83.85 400 LYS A CA 1
ATOM 2768 C C . LYS A 1 400 ? 2.984 37.638 -39.277 1.00 84.58 400 LYS A C 1
ATOM 2769 O O . LYS A 1 400 ? 2.220 36.915 -38.641 1.00 86.98 400 LYS A O 1
ATOM 2771 N N . GLY A 1 401 ? 4.310 37.454 -39.325 1.00 84.82 401 GLY A N 1
ATOM 2772 C CA . GLY A 1 401 ? 4.972 36.367 -38.621 1.00 87.68 401 GLY A CA 1
ATOM 2773 C C . GLY A 1 401 ? 6.363 36.087 -39.154 1.00 86.06 401 GLY A C 1
ATOM 2774 O O . GLY A 1 401 ? 6.527 35.753 -40.328 1.00 83.81 401 GLY A O 1
ATOM 2775 N N . ASN A 1 405 ? 3.267 32.778 -35.019 1.00 69.57 405 ASN A N 1
ATOM 2776 C CA . ASN A 1 405 ? 3.796 33.126 -33.701 1.00 74.12 405 ASN A CA 1
ATOM 2777 C C . ASN A 1 405 ? 2.803 33.975 -32.906 1.00 72.59 405 ASN A C 1
ATOM 2778 O O . ASN A 1 405 ? 2.216 33.498 -31.937 1.00 69.10 405 ASN A O 1
ATOM 2780 N N . HIS A 1 406 ? 2.591 35.221 -33.348 1.00 79.61 406 HIS A N 1
ATOM 2781 C CA . HIS A 1 406 ? 1.862 36.210 -32.566 1.00 78.10 406 HIS A CA 1
ATOM 2782 C C . HIS A 1 406 ? 0.353 36.242 -32.820 1.00 76.05 406 HIS A C 1
ATOM 2783 O O . HIS A 1 406 ? -0.382 36.838 -32.034 1.00 68.28 406 HIS A O 1
ATOM 2785 N N . TRP A 1 407 ? -0.110 35.603 -33.906 1.00 70.71 407 TRP A N 1
ATOM 2786 C CA . TRP A 1 407 ? -1.525 35.606 -34.257 1.00 71.74 407 TRP A CA 1
ATOM 2787 C C . TRP A 1 407 ? -2.148 34.211 -34.240 1.00 68.66 407 TRP A C 1
ATOM 2788 O O . TRP A 1 407 ? -2.796 33.812 -35.204 1.00 66.80 407 TRP A O 1
ATOM 2799 N N . ARG A 1 408 ? -1.967 33.487 -33.129 1.00 66.69 408 ARG A N 1
ATOM 2800 C CA . ARG A 1 408 ? -2.378 32.095 -33.037 1.00 63.70 408 ARG A CA 1
ATOM 2801 C C . ARG A 1 408 ? -3.341 31.856 -31.877 1.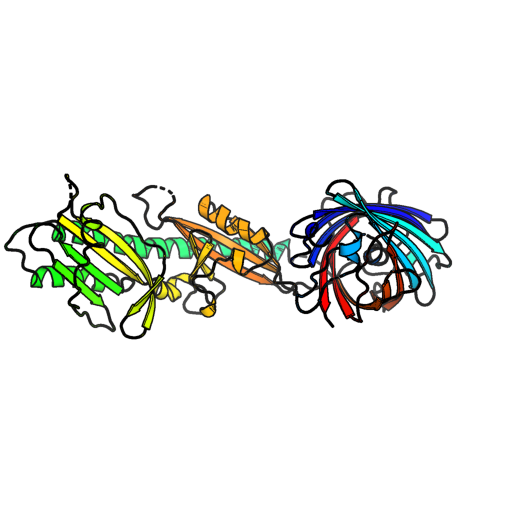00 58.82 408 ARG A C 1
ATOM 2802 O O . ARG A 1 408 ? -3.155 32.393 -30.788 1.00 66.15 408 ARG A O 1
ATOM 2810 N N . TRP A 1 409 ? -4.384 31.064 -32.152 1.00 55.96 409 TRP A N 1
ATOM 2811 C CA 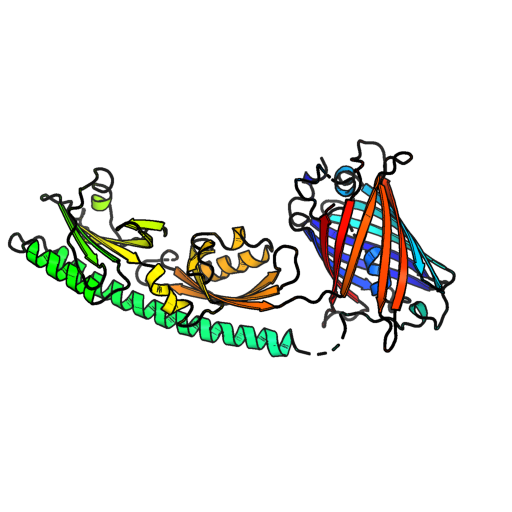. TRP A 1 409 ? -5.302 30.572 -31.139 1.00 60.03 409 TRP A CA 1
ATOM 2812 C C . TRP A 1 409 ? -5.286 29.048 -31.189 1.00 58.68 409 TRP A C 1
ATOM 2813 O O . TRP A 1 409 ? -4.583 28.459 -32.009 1.00 55.96 409 TRP A O 1
ATOM 2824 N N . ALA A 1 410 ? -6.072 28.426 -30.307 1.00 49.20 410 ALA A N 1
ATOM 2825 C CA . ALA A 1 410 ? -6.338 27.001 -30.388 1.00 59.93 410 ALA A CA 1
ATOM 2826 C C . ALA A 1 410 ? -7.745 26.682 -29.888 1.00 60.90 410 ALA A C 1
ATOM 2827 O O . ALA A 1 410 ? -8.317 27.429 -29.093 1.00 60.93 410 ALA A O 1
ATOM 2829 N N . ILE A 1 411 ? -8.292 25.564 -30.374 1.00 59.47 411 ILE A N 1
ATOM 2830 C CA . ILE A 1 411 ? -9.531 25.018 -29.851 1.00 56.15 411 ILE A CA 1
ATOM 2831 C C . ILE A 1 411 ? -9.228 23.712 -29.125 1.00 66.39 411 ILE A C 1
ATOM 2832 O O . ILE A 1 411 ? -8.640 22.802 -29.706 1.00 72.18 411 ILE A O 1
ATOM 2837 N N . GLY A 1 412 ? -9.631 23.643 -27.853 1.00 59.57 412 GLY A N 1
ATOM 2838 C CA . GLY A 1 412 ? -9.599 22.401 -27.101 1.00 70.93 412 GLY A CA 1
ATOM 2839 C C . GLY A 1 412 ? -10.985 21.773 -26.965 1.00 69.45 412 GLY A C 1
ATOM 2840 O O . GLY A 1 412 ? -11.925 22.443 -26.544 1.00 67.15 412 GLY A O 1
ATOM 2841 N N . LYS A 1 413 ? -11.093 20.494 -27.352 1.00 69.00 413 LYS A N 1
ATOM 2842 C CA . LYS A 1 413 ? -12.293 19.702 -27.132 1.00 72.47 413 LYS A CA 1
ATOM 2843 C C . LYS A 1 413 ? -11.958 18.567 -26.166 1.00 79.83 413 LYS A C 1
ATOM 2844 O O . LYS A 1 413 ? -11.208 17.655 -26.515 1.00 76.76 413 LYS A O 1
ATOM 2846 N N . TYR A 1 414 ? -12.530 18.633 -24.955 1.00 66.57 414 TYR A N 1
ATOM 2847 C CA . TYR A 1 414 ? -12.160 17.738 -23.869 1.00 79.09 414 TYR A CA 1
ATOM 2848 C C . TYR A 1 414 ? -13.281 16.756 -23.534 1.00 84.34 414 TYR A C 1
ATOM 2849 O O . TYR A 1 414 ? -14.442 16.991 -23.865 1.00 77.73 414 TYR A O 1
ATOM 2858 N N . VAL A 1 415 ? -12.898 15.647 -22.888 1.00 75.22 415 VAL A N 1
ATOM 2859 C CA . VAL A 1 415 ? -13.835 14.627 -22.442 1.00 76.28 415 VAL A CA 1
ATOM 2860 C C . VAL A 1 415 ? -13.444 14.185 -21.034 1.00 80.67 415 VAL A C 1
ATOM 2861 O O . VAL A 1 415 ? -12.454 13.478 -20.861 1.00 79.27 415 VAL A O 1
ATOM 2863 N N . ASN A 1 416 ? -14.228 14.627 -20.041 1.00 73.00 416 ASN A N 1
ATOM 2864 C CA . ASN A 1 416 ? -14.000 14.289 -18.645 1.00 79.13 416 ASN A CA 1
ATOM 2865 C C . ASN A 1 416 ? -14.563 12.905 -18.323 1.00 86.09 416 ASN A C 1
ATOM 2866 O O . ASN A 1 416 ? -15.697 12.593 -18.680 1.00 85.42 416 ASN A O 1
ATOM 2868 N N . LYS A 1 417 ? -13.754 12.082 -17.646 1.00 83.20 417 LYS A N 1
ATOM 2869 C CA . LYS A 1 417 ? -14.137 10.723 -17.300 1.00 85.40 417 LYS A CA 1
ATOM 2870 C C . LYS A 1 417 ? -13.891 10.469 -15.815 1.00 88.68 417 LYS A C 1
ATOM 2871 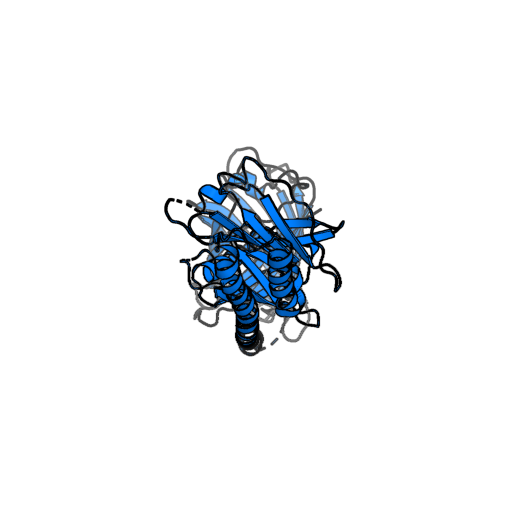O O . LYS A 1 417 ? -12.854 10.859 -15.283 1.00 80.78 417 LYS A O 1
ATOM 2873 N N . SER A 1 418 ? -14.859 9.817 -15.160 1.00 88.87 418 SER A N 1
ATOM 2874 C CA . SER A 1 418 ? -14.742 9.471 -13.753 1.00 88.39 418 SER A CA 1
ATOM 2875 C C . SER A 1 418 ? -13.765 8.310 -13.583 1.00 91.96 418 SER A C 1
ATOM 2876 O O . SER A 1 418 ? -13.905 7.281 -14.242 1.00 92.16 418 SER A O 1
ATOM 2878 N N . LEU A 1 419 ? -12.774 8.492 -12.701 1.00 86.14 419 LEU A N 1
ATOM 2879 C CA . LEU A 1 419 ? -11.739 7.496 -12.473 1.00 82.38 419 LEU A CA 1
ATOM 2880 C C . LEU A 1 419 ? -12.100 6.616 -11.279 1.00 88.65 419 LEU A C 1
ATOM 2881 O O . LEU A 1 419 ? -12.022 7.059 -10.135 1.00 92.60 419 LEU A O 1
ATOM 2883 N N . VAL A 1 420 ? -12.506 5.370 -11.560 1.00 84.38 420 VAL A N 1
ATOM 2884 C CA . VAL A 1 420 ? -12.839 4.408 -10.520 1.00 86.46 420 VAL A CA 1
ATOM 2885 C C . VAL A 1 420 ? -11.566 3.837 -9.899 1.00 80.88 420 VAL A C 1
ATOM 2886 O O . VAL A 1 420 ? -10.792 3.163 -10.574 1.00 86.08 420 VAL A O 1
ATOM 2890 N N . PHE A 1 421 ? -11.372 4.112 -8.602 1.00 84.73 421 PHE A N 1
ATOM 2891 C CA . PHE A 1 421 ? -10.219 3.631 -7.858 1.00 78.61 421 PHE A CA 1
ATOM 2892 C C . PHE A 1 421 ? -10.445 2.224 -7.310 1.00 78.00 421 PHE A C 1
ATOM 2893 O O . PHE A 1 421 ? -11.585 1.790 -7.152 1.00 75.24 421 PHE A O 1
ATOM 2901 N N . SER A 1 422 ? -9.338 1.529 -7.018 1.00 76.00 422 SER A N 1
ATOM 2902 C CA . SER A 1 422 ? -9.377 0.172 -6.499 1.00 74.71 422 SER A CA 1
ATOM 2903 C C . SER A 1 422 ? -9.708 0.194 -5.011 1.00 74.47 422 SER A C 1
ATOM 2904 O O . SER A 1 422 ? -10.760 -0.292 -4.604 1.00 85.71 422 SER A O 1
ATOM 2907 N N . SER A 1 423 ? -8.814 0.794 -4.217 1.00 74.25 423 SER A N 1
ATOM 2908 C CA . SER A 1 423 ? -8.948 0.815 -2.769 1.00 76.77 423 SER A CA 1
ATOM 2909 C C . SER A 1 423 ? -9.165 2.229 -2.241 1.00 78.73 423 SER A C 1
ATOM 2910 O O . SER A 1 423 ? -8.780 3.205 -2.882 1.00 80.16 423 SER A O 1
ATOM 2913 N N . HIS A 1 424 ? -9.799 2.313 -1.067 1.00 78.50 424 HIS A N 1
ATOM 2914 C CA . HIS A 1 424 ? -9.843 3.531 -0.274 1.00 76.34 424 HIS A CA 1
ATOM 2915 C C . HIS A 1 424 ? -9.757 3.170 1.206 1.00 75.22 424 HIS A C 1
ATOM 2916 O O . HIS A 1 424 ? -10.390 2.212 1.650 1.00 84.53 424 HIS A O 1
ATOM 2923 N N . SER A 1 425 ? -8.970 3.942 1.964 1.00 67.86 425 SER A N 1
ATOM 2924 C CA . SER A 1 425 ? -9.002 3.858 3.414 1.00 75.11 425 SER A CA 1
ATOM 2925 C C . SER A 1 425 ? -8.470 5.138 4.052 1.00 78.45 425 SER A C 1
ATOM 2926 O O . SER A 1 425 ? -7.598 5.798 3.489 1.00 75.80 425 SER A O 1
ATOM 2929 N N . ASN A 1 426 ? -9.020 5.470 5.227 1.00 71.53 426 ASN A N 1
ATOM 2930 C CA . ASN A 1 426 ? -8.575 6.606 6.015 1.00 65.94 426 ASN A CA 1
ATOM 2931 C C . ASN A 1 426 ? -7.598 6.149 7.098 1.00 74.88 426 ASN A C 1
ATOM 2932 O O . ASN A 1 426 ? -7.974 5.407 8.005 1.00 80.06 426 ASN A O 1
ATOM 2937 N N . VAL A 1 427 ? -6.340 6.593 6.977 1.00 74.29 427 VAL A N 1
ATOM 2938 C CA . VAL A 1 427 ? -5.263 6.194 7.869 1.00 69.36 427 VAL A CA 1
ATOM 2939 C C . VAL A 1 427 ? -5.187 7.129 9.075 1.00 79.29 427 VAL A C 1
ATOM 2940 O O . VAL A 1 427 ? -4.527 8.165 9.017 1.00 83.45 427 VAL A O 1
ATOM 2944 N N . TYR A 1 428 ? -5.869 6.749 10.153 1.00 76.12 428 TYR A N 1
ATOM 2945 C CA . TYR A 1 428 ? -5.913 7.600 11.369 1.00 76.44 428 TYR A CA 1
ATOM 2946 C C . TYR A 1 428 ? -4.553 7.572 12.042 1.00 79.16 428 TYR A C 1
ATOM 2947 O O . TYR A 1 428 ? -4.157 6.530 12.591 1.00 78.79 428 TYR A O 1
ATOM 2956 N N . ILE A 1 429 ? -3.856 8.707 12.005 1.00 74.59 429 ILE A N 1
ATOM 2957 C CA . ILE A 1 429 ? -2.482 8.767 12.574 1.00 83.94 429 ILE A CA 1
ATOM 2958 C C . ILE A 1 429 ? -2.514 9.509 13.915 1.00 89.13 429 ILE A C 1
ATOM 2959 O O . ILE A 1 429 ? -3.124 10.592 13.978 1.00 95.83 429 ILE A O 1
ATOM 2961 N N . THR A 1 430 ? -1.883 8.938 14.938 1.00 76.61 430 THR A N 1
ATOM 2962 C CA . THR A 1 430 ? -1.802 9.605 16.248 1.00 81.37 430 THR A CA 1
ATOM 2963 C C . THR A 1 430 ? -0.345 9.790 16.571 1.00 82.27 430 THR A C 1
ATOM 2964 O O . THR A 1 430 ? 0.465 8.947 16.161 1.00 74.81 430 THR A O 1
ATOM 2968 N N . ALA A 1 431 ? -0.022 10.848 17.302 1.00 81.19 431 ALA A N 1
ATOM 2969 C CA . ALA A 1 431 ? 1.374 11.088 17.715 1.00 81.14 431 ALA A CA 1
ATOM 2970 C C . ALA A 1 431 ? 1.793 10.072 18.769 1.00 76.11 431 ALA A C 1
ATOM 2971 O O . ALA A 1 431 ? 0.955 9.640 19.578 1.00 68.67 431 ALA A O 1
ATOM 2973 N N . ASP A 1 432 ? 3.066 9.701 18.751 1.00 80.90 432 ASP A N 1
ATOM 2974 C CA . ASP A 1 432 ? 3.585 8.801 19.804 1.00 79.95 432 ASP A CA 1
ATOM 2975 C C . ASP A 1 432 ? 4.115 9.692 20.919 1.00 82.95 432 ASP A C 1
ATOM 2976 O O . ASP A 1 432 ? 3.279 10.403 21.513 1.00 80.96 432 ASP A O 1
ATOM 2978 N N . LYS A 1 433 ? 5.432 9.685 21.136 1.00 91.80 433 LYS A N 1
ATOM 2979 C CA . LYS A 1 433 ? 6.085 10.512 22.185 1.00 89.77 433 LYS A CA 1
ATOM 2980 C C . LYS A 1 433 ? 7.310 9.748 22.675 1.00 90.48 433 LYS A C 1
ATOM 2981 O O . LYS A 1 433 ? 8.441 10.228 22.472 1.00 93.79 433 LYS A O 1
ATOM 2983 N N . GLN A 1 434 ? 7.073 8.594 23.293 1.00 84.84 434 GLN A N 1
ATOM 2984 C CA . GLN A 1 434 ? 8.181 7.762 23.806 1.00 90.27 434 GLN A CA 1
ATOM 2985 C C . GLN A 1 434 ? 9.267 7.620 22.743 1.00 88.41 434 GLN A C 1
ATOM 2986 O O . GLN A 1 434 ? 10.447 7.751 23.103 1.00 86.89 434 GLN A O 1
ATOM 2988 N N . LYS A 1 435 ? 8.880 7.363 21.492 1.00 92.44 435 LYS A N 1
ATOM 2989 C CA . LYS A 1 435 ? 9.885 7.098 20.431 1.00 88.08 435 LYS A CA 1
ATOM 2990 C C . LYS A 1 435 ? 10.014 8.303 19.496 1.00 87.89 435 LYS A C 1
ATOM 2991 O O . LYS A 1 435 ? 10.430 8.094 18.345 1.00 97.26 435 LYS A O 1
ATOM 2997 N N . ASN A 1 436 ? 9.684 9.505 19.974 1.00 93.45 436 ASN A N 1
ATOM 2998 C CA . ASN A 1 436 ? 9.723 10.728 19.124 1.00 89.85 436 ASN A CA 1
ATOM 2999 C C . ASN A 1 436 ? 9.224 10.366 17.726 1.00 90.74 436 ASN A C 1
ATOM 3000 O O . ASN A 1 436 ? 9.873 10.746 16.740 1.00 88.90 436 ASN A O 1
ATOM 3005 N N . GLY A 1 437 ? 8.094 9.670 17.655 1.00 92.55 437 GLY A N 1
ATOM 3006 C CA . GLY A 1 437 ? 7.609 9.221 16.347 1.00 80.87 437 GLY A CA 1
ATOM 3007 C C . GLY A 1 437 ? 6.112 9.338 16.243 1.00 81.11 437 GLY A C 1
ATOM 3008 O O . GLY A 1 437 ? 5.520 10.125 17.002 1.00 84.98 437 GLY A O 1
ATOM 3009 N N . ILE A 1 438 ? 5.524 8.579 15.325 1.00 76.43 438 ILE A N 1
ATOM 3010 C CA . ILE A 1 438 ? 4.057 8.650 15.111 1.00 72.45 438 ILE A CA 1
ATOM 3011 C C . ILE A 1 438 ? 3.545 7.215 14.980 1.00 75.75 438 ILE A C 1
ATOM 3012 O O . ILE A 1 438 ? 4.366 6.307 14.742 1.00 78.54 438 ILE A O 1
ATOM 3016 N N . LYS A 1 439 ? 2.245 7.029 15.165 1.00 71.63 439 LYS A N 1
ATOM 3017 C CA . LYS A 1 439 ? 1.657 5.676 15.088 1.00 71.44 439 LYS A CA 1
ATOM 3018 C C . LYS A 1 439 ? 0.315 5.763 14.366 1.00 72.15 439 LYS A C 1
ATOM 3019 O O . LYS A 1 439 ? -0.323 6.825 14.417 1.00 80.14 439 LYS A O 1
ATOM 3021 N N . ALA A 1 440 ? -0.096 4.670 13.739 1.00 64.43 440 ALA A N 1
ATOM 3022 C CA . ALA A 1 440 ? -1.340 4.739 12.957 1.00 65.27 440 ALA A CA 1
ATOM 3023 C C . ALA A 1 440 ? -1.993 3.368 12.874 1.00 61.43 440 ALA A C 1
ATOM 3024 O O . ALA A 1 440 ? -1.293 2.350 12.964 1.00 62.98 440 ALA A O 1
ATOM 3026 N N . ASN A 1 441 ? -3.309 3.361 12.726 1.00 70.64 441 ASN A N 1
ATOM 3027 C CA . ASN A 1 441 ? -4.052 2.124 12.561 1.00 63.22 441 ASN A CA 1
ATOM 3028 C C . ASN A 1 441 ? -5.137 2.331 11.507 1.00 70.44 441 ASN A C 1
ATOM 3029 O O . ASN A 1 441 ? -5.826 3.348 11.520 1.00 69.67 441 ASN A O 1
ATOM 3031 N N . PHE A 1 442 ? -5.268 1.367 10.589 1.00 63.46 442 PHE A N 1
ATOM 3032 C CA . PHE A 1 442 ? -6.303 1.414 9.570 1.00 57.01 442 PHE A CA 1
ATOM 3033 C C . PHE A 1 442 ? -6.590 0.024 9.005 1.00 59.18 442 PHE A C 1
ATOM 3034 O O . PHE A 1 442 ? -5.758 -0.876 9.098 1.00 60.83 442 PHE A O 1
ATOM 3042 N N . LYS A 1 443 ? -7.782 -0.131 8.418 1.00 59.83 443 LYS A N 1
ATOM 3043 C CA . LYS A 1 443 ? -8.206 -1.395 7.838 1.00 52.28 443 LYS A CA 1
ATOM 3044 C C . LYS A 1 443 ? -8.302 -1.275 6.320 1.00 64.54 443 LYS A C 1
ATOM 3045 O O . LYS A 1 443 ? -8.713 -0.240 5.799 1.00 72.38 443 LYS A O 1
ATOM 3047 N N . ILE A 1 444 ? -7.897 -2.346 5.630 1.00 63.97 444 ILE A N 1
ATOM 3048 C CA . ILE A 1 444 ? -8.035 -2.467 4.189 1.00 62.69 444 ILE A CA 1
ATOM 3049 C C . ILE A 1 444 ? -8.859 -3.718 3.893 1.00 69.47 444 ILE A C 1
ATOM 3050 O O . ILE A 1 444 ? -8.640 -4.762 4.502 1.00 60.55 444 ILE A O 1
ATOM 3055 N N . ARG A 1 445 ? -9.806 -3.590 2.954 1.00 69.78 445 ARG A N 1
ATOM 3056 C CA . ARG A 1 445 ? -10.661 -4.693 2.547 1.00 68.85 445 ARG A CA 1
ATOM 3057 C C . ARG A 1 445 ? -10.288 -5.126 1.132 1.00 72.60 445 ARG A C 1
ATOM 3058 O O . ARG A 1 445 ? -10.431 -4.349 0.188 1.00 71.15 445 ARG A O 1
ATOM 3066 N N . HIS A 1 446 ? -9.804 -6.369 1.005 1.00 59.97 446 HIS A N 1
ATOM 3067 C CA . HIS A 1 446 ? -9.456 -6.940 -0.285 1.00 56.14 446 HIS A CA 1
ATOM 3068 C C . HIS A 1 446 ? -10.590 -7.812 -0.821 1.00 59.45 446 HIS A C 1
ATOM 3069 O O . HIS A 1 446 ? -11.059 -8.709 -0.126 1.00 65.70 446 HIS A O 1
ATOM 3076 N N . ASN A 1 447 ? -11.019 -7.544 -2.062 1.00 62.90 447 ASN A N 1
ATOM 3077 C CA . ASN A 1 447 ? -12.060 -8.330 -2.707 1.00 66.54 447 ASN A CA 1
ATOM 3078 C C . ASN A 1 447 ? -11.526 -9.688 -3.159 1.00 63.35 447 ASN A C 1
ATOM 3079 O O . ASN A 1 447 ? -10.425 -9.771 -3.700 1.00 61.10 447 ASN A O 1
ATOM 3084 N N . ILE A 1 448 ? -12.327 -10.739 -2.938 1.00 59.39 448 ILE A N 1
ATOM 3085 C CA . ILE A 1 448 ? -12.003 -12.089 -3.371 1.00 61.57 448 ILE A CA 1
ATOM 3086 C C . ILE A 1 448 ? -12.628 -12.366 -4.737 1.00 70.90 448 ILE A C 1
ATOM 3087 O O . ILE A 1 448 ? -13.762 -11.963 -4.993 1.00 77.10 448 ILE A O 1
ATOM 3092 N N . GLU A 1 449 ? -11.871 -13.053 -5.606 1.00 74.92 449 GLU A N 1
ATOM 3093 C CA . GLU A 1 449 ? -12.360 -13.501 -6.902 1.00 73.10 449 GLU A CA 1
ATOM 3094 C C . GLU A 1 449 ? -13.580 -14.401 -6.728 1.00 79.54 449 GLU A C 1
ATOM 3095 O O . GLU A 1 449 ? -13.521 -15.378 -5.984 1.00 76.69 449 GLU A O 1
ATOM 3101 N N . ASP A 1 450 ? -14.675 -14.052 -7.418 1.00 74.05 450 ASP A N 1
ATOM 3102 C CA . ASP A 1 450 ? -15.911 -14.817 -7.363 1.00 64.49 450 ASP A CA 1
ATOM 3103 C C . ASP A 1 450 ? -16.274 -15.155 -5.919 1.00 74.35 450 ASP A C 1
ATOM 3104 O O . ASP A 1 450 ? -16.354 -16.327 -5.555 1.00 82.49 450 ASP A O 1
ATOM 3106 N N . GLY A 1 451 ? -16.475 -14.116 -5.098 1.00 74.42 451 GLY A N 1
ATOM 3107 C CA . GLY A 1 451 ? -16.665 -14.299 -3.667 1.00 65.09 451 GLY A CA 1
ATOM 3108 C C . GLY A 1 451 ? -16.801 -12.997 -2.879 1.00 64.81 451 GLY A C 1
ATOM 3109 O O . GLY A 1 451 ? -17.327 -12.012 -3.391 1.00 65.75 451 GLY A O 1
ATOM 3110 N N . GLY A 1 452 ? -16.310 -13.014 -1.633 1.00 60.37 452 GLY A N 1
ATOM 3111 C CA . GLY A 1 452 ? -16.502 -11.922 -0.691 1.00 62.15 452 GLY A CA 1
ATOM 3112 C C . GLY A 1 452 ? -15.228 -11.123 -0.424 1.00 61.89 452 GLY A C 1
ATOM 3113 O O . GLY A 1 452 ? -14.513 -10.778 -1.359 1.00 63.65 452 GLY A O 1
ATOM 3114 N N . VAL A 1 453 ? -14.954 -10.848 0.859 1.00 63.35 453 VAL A N 1
ATOM 3115 C CA . VAL A 1 453 ? -13.921 -9.902 1.252 1.00 63.98 453 VAL A CA 1
ATOM 3116 C C . VAL A 1 453 ? -12.943 -10.488 2.270 1.00 56.89 453 VAL A C 1
ATOM 3117 O O . VAL A 1 453 ? -13.345 -11.240 3.154 1.00 54.71 453 VAL A O 1
ATOM 3121 N N . GLN A 1 454 ? -11.662 -10.113 2.121 1.00 64.85 454 GLN A N 1
ATOM 3122 C CA . GLN A 1 454 ? -10.576 -10.497 3.014 1.00 55.20 454 GLN A CA 1
ATOM 3123 C C . GLN A 1 454 ? -10.003 -9.246 3.675 1.00 58.11 454 GLN A C 1
ATOM 3124 O O . GLN A 1 454 ? -9.329 -8.456 3.017 1.00 66.91 454 GLN A O 1
ATOM 3130 N N . LEU A 1 455 ? -10.249 -9.093 4.982 1.00 58.08 455 LEU A N 1
ATOM 3131 C CA . LEU A 1 455 ? -9.832 -7.907 5.712 1.00 54.69 455 LEU A CA 1
ATOM 3132 C C . LEU A 1 455 ? -8.375 -8.032 6.157 1.00 60.81 455 LEU A C 1
ATOM 3133 O O . LEU A 1 455 ? -7.932 -9.101 6.579 1.00 50.84 455 LEU A O 1
ATOM 3138 N N . ALA A 1 456 ? -7.635 -6.926 6.022 1.00 59.66 456 ALA A N 1
ATOM 3139 C CA . ALA A 1 456 ? -6.261 -6.825 6.484 1.00 55.12 456 ALA A CA 1
ATOM 3140 C C . ALA A 1 456 ? -6.148 -5.694 7.502 1.00 60.32 456 ALA A C 1
ATOM 3141 O O . ALA A 1 456 ? -6.228 -4.521 7.137 1.00 52.37 456 ALA A O 1
ATOM 3143 N N . ASP A 1 457 ? -5.974 -6.056 8.780 1.00 59.52 457 ASP A N 1
ATOM 3144 C CA . ASP A 1 457 ? -5.805 -5.063 9.828 1.00 58.57 457 ASP A CA 1
ATOM 3145 C C . ASP A 1 457 ? -4.361 -4.564 9.824 1.00 56.88 457 ASP A C 1
ATOM 3146 O O . ASP A 1 457 ? -3.436 -5.347 10.012 1.00 61.80 457 ASP A O 1
ATOM 3151 N N . HIS A 1 458 ? -4.186 -3.257 9.597 1.00 55.10 458 HIS A N 1
ATOM 3152 C CA . HIS A 1 458 ? -2.868 -2.646 9.565 1.00 58.14 458 HIS A CA 1
ATOM 3153 C C . HIS A 1 458 ? -2.561 -1.974 10.898 1.00 52.01 458 HIS A C 1
ATOM 3154 O O . HIS A 1 458 ? -3.424 -1.325 11.486 1.00 52.67 458 HIS A O 1
ATOM 3161 N N . TYR A 1 459 ? -1.313 -2.150 11.347 1.00 49.58 459 TYR A N 1
ATOM 3162 C CA . TYR A 1 459 ? -0.799 -1.516 12.546 1.00 51.54 459 TYR A CA 1
ATOM 3163 C C . TYR A 1 459 ? 0.589 -0.981 12.205 1.00 53.14 459 TYR A C 1
ATOM 3164 O O . TYR A 1 459 ? 1.450 -1.731 11.750 1.00 56.43 459 TYR A O 1
ATOM 3173 N N . GLN A 1 460 ? 0.782 0.323 12.426 1.00 54.06 460 GLN A N 1
ATOM 3174 C CA . GLN A 1 460 ? 1.905 1.054 11.867 1.00 57.78 460 GLN A CA 1
ATOM 3175 C C . GLN A 1 460 ? 2.648 1.828 12.951 1.00 52.12 460 GLN A C 1
ATOM 3176 O O . GLN A 1 460 ? 2.031 2.484 13.787 1.00 58.25 460 GLN A O 1
ATOM 3182 N N . GLN A 1 461 ? 3.980 1.734 12.918 1.00 57.03 461 GLN A N 1
ATOM 3183 C CA . GLN A 1 461 ? 4.851 2.509 13.785 1.00 64.87 461 GLN A CA 1
ATOM 3184 C C . GLN A 1 461 ? 5.889 3.230 12.928 1.00 60.22 461 GLN A C 1
ATOM 3185 O O . GLN A 1 461 ? 6.545 2.605 12.099 1.00 60.36 461 GLN A O 1
ATOM 3191 N N . ASN A 1 462 ? 6.023 4.546 13.131 1.00 62.68 462 ASN A N 1
ATOM 3192 C CA . ASN A 1 462 ? 7.008 5.347 12.419 1.00 73.09 462 ASN A CA 1
ATOM 3193 C C . ASN A 1 462 ? 7.882 6.138 13.387 1.00 71.54 462 ASN A C 1
ATOM 3194 O O . ASN A 1 462 ? 7.385 7.007 14.098 1.00 73.74 462 ASN A O 1
ATOM 3199 N N . THR A 1 463 ? 9.184 5.826 13.398 1.00 69.61 463 THR A N 1
ATOM 3200 C CA . THR A 1 463 ? 10.149 6.527 14.231 1.00 75.13 463 THR A CA 1
ATOM 3201 C C . THR A 1 463 ? 11.292 7.042 13.356 1.00 81.04 463 THR A C 1
ATOM 3202 O O . THR A 1 463 ? 11.568 6.462 12.308 1.00 78.37 463 THR A O 1
ATOM 3206 N N . PRO A 1 464 ? 11.999 8.128 13.755 1.00 83.97 464 PRO A N 1
ATOM 3207 C CA . PRO A 1 464 ? 13.112 8.653 12.970 1.00 84.44 464 PRO A CA 1
ATOM 3208 C C . PRO A 1 464 ? 14.420 7.899 13.192 1.00 86.21 464 PRO A C 1
ATOM 3209 O O . PRO A 1 464 ? 14.590 7.234 14.213 1.00 97.31 464 PRO A O 1
ATOM 3213 N N . ILE A 1 465 ? 15.341 8.017 12.228 1.00 86.28 465 ILE A N 1
ATOM 3214 C CA . ILE A 1 465 ? 16.653 7.396 12.331 1.00 96.11 465 ILE A CA 1
ATOM 3215 C C . ILE A 1 465 ? 17.710 8.456 12.635 1.00 91.30 465 ILE A C 1
ATOM 3216 O O . ILE A 1 465 ? 18.133 9.187 11.744 1.00 93.63 465 ILE A O 1
ATOM 3218 N N . GLY A 1 466 ? 18.116 8.531 13.909 1.00 97.67 466 GLY A N 1
ATOM 3219 C CA . GLY A 1 466 ? 19.134 9.469 14.357 1.00 104.98 466 GLY A CA 1
ATOM 3220 C C . GLY A 1 466 ? 18.626 10.418 15.440 1.00 102.63 466 GLY A C 1
ATOM 3221 O O . GLY A 1 466 ? 17.688 10.094 16.166 1.00 95.66 466 GLY A O 1
ATOM 3222 N N . ASP A 1 467 ? 19.278 11.583 15.543 1.00 103.21 467 ASP A N 1
ATOM 3223 C CA . ASP A 1 467 ? 18.833 12.661 16.413 1.00 105.28 467 ASP A CA 1
ATOM 3224 C C . ASP A 1 467 ? 18.363 13.847 15.573 1.00 103.84 467 ASP A C 1
ATOM 3225 O O . ASP A 1 467 ? 18.766 13.994 14.420 1.00 97.17 467 ASP A O 1
ATOM 3227 N N . GLY A 1 468 ? 17.499 14.682 16.164 1.00 96.91 468 GLY A N 1
ATOM 3228 C CA . GLY A 1 468 ? 16.991 15.874 15.507 1.00 90.34 468 GLY A CA 1
ATOM 3229 C C . GLY A 1 468 ? 15.531 16.161 15.850 1.00 98.21 468 GLY A C 1
ATOM 3230 O O . GLY A 1 468 ? 14.832 15.285 16.357 1.00 98.05 468 GLY A O 1
ATOM 3231 N N . PRO A 1 469 ? 15.034 17.394 15.592 1.00 95.95 469 PRO A N 1
ATOM 3232 C CA . PRO A 1 469 ? 13.643 17.738 15.868 1.00 95.26 469 PRO A CA 1
ATOM 3233 C C . PRO A 1 469 ? 12.649 17.175 14.853 1.00 95.06 469 PRO A C 1
ATOM 3234 O O . PRO A 1 469 ? 12.675 17.545 13.680 1.00 88.58 469 PRO A O 1
ATOM 3238 N N . VAL A 1 470 ? 11.766 16.289 15.331 1.00 94.13 470 VAL A N 1
ATOM 3239 C CA . VAL A 1 470 ? 10.647 15.796 14.543 1.00 89.19 470 VAL A CA 1
ATOM 3240 C C . VAL A 1 470 ? 9.525 16.832 14.571 1.00 82.90 470 VAL A C 1
ATOM 3241 O O . VAL A 1 470 ? 9.713 17.935 15.080 1.00 85.78 470 VAL A O 1
ATOM 3243 N N . LEU A 1 471 ? 8.369 16.479 14.001 1.00 83.29 471 LEU A N 1
ATOM 3244 C CA . LEU A 1 471 ? 7.169 17.291 14.117 1.00 87.18 471 LEU A CA 1
ATOM 3245 C C . LEU A 1 471 ? 5.988 16.393 14.476 1.00 93.11 471 LEU A C 1
ATOM 3246 O O . LEU A 1 471 ? 5.229 15.977 13.603 1.00 100.53 471 LEU A O 1
ATOM 3248 N N . LEU A 1 472 ? 5.853 16.088 15.773 1.00 91.79 472 LEU A N 1
ATOM 3249 C CA . LEU A 1 472 ? 4.803 15.202 16.248 1.00 86.56 472 LEU A CA 1
ATOM 3250 C C . LEU A 1 472 ? 3.433 15.841 16.032 1.00 87.57 472 LEU A C 1
ATOM 3251 O O . LEU A 1 472 ? 3.159 16.914 16.565 1.00 90.85 472 LEU A O 1
ATOM 3256 N N . PRO A 1 473 ? 2.536 15.205 15.240 1.00 86.13 473 PRO A N 1
ATOM 3257 C CA . PRO A 1 473 ? 1.234 15.787 14.924 1.00 90.48 473 PRO A CA 1
ATOM 3258 C C . PRO A 1 473 ? 0.244 15.740 16.085 1.00 87.59 473 PRO A C 1
ATOM 3259 O O . PRO A 1 473 ? 0.602 15.343 17.191 1.00 89.46 473 PRO A O 1
ATOM 3263 N N . ASP A 1 474 ? -0.998 16.167 15.820 1.00 78.48 474 ASP A N 1
ATOM 3264 C CA . ASP A 1 474 ? -2.062 16.116 16.809 1.00 85.11 474 ASP A CA 1
ATOM 3265 C C . ASP A 1 474 ? -2.856 14.818 16.661 1.00 89.46 474 ASP A C 1
ATOM 3266 O O . ASP A 1 474 ? -2.629 13.874 17.412 1.00 88.95 474 ASP A O 1
ATOM 3271 N N . ASN A 1 475 ? -3.757 14.775 15.671 1.00 81.36 475 ASN A N 1
ATOM 3272 C CA . ASN A 1 475 ? -4.646 13.645 15.444 1.00 86.39 475 ASN A CA 1
ATOM 3273 C C . ASN A 1 475 ? -5.396 13.853 14.129 1.00 95.14 475 ASN A C 1
ATOM 3274 O O . ASN A 1 475 ? -6.335 14.648 14.069 1.00 95.26 475 ASN A O 1
ATOM 3279 N N . HIS A 1 476 ? -4.970 13.142 13.076 1.00 96.34 476 HIS A N 1
ATOM 3280 C CA . HIS A 1 476 ? -5.531 13.330 11.747 1.00 90.54 476 HIS A CA 1
ATOM 3281 C C . HIS A 1 476 ? -5.503 12.047 10.920 1.00 88.60 476 HIS A C 1
ATOM 3282 O O . HIS A 1 476 ? -4.839 11.083 11.295 1.00 92.11 476 HIS A O 1
ATOM 3289 N N . TYR A 1 477 ? -6.224 12.061 9.789 1.00 90.28 477 TYR A N 1
ATOM 3290 C CA . TYR A 1 477 ? -6.300 10.911 8.901 1.00 90.87 477 TYR A CA 1
ATOM 3291 C C . TYR A 1 477 ? -5.809 11.240 7.493 1.00 91.40 477 TYR A C 1
ATOM 3292 O O . TYR A 1 477 ? -5.991 12.356 7.011 1.00 92.90 477 TYR A O 1
ATOM 3301 N N . LEU A 1 478 ? -5.181 10.247 6.849 1.00 84.86 478 LEU A N 1
ATOM 3302 C CA . LEU A 1 478 ? -4.759 10.349 5.462 1.00 79.61 478 LEU A CA 1
ATOM 3303 C C . LEU A 1 478 ? -5.756 9.616 4.569 1.00 75.21 478 LEU A C 1
ATOM 3304 O O . LEU A 1 478 ? -5.823 8.389 4.594 1.00 68.06 478 LEU A O 1
ATOM 3309 N N . SER A 1 479 ? -6.528 10.385 3.789 1.00 77.93 479 SER A N 1
ATOM 3310 C CA . SER A 1 479 ? -7.453 9.825 2.817 1.00 71.70 479 SER A CA 1
ATOM 3311 C C . SER A 1 479 ? -6.678 9.324 1.600 1.00 70.20 479 SER A C 1
ATOM 3312 O O . SER A 1 479 ? -6.516 10.042 0.615 1.00 77.61 479 SER A O 1
ATOM 3315 N N . THR A 1 480 ? -6.175 8.088 1.702 1.00 74.67 480 THR A N 1
ATOM 3316 C CA . THR A 1 480 ? -5.424 7.454 0.632 1.00 68.46 480 THR A CA 1
ATOM 3317 C C . THR A 1 480 ? -6.393 6.844 -0.377 1.00 71.59 480 THR A C 1
ATOM 3318 O O . THR A 1 480 ? -7.496 6.434 -0.020 1.00 69.12 480 THR A O 1
ATOM 3322 N N . GLN A 1 481 ? -5.970 6.806 -1.643 1.00 71.09 481 GLN A N 1
ATOM 3323 C CA . GLN A 1 481 ? -6.770 6.240 -2.715 1.00 70.81 481 GLN A CA 1
ATOM 3324 C C . GLN A 1 481 ? -5.801 5.652 -3.738 1.00 73.25 481 GLN A C 1
ATOM 3325 O O . GLN A 1 481 ? -4.773 6.255 -4.041 1.00 66.33 481 GLN A O 1
ATOM 3331 N N . SER A 1 482 ? -6.131 4.461 -4.246 1.00 71.34 482 SER A N 1
ATOM 3332 C CA . SER A 1 482 ? -5.205 3.682 -5.048 1.00 69.71 482 SER A CA 1
ATOM 3333 C C . SER A 1 482 ? -5.895 3.066 -6.259 1.00 63.73 482 SER A C 1
ATOM 3334 O O . SER A 1 482 ? -6.992 2.531 -6.138 1.00 61.47 482 SER A O 1
ATOM 3337 N N . LYS A 1 483 ? -5.244 3.166 -7.423 1.00 70.76 483 LYS A N 1
ATOM 3338 C CA . LYS A 1 483 ? -5.704 2.487 -8.622 1.00 59.60 483 LYS A CA 1
ATOM 3339 C C . LYS A 1 483 ? -4.585 1.558 -9.073 1.00 54.65 483 LYS A C 1
ATOM 3340 O O . LYS A 1 483 ? -3.427 1.969 -9.122 1.00 57.55 483 LYS A O 1
ATOM 3346 N N . LEU A 1 484 ? -4.949 0.303 -9.364 1.00 50.59 484 LEU A N 1
ATOM 3347 C CA . LEU A 1 484 ? -4.006 -0.714 -9.792 1.00 51.10 484 LEU A CA 1
ATOM 3348 C C . LEU A 1 484 ? -4.293 -1.039 -11.250 1.00 58.10 484 LEU A C 1
ATOM 3349 O O . LEU A 1 484 ? -5.370 -1.534 -11.578 1.00 59.06 484 LEU A O 1
ATOM 3354 N N . SER A 1 485 ? -3.320 -0.731 -12.113 1.00 60.51 485 SER A N 1
ATOM 3355 C CA . SER A 1 485 ? -3.428 -1.004 -13.536 1.00 63.38 485 SER A CA 1
ATOM 3356 C C . SER A 1 485 ? -2.339 -2.007 -13.902 1.00 61.25 485 SER A C 1
ATOM 3357 O O . SER A 1 485 ? -1.629 -2.498 -13.028 1.00 64.75 485 SER A O 1
ATOM 3360 N N . LYS A 1 486 ? -2.233 -2.323 -15.193 1.00 60.09 486 LYS A N 1
ATOM 3361 C CA . LYS A 1 486 ? -1.276 -3.304 -15.664 1.00 57.02 486 LYS A CA 1
ATOM 3362 C C . LYS A 1 486 ? -0.609 -2.720 -16.904 1.00 59.42 486 LYS A C 1
ATOM 3363 O O . LYS A 1 486 ? -1.272 -2.073 -17.710 1.00 69.57 486 LYS A O 1
ATOM 3369 N N . ASP A 1 487 ? 0.710 -2.915 -17.027 1.00 59.83 487 ASP A N 1
ATOM 3370 C CA . ASP A 1 487 ? 1.437 -2.492 -18.212 1.00 61.31 487 ASP A CA 1
ATOM 3371 C C . ASP A 1 487 ? 1.385 -3.587 -19.276 1.00 62.76 487 ASP A C 1
ATOM 3372 O O . ASP A 1 487 ? 1.951 -4.665 -19.084 1.00 58.93 487 ASP A O 1
ATOM 3377 N N . PRO A 1 488 ? 0.730 -3.339 -20.437 1.00 66.91 488 PRO A N 1
ATOM 3378 C CA . PRO A 1 488 ? 0.610 -4.352 -21.482 1.00 61.74 488 PRO A CA 1
ATOM 3379 C C . PRO A 1 488 ? 1.936 -4.852 -22.057 1.00 58.04 488 PRO A C 1
ATOM 3380 O O . PRO A 1 488 ? 1.966 -5.905 -22.684 1.00 57.75 488 PRO A O 1
ATOM 3384 N N . ASN A 1 489 ? 3.025 -4.097 -21.861 1.00 61.34 489 ASN A N 1
ATOM 3385 C CA . ASN A 1 489 ? 4.316 -4.454 -22.433 1.00 59.90 489 ASN A CA 1
ATOM 3386 C C . ASN A 1 489 ? 5.308 -5.091 -21.458 1.00 67.47 489 ASN A C 1
ATOM 3387 O O . ASN A 1 489 ? 6.289 -5.689 -21.892 1.00 70.27 489 ASN A O 1
ATOM 3392 N N . GLU A 1 490 ? 5.050 -4.979 -20.149 1.00 61.63 490 GLU A N 1
ATOM 3393 C CA . GLU A 1 490 ? 5.911 -5.585 -19.147 1.00 61.00 490 GLU A CA 1
ATOM 3394 C C . GLU A 1 490 ? 5.797 -7.108 -19.171 1.00 60.07 490 GLU A C 1
ATOM 3395 O O . GLU A 1 490 ? 4.700 -7.646 -19.070 1.00 66.20 490 GLU A O 1
ATOM 3401 N N . LYS A 1 491 ? 6.940 -7.799 -19.264 1.00 58.46 491 LYS A N 1
ATOM 3402 C CA . LYS A 1 491 ? 6.958 -9.243 -19.446 1.00 58.85 491 LYS A CA 1
ATOM 3403 C C . LYS A 1 491 ? 7.054 -10.033 -18.142 1.00 62.95 491 LYS A C 1
ATOM 3404 O O . LYS A 1 491 ? 6.871 -11.247 -18.136 1.00 67.72 491 LYS A O 1
ATOM 3410 N N . ARG A 1 492 ? 7.333 -9.334 -17.041 1.00 48.14 492 ARG A N 1
ATOM 3411 C CA . ARG A 1 492 ? 7.474 -9.966 -15.740 1.00 68.77 492 ARG A CA 1
ATOM 3412 C C . ARG A 1 492 ? 6.286 -9.573 -14.868 1.00 64.17 492 ARG A C 1
ATOM 3413 O O . ARG A 1 492 ? 5.703 -8.509 -15.058 1.00 56.69 492 ARG A O 1
ATOM 3421 N N . ASP A 1 493 ? 5.934 -10.451 -13.923 1.00 54.84 493 ASP A N 1
ATOM 3422 C CA . ASP A 1 493 ? 4.908 -10.156 -12.941 1.00 56.46 493 ASP A CA 1
ATOM 3423 C C . ASP A 1 493 ? 5.145 -8.739 -12.427 1.00 57.99 493 ASP A C 1
ATOM 3424 O O . ASP A 1 493 ? 6.227 -8.436 -11.931 1.00 58.22 493 ASP A O 1
ATOM 3429 N N . HIS A 1 494 ? 4.138 -7.870 -12.578 1.00 62.17 494 HIS A N 1
ATOM 3430 C CA . HIS A 1 494 ? 4.288 -6.462 -12.244 1.00 53.28 494 HIS A CA 1
ATOM 3431 C C . HIS A 1 494 ? 3.002 -5.831 -11.716 1.00 55.53 494 HIS A C 1
ATOM 3432 O O . HIS A 1 494 ? 1.945 -6.463 -11.712 1.00 55.80 494 HIS A O 1
ATOM 3439 N N . MET A 1 495 ? 3.119 -4.574 -11.268 1.00 58.46 495 MET A N 1
ATOM 3440 C CA . MET A 1 495 ? 1.976 -3.787 -10.837 1.00 57.23 495 MET A CA 1
ATOM 3441 C C . MET A 1 495 ? 2.320 -2.309 -11.000 1.00 55.01 495 MET A C 1
ATOM 3442 O O . MET A 1 495 ? 3.327 -1.853 -10.468 1.00 52.39 495 MET A O 1
ATOM 3447 N N . VAL A 1 496 ? 1.474 -1.580 -11.742 1.00 58.75 496 VAL A N 1
ATOM 3448 C CA . VAL A 1 496 ? 1.559 -0.129 -11.829 1.00 57.57 496 VAL A CA 1
ATOM 3449 C C . VAL A 1 496 ? 0.499 0.440 -10.887 1.00 55.49 496 VAL A C 1
ATOM 3450 O O . VAL A 1 496 ? -0.531 -0.187 -10.646 1.00 52.07 496 VAL A O 1
ATOM 3454 N N . LEU A 1 497 ? 0.790 1.621 -10.336 1.00 55.43 497 LEU A N 1
ATOM 3455 C CA . LEU A 1 497 ? 0.031 2.167 -9.227 1.00 61.02 497 LEU A CA 1
ATOM 3456 C C . LEU A 1 497 ? -0.107 3.681 -9.352 1.00 57.94 497 LEU A C 1
ATOM 3457 O O . LEU A 1 497 ? 0.894 4.384 -9.475 1.00 56.05 497 LEU A O 1
ATOM 3462 N N . LEU A 1 498 ? -1.360 4.153 -9.320 1.00 54.32 498 LEU A N 1
ATOM 3463 C CA . LEU A 1 498 ? -1.683 5.568 -9.227 1.00 56.10 498 LEU A CA 1
ATOM 3464 C C . LEU A 1 498 ? -2.331 5.834 -7.869 1.00 60.63 498 LEU A C 1
ATOM 3465 O O . LEU A 1 498 ? -3.388 5.280 -7.573 1.00 69.91 498 LEU A O 1
ATOM 3470 N N . GLU A 1 499 ? -1.680 6.667 -7.045 1.00 56.12 499 GLU A N 1
ATOM 3471 C CA . GLU A 1 499 ? -2.155 6.976 -5.704 1.00 63.84 499 GLU A CA 1
ATOM 3472 C C . GLU A 1 499 ? -2.437 8.459 -5.489 1.00 62.62 499 GLU A C 1
ATOM 3473 O O . GLU A 1 499 ? -1.725 9.309 -6.014 1.00 67.96 499 GLU A O 1
ATOM 3479 N N . PHE A 1 500 ? -3.468 8.742 -4.682 1.00 72.66 500 PHE A N 1
ATOM 3480 C CA . PHE A 1 500 ? -3.847 10.098 -4.317 1.00 70.79 500 PHE A CA 1
ATOM 3481 C C . PHE A 1 500 ? -3.987 10.209 -2.802 1.00 76.59 500 PHE A C 1
ATOM 3482 O O . PHE A 1 500 ? -5.030 9.873 -2.243 1.00 74.34 500 PHE A O 1
ATOM 3490 N N . VAL A 1 501 ? -2.925 10.712 -2.162 1.00 69.53 501 VAL A N 1
ATOM 3491 C CA . VAL A 1 501 ? -2.801 10.711 -0.714 1.00 74.69 501 VAL A CA 1
ATOM 3492 C C . VAL A 1 501 ? -2.993 12.119 -0.157 1.00 77.23 501 VAL A C 1
ATOM 3493 O O . VAL A 1 501 ? -2.057 12.916 -0.127 1.00 69.52 501 VAL A O 1
ATOM 3497 N N . THR A 1 502 ? -4.222 12.397 0.298 1.00 80.38 502 THR A N 1
ATOM 3498 C CA . THR A 1 502 ? -4.598 13.704 0.812 1.00 83.77 502 THR A CA 1
ATOM 3499 C C . THR A 1 502 ? -4.837 13.633 2.320 1.00 84.25 502 THR A C 1
ATOM 3500 O O . THR A 1 502 ? -5.447 12.682 2.805 1.00 83.28 502 THR A O 1
ATOM 3504 N N . ALA A 1 503 ? -4.367 14.655 3.048 1.00 85.25 503 ALA A N 1
ATOM 3505 C CA . ALA A 1 503 ? -4.525 14.725 4.493 1.00 86.87 503 ALA A CA 1
ATOM 3506 C C . ALA A 1 503 ? -5.718 15.592 4.894 1.00 87.42 503 ALA A C 1
ATOM 3507 O O . ALA A 1 503 ? -5.909 16.675 4.348 1.00 93.57 503 ALA A O 1
ATOM 3509 N N . ALA A 1 504 ? -6.507 15.108 5.863 1.00 95.91 504 ALA A N 1
ATOM 3510 C CA . ALA A 1 504 ? -7.694 15.808 6.331 1.00 92.57 504 ALA A CA 1
ATOM 3511 C C . ALA A 1 504 ? -8.072 15.359 7.741 1.00 90.19 504 ALA A C 1
ATOM 3512 O O . ALA A 1 504 ? -7.928 14.187 8.073 1.00 94.93 504 ALA A O 1
ATOM 3514 N N . GLY A 1 505 ? -8.559 16.299 8.561 1.00 96.92 505 GLY A N 1
ATOM 3515 C CA . GLY A 1 505 ? -8.963 15.997 9.926 1.00 92.46 505 GLY A CA 1
ATOM 3516 C C . GLY A 1 505 ? -9.003 17.215 10.824 1.00 95.30 505 GLY A C 1
ATOM 3517 O O . GLY A 1 505 ? -8.368 17.238 11.879 1.00 87.33 505 GLY A O 1
#

Sequence (480 aa):
KGEELFTGVVPILVELDGDVNGHKFSVSGEGEGDATYGKLTLKFICTTGKLPVPWPTLVTTLVQCFARYPDHMKQDFFKSAMPEGYVQERTIFFKDDGNYKTRAEVKFEGDTLVNRIELKGIDFKEDGNILGHKLEYNSSFTESVLQSQATELLQKKAQLVSFKIQGIMKRIFMGANTLEKFLSDENSAINDTLKRRMLSEFLLANPHVLLVSAIYTNNNERVITAMSMDSKIAYPNTTLNENMTNQIRSLKSITHSDPYYKEVNGDKIYGMDITLPLMGKNAIGALNFFLNIDAFYTDVVGKKKSNTFLMGKDGRLLINPNREIQDKILSAINPDRRVAKAVEYYNQNEAGTLSYHSLSGNTETFLAIQPFDFFEEKGNHWRWAIGKYVNKSLVFSSHSNVYITADKQKNGIKANFKIRHNIEDGGVQLADHYQQNTPIGDGPVLLPDNHYLSTQSKLSKDPNEKRDHMVLLEFVTAAG

InterPro domains:
  IPR004089 Methyl-accepting chemotaxis protein (MCP) signalling domain [PF00015] (504-662)
  IPR004089 Methyl-accepting chemotaxis protein (MCP) signalling domain [PS50111] (453-673)
  IPR004089 Methyl-accepting chemotaxis protein (MCP) signalling domain [SM00283] (449-672)